Protein AF-0000000086530649 (afdb_homodimer)

InterPro domains:
  IPR000383 Xaa-Pro dipeptidyl-peptidase-like domain [PF02129] (13-132)
  IPR029058 Alpha/Beta hydrolase fold [G3DSA:3.40.50.1820] (4-301)
  IPR029058 Alpha/Beta hydrolase fold [SSF53474] (12-303)
  IPR051411 Polyketide transferase af380-like [PTHR47751] (3-306)

Structure (mmCIF, N/CA/C/O backbone):
data_AF-0000000086530649-model_v1
#
loop_
_entity.id
_entity.type
_entity.pdbx_description
1 polymer 'Alpha/beta hydrolase'
#
loop_
_atom_site.group_PDB
_atom_site.id
_atom_site.type_symbol
_atom_site.label_atom_id
_atom_site.label_alt_id
_atom_site.label_comp_id
_atom_site.label_asym_id
_atom_site.label_entity_id
_atom_site.label_seq_id
_atom_site.pdbx_PDB_ins_code
_atom_site.Cartn_x
_atom_site.Cartn_y
_atom_site.Cartn_z
_atom_site.occupancy
_atom_site.B_iso_or_equiv
_atom_site.auth_seq_id
_atom_site.auth_comp_id
_atom_site.auth_asym_id
_atom_site.auth_atom_id
_atom_site.pdbx_PDB_model_num
ATOM 1 N N . MET A 1 1 ? 8.719 -31.969 -0.093 1 93.5 1 MET A N 1
ATOM 2 C CA . MET A 1 1 ? 8.164 -30.688 0.312 1 93.5 1 MET A CA 1
ATOM 3 C C . MET A 1 1 ? 8.406 -30.422 1.794 1 93.5 1 MET A C 1
ATOM 5 O O . MET A 1 1 ? 8.383 -31.359 2.604 1 93.5 1 MET A O 1
ATOM 9 N N . LYS A 1 2 ? 8.695 -29.188 2.146 1 97.12 2 LYS A N 1
ATOM 10 C CA . LYS A 1 2 ? 8.922 -28.75 3.523 1 97.12 2 LYS A CA 1
ATOM 11 C C . LYS A 1 2 ? 8.07 -27.531 3.865 1 97.12 2 LYS A C 1
ATOM 13 O O . LYS A 1 2 ? 7.996 -26.578 3.084 1 97.12 2 LYS A O 1
ATOM 18 N N . SER A 1 3 ? 7.375 -27.625 5.012 1 98.25 3 SER A N 1
ATOM 19 C CA . SER A 1 3 ? 6.637 -26.469 5.504 1 98.25 3 SER A CA 1
ATOM 20 C C . SER A 1 3 ? 7.504 -25.609 6.414 1 98.25 3 SER A C 1
ATOM 22 O O . SER A 1 3 ? 8.258 -26.125 7.234 1 98.25 3 SER A O 1
ATOM 24 N N . VAL A 1 4 ? 7.422 -24.297 6.238 1 98.5 4 VAL A N 1
ATOM 25 C CA . VAL A 1 4 ? 8.219 -23.391 7.055 1 98.5 4 VAL A CA 1
ATOM 26 C C . VAL A 1 4 ? 7.348 -22.219 7.531 1 98.5 4 VAL A C 1
ATOM 28 O O . VAL A 1 4 ? 6.258 -22 7 1 98.5 4 VAL A O 1
ATOM 31 N N . LYS A 1 5 ? 7.727 -21.547 8.555 1 98.38 5 LYS A N 1
ATOM 32 C CA . LYS A 1 5 ? 7.211 -20.266 9.023 1 98.38 5 LYS A CA 1
ATOM 33 C C . LYS A 1 5 ? 8.258 -19.156 8.875 1 98.38 5 LYS A C 1
ATOM 35 O O . LYS A 1 5 ? 9.273 -19.156 9.562 1 98.38 5 LYS A O 1
ATOM 40 N N . ILE A 1 6 ? 7.973 -18.297 7.988 1 98.44 6 ILE A N 1
ATOM 41 C CA . ILE A 1 6 ? 8.898 -17.203 7.711 1 98.44 6 ILE A CA 1
ATOM 42 C C . ILE A 1 6 ? 8.672 -16.078 8.711 1 98.44 6 ILE A C 1
ATOM 44 O O . ILE A 1 6 ? 7.598 -15.469 8.734 1 98.44 6 ILE A O 1
ATOM 48 N N . LYS A 1 7 ? 9.672 -15.828 9.5 1 93.62 7 LYS A N 1
ATOM 49 C CA . LYS A 1 7 ? 9.57 -14.75 10.484 1 93.62 7 LYS A CA 1
ATOM 50 C C . LYS A 1 7 ? 9.438 -13.391 9.797 1 93.62 7 LYS A C 1
ATOM 52 O O . LYS A 1 7 ? 10.086 -13.133 8.781 1 93.62 7 LYS A O 1
ATOM 57 N N . ASN A 1 8 ? 8.57 -12.578 10.258 1 87.75 8 ASN A N 1
ATOM 58 C CA . ASN A 1 8 ? 8.328 -11.227 9.766 1 87.75 8 ASN A CA 1
ATOM 59 C C . ASN A 1 8 ? 8.047 -10.258 10.914 1 87.75 8 ASN A C 1
ATOM 61 O O . ASN A 1 8 ? 7.855 -10.68 12.055 1 87.75 8 ASN A O 1
ATOM 65 N N . VAL A 1 9 ? 8.109 -8.93 10.656 1 81.62 9 VAL A N 1
ATOM 66 C CA . VAL A 1 9 ? 7.992 -7.871 11.656 1 81.62 9 VAL A CA 1
ATOM 67 C C . VAL A 1 9 ? 6.629 -7.953 12.336 1 81.62 9 VAL A C 1
ATOM 69 O O . VAL A 1 9 ? 6.516 -7.73 13.547 1 81.62 9 VAL A O 1
ATOM 72 N N . TYR A 1 10 ? 5.625 -8.391 11.656 1 86.25 10 TYR A N 1
ATOM 73 C CA . TYR A 1 10 ? 4.273 -8.336 12.195 1 86.25 10 TYR A CA 1
ATOM 74 C C . TYR A 1 10 ? 3.824 -9.711 12.68 1 86.25 10 TYR A C 1
ATOM 76 O O . TYR A 1 10 ? 3.33 -9.852 13.805 1 86.25 10 TYR A O 1
ATOM 84 N N . TRP A 1 11 ? 3.916 -10.625 11.883 1 93.88 11 TRP A N 1
ATOM 85 C CA . TRP A 1 11 ? 3.564 -12.016 12.133 1 93.88 11 TRP A CA 1
ATOM 86 C C . TRP A 1 11 ? 4.301 -12.945 11.172 1 93.88 11 TRP A C 1
ATOM 88 O O . TRP A 1 11 ? 4.957 -12.484 10.234 1 93.88 11 TRP A O 1
ATOM 98 N N . ASP A 1 12 ? 4.172 -14.195 11.43 1 97.56 12 ASP A N 1
ATOM 99 C CA . ASP A 1 12 ? 4.844 -15.18 10.586 1 97.56 12 ASP A CA 1
ATOM 100 C C . ASP A 1 12 ? 4.055 -15.445 9.305 1 97.56 12 ASP A C 1
ATOM 102 O O . ASP A 1 12 ? 2.822 -15.469 9.328 1 97.56 12 ASP A O 1
ATOM 106 N N . ILE A 1 13 ? 4.805 -15.648 8.266 1 98.56 13 ILE A N 1
ATOM 107 C CA . ILE A 1 13 ? 4.234 -16.078 6.988 1 98.56 13 ILE A CA 1
ATOM 108 C C . ILE A 1 13 ? 4.445 -17.578 6.801 1 98.56 13 ILE A C 1
ATOM 110 O O . ILE A 1 13 ? 5.582 -18.047 6.809 1 98.56 13 ILE A O 1
ATOM 114 N N . ALA A 1 14 ? 3.342 -18.297 6.656 1 98.81 14 ALA A N 1
ATOM 115 C CA . ALA A 1 14 ? 3.41 -19.734 6.43 1 98.81 14 ALA A CA 1
ATOM 116 C C . ALA A 1 14 ? 3.689 -20.047 4.965 1 98.81 14 ALA A C 1
ATOM 118 O O . ALA A 1 14 ? 3.098 -19.438 4.066 1 98.81 14 ALA A O 1
ATOM 119 N N . ALA A 1 15 ? 4.594 -21.031 4.723 1 98.88 15 ALA A N 1
ATOM 120 C CA . ALA A 1 15 ? 4.945 -21.359 3.344 1 98.88 15 ALA A CA 1
ATOM 121 C C . ALA A 1 15 ? 5.328 -22.844 3.217 1 98.88 15 ALA A C 1
ATOM 123 O O . ALA A 1 15 ? 5.68 -23.484 4.211 1 98.88 15 ALA A O 1
ATOM 124 N N . ASP A 1 16 ? 5.172 -23.375 2.072 1 98.81 16 ASP A N 1
ATOM 125 C CA . ASP A 1 16 ? 5.664 -24.688 1.68 1 98.81 16 ASP A CA 1
ATOM 126 C C . ASP A 1 16 ? 6.742 -24.578 0.604 1 98.81 16 ASP A C 1
ATOM 128 O O . ASP A 1 16 ? 6.566 -23.859 -0.385 1 98.81 16 ASP A O 1
ATOM 132 N N . ILE A 1 17 ? 7.809 -25.266 0.806 1 98.88 17 ILE A N 1
ATOM 133 C CA . ILE A 1 17 ? 8.875 -25.312 -0.192 1 98.88 17 ILE A CA 1
ATOM 134 C C . ILE A 1 17 ? 8.836 -26.656 -0.922 1 98.88 17 ILE A C 1
ATOM 136 O O . ILE A 1 17 ? 8.875 -27.703 -0.291 1 98.88 17 ILE A O 1
ATOM 140 N N . HIS A 1 18 ? 8.68 -26.562 -2.213 1 98.81 18 HIS A N 1
ATOM 141 C CA . HIS A 1 18 ? 8.812 -27.703 -3.094 1 98.81 18 HIS A CA 1
ATOM 142 C C . HIS A 1 18 ? 10.211 -27.781 -3.703 1 98.81 18 HIS A C 1
ATOM 144 O O . HIS A 1 18 ? 10.711 -26.797 -4.23 1 98.81 18 HIS A O 1
ATOM 150 N N . PHE A 1 19 ? 10.812 -29 -3.643 1 98.69 19 PHE A N 1
ATOM 151 C CA . PHE A 1 19 ? 12.188 -29.172 -4.098 1 98.69 19 PHE A CA 1
ATOM 152 C C . PHE A 1 19 ? 12.234 -29.922 -5.418 1 98.69 19 PHE A C 1
ATOM 154 O O . PHE A 1 19 ? 11.352 -30.734 -5.707 1 98.69 19 PHE A O 1
ATOM 161 N N . PRO A 1 20 ? 13.25 -29.594 -6.246 1 98.5 20 PRO A N 1
ATOM 162 C CA . PRO A 1 20 ? 13.422 -30.375 -7.48 1 98.5 20 PRO A CA 1
ATOM 163 C C . PRO A 1 20 ? 13.844 -31.812 -7.223 1 98.5 20 PRO A C 1
ATOM 165 O O . PRO A 1 20 ? 14.258 -32.156 -6.109 1 98.5 20 PRO A O 1
ATOM 168 N N . PRO A 1 21 ? 13.594 -32.656 -8.297 1 98 21 PRO A N 1
ATOM 169 C CA . PRO A 1 21 ? 14.078 -34.031 -8.164 1 98 21 PRO A CA 1
ATOM 170 C C . PRO A 1 21 ? 15.586 -34.094 -7.898 1 98 21 PRO A C 1
ATOM 172 O O . PRO A 1 21 ? 16.344 -33.281 -8.453 1 98 21 PRO A O 1
ATOM 175 N N . ASN A 1 22 ? 16.031 -34.969 -7.066 1 97.44 22 ASN A N 1
ATOM 176 C CA . ASN A 1 22 ? 17.438 -35.156 -6.719 1 97.44 22 ASN A CA 1
ATOM 177 C C . ASN A 1 22 ? 18.031 -33.906 -6.082 1 97.44 22 ASN A C 1
ATOM 179 O O . ASN A 1 22 ? 19.172 -33.531 -6.367 1 97.44 22 ASN A O 1
ATOM 183 N N . PHE A 1 23 ? 17.203 -33.219 -5.395 1 98.06 23 PHE A N 1
ATOM 184 C CA . PHE A 1 23 ? 17.594 -32.031 -4.684 1 98.06 23 PHE A CA 1
ATOM 185 C C . PHE A 1 23 ? 18.859 -32.281 -3.857 1 98.06 23 PHE A C 1
ATOM 187 O O . PHE A 1 23 ? 18.969 -33.281 -3.176 1 98.06 23 PHE A O 1
ATOM 194 N N . ASP A 1 24 ? 19.781 -31.391 -3.965 1 97.94 24 ASP A N 1
ATOM 195 C CA . ASP A 1 24 ? 21.031 -31.359 -3.227 1 97.94 24 ASP A CA 1
ATOM 196 C C . ASP A 1 24 ? 21.234 -30 -2.559 1 97.94 24 ASP A C 1
ATOM 198 O O . ASP A 1 24 ? 21.406 -28.984 -3.24 1 97.94 24 ASP A O 1
ATOM 202 N N . GLU A 1 25 ? 21.266 -29.984 -1.255 1 96.56 25 GLU A N 1
ATOM 203 C CA . GLU A 1 25 ? 21.391 -28.734 -0.497 1 96.56 25 GLU A CA 1
ATOM 204 C C . GLU A 1 25 ? 22.703 -28.031 -0.784 1 96.56 25 GLU A C 1
ATOM 206 O O . GLU A 1 25 ? 22.859 -26.844 -0.492 1 96.56 25 GLU A O 1
ATOM 211 N N . GLY A 1 26 ? 23.641 -28.75 -1.264 1 97.56 26 GLY A N 1
ATOM 212 C CA . GLY A 1 26 ? 24.953 -28.188 -1.575 1 97.56 26 GLY A CA 1
ATOM 213 C C . GLY A 1 26 ? 24.984 -27.484 -2.92 1 97.56 26 GLY A C 1
ATOM 214 O O . GLY A 1 26 ? 26 -26.859 -3.266 1 97.56 26 GLY A O 1
ATOM 215 N N . LYS A 1 27 ? 23.906 -27.547 -3.662 1 98.12 27 LYS A N 1
ATOM 216 C CA . LYS A 1 27 ? 23.797 -26.891 -4.957 1 98.12 27 LYS A CA 1
ATOM 217 C C . LYS A 1 27 ? 22.875 -25.672 -4.871 1 98.12 27 LYS A C 1
ATOM 219 O O . LYS A 1 27 ? 22.172 -25.484 -3.879 1 98.12 27 LYS A O 1
ATOM 224 N N . LYS A 1 28 ? 23.016 -24.859 -5.906 1 98.31 28 LYS A N 1
ATOM 225 C CA . LYS A 1 28 ? 22.125 -23.703 -5.996 1 98.31 28 LYS A CA 1
ATOM 226 C C . LYS A 1 28 ? 21.094 -23.891 -7.105 1 98.31 28 LYS A C 1
ATOM 228 O O . LYS A 1 28 ? 21.406 -24.406 -8.172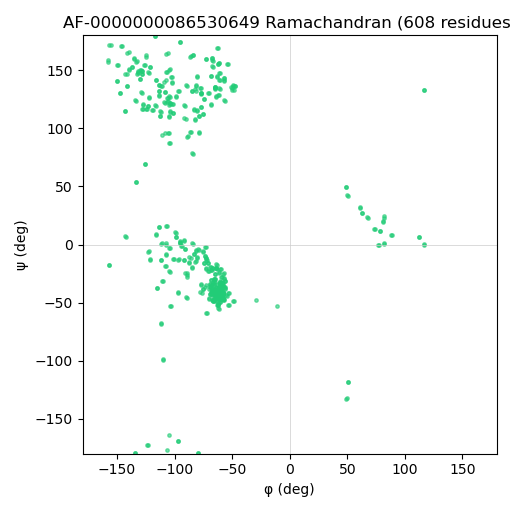 1 98.31 28 LYS A O 1
ATOM 233 N N . TYR A 1 29 ? 19.938 -23.469 -6.844 1 98.88 29 TYR A N 1
ATOM 234 C CA . TYR A 1 29 ? 18.812 -23.625 -7.762 1 98.88 29 TYR A CA 1
ATOM 235 C C . TYR A 1 29 ? 18.125 -22.281 -8 1 98.88 29 TYR A C 1
ATOM 237 O O . TYR A 1 29 ? 18.125 -21.406 -7.121 1 98.88 29 TYR A O 1
ATOM 245 N N . PRO A 1 30 ? 17.578 -22.078 -9.266 1 98.88 30 PRO A N 1
ATOM 246 C CA . PRO A 1 30 ? 16.578 -21.016 -9.383 1 98.88 30 PRO A CA 1
ATOM 247 C C . PRO A 1 30 ? 15.344 -21.25 -8.516 1 98.88 30 PRO A C 1
ATOM 249 O O . PRO A 1 30 ? 14.992 -22.391 -8.25 1 98.88 30 PRO A O 1
ATOM 252 N N . ALA A 1 31 ? 14.766 -20.172 -8.039 1 98.94 31 ALA A N 1
ATOM 253 C CA . ALA A 1 31 ? 13.609 -20.266 -7.156 1 98.94 31 ALA A CA 1
ATOM 254 C C . ALA A 1 31 ? 12.414 -19.516 -7.727 1 98.94 31 ALA A C 1
ATOM 256 O O . ALA A 1 31 ? 12.586 -18.531 -8.453 1 98.94 31 ALA A O 1
ATOM 257 N N . ILE A 1 32 ? 11.242 -19.969 -7.48 1 98.94 32 ILE A N 1
ATOM 258 C CA . ILE A 1 32 ? 10.008 -19.312 -7.902 1 98.94 32 ILE A CA 1
ATOM 259 C C . ILE A 1 32 ? 9.086 -19.125 -6.703 1 98.94 32 ILE A C 1
ATOM 261 O O . ILE A 1 32 ? 8.797 -20.078 -5.973 1 98.94 32 ILE A O 1
ATOM 265 N N . ILE A 1 33 ? 8.719 -17.906 -6.398 1 99 33 ILE A N 1
ATOM 266 C CA . ILE A 1 33 ? 7.688 -17.594 -5.418 1 99 33 ILE A CA 1
ATOM 267 C C . ILE A 1 33 ? 6.309 -17.75 -6.055 1 99 33 ILE A C 1
ATOM 269 O O . ILE A 1 33 ? 5.977 -17.031 -7.008 1 99 33 ILE A O 1
ATOM 273 N N . SER A 1 34 ? 5.543 -18.672 -5.578 1 98.94 34 SER A N 1
ATOM 274 C CA . SER A 1 34 ? 4.227 -18.984 -6.125 1 98.94 34 SER A CA 1
ATOM 275 C C . SER A 1 34 ? 3.117 -18.453 -5.227 1 98.94 34 SER A C 1
ATOM 277 O O . SER A 1 34 ? 3.021 -18.812 -4.055 1 98.94 34 SER A O 1
ATOM 279 N N . ALA A 1 35 ? 2.275 -17.578 -5.762 1 98.88 35 ALA A N 1
ATOM 280 C CA . ALA A 1 35 ? 1.296 -16.859 -4.949 1 98.88 35 ALA A CA 1
ATOM 281 C C . ALA A 1 35 ? -0.127 -17.281 -5.305 1 98.88 35 ALA A C 1
ATOM 283 O O . ALA A 1 35 ? -0.475 -17.375 -6.484 1 98.88 35 ALA A O 1
ATOM 284 N N . HIS A 1 36 ? -0.924 -17.469 -4.309 1 98.81 36 HIS A N 1
ATOM 285 C CA . HIS A 1 36 ? -2.268 -18 -4.473 1 98.81 36 HIS A CA 1
ATOM 286 C C . HIS A 1 36 ? -3.262 -16.906 -4.84 1 98.81 36 HIS A C 1
ATOM 288 O O . HIS A 1 36 ? -2.969 -15.727 -4.688 1 98.81 36 HIS A O 1
ATOM 294 N N . PRO A 1 37 ? -4.457 -17.297 -5.363 1 98.5 37 PRO A N 1
ATOM 295 C CA . PRO A 1 37 ? -5.57 -16.391 -5.656 1 98.5 37 PRO A CA 1
ATOM 296 C C . PRO A 1 37 ? -6.121 -15.711 -4.406 1 98.5 37 PRO A C 1
ATOM 298 O O . PRO A 1 37 ? -5.75 -16.078 -3.287 1 98.5 37 PRO A O 1
ATOM 301 N N . ILE A 1 38 ? -6.984 -14.695 -4.629 1 97.69 38 ILE A N 1
ATOM 302 C CA . ILE A 1 38 ? -7.734 -14.086 -3.539 1 97.69 38 ILE A CA 1
ATOM 303 C C . ILE A 1 38 ? -8.633 -15.125 -2.883 1 97.69 38 ILE A C 1
ATOM 305 O O . ILE A 1 38 ? -9.344 -15.867 -3.57 1 97.69 38 ILE A O 1
ATOM 309 N N . GLY A 1 39 ? -8.555 -15.234 -1.602 1 96.25 39 GLY A N 1
ATOM 310 C CA . GLY A 1 39 ? -9.43 -16.125 -0.85 1 96.25 39 GLY A CA 1
ATOM 311 C C . GLY A 1 39 ? -8.953 -17.562 -0.851 1 96.25 39 GLY A C 1
ATOM 312 O O . GLY A 1 39 ? -9.602 -18.438 -0.264 1 96.25 39 GLY A O 1
ATOM 313 N N . SER A 1 40 ? -7.828 -17.844 -1.499 1 98 40 SER A N 1
ATOM 314 C CA . SER A 1 40 ? -7.266 -19.188 -1.58 1 98 40 SER A CA 1
ATOM 315 C C . SER A 1 40 ? -6.176 -19.391 -0.532 1 98 40 SER A C 1
ATOM 317 O O . SER A 1 40 ? -6.133 -18.672 0.472 1 98 40 SER A O 1
ATOM 319 N N . CYS A 1 41 ? -5.41 -20.484 -0.622 1 98.38 41 CYS A N 1
ATOM 320 C CA . CYS A 1 41 ? -4.305 -20.812 0.27 1 98.38 41 CYS A CA 1
ATOM 321 C C . CYS A 1 41 ? -3.197 -21.547 -0.483 1 98.38 41 CYS A C 1
ATOM 323 O O . CYS A 1 41 ? -3.369 -21.906 -1.646 1 98.38 41 CYS A O 1
ATOM 325 N N . LYS A 1 42 ? -2.068 -21.734 0.185 1 98.31 42 LYS A N 1
ATOM 326 C CA . LYS A 1 42 ? -0.864 -22.266 -0.447 1 98.31 42 LYS A CA 1
ATOM 327 C C . LYS A 1 42 ? -1.062 -23.719 -0.87 1 98.31 42 LYS A C 1
ATOM 329 O O . LYS A 1 42 ? -0.38 -24.219 -1.773 1 98.31 42 LYS A O 1
ATOM 334 N N . GLU A 1 43 ? -2.043 -24.469 -0.304 1 97.38 43 GLU A N 1
ATOM 335 C CA . GLU A 1 43 ? -2.273 -25.875 -0.606 1 97.38 43 GLU A CA 1
ATOM 336 C C . GLU A 1 43 ? -3.145 -26.047 -1.849 1 97.38 43 GLU A C 1
ATOM 338 O O . GLU A 1 43 ? -3.441 -27.156 -2.262 1 97.38 43 GLU A O 1
ATOM 343 N N . GLN A 1 44 ? -3.496 -24.969 -2.402 1 97.69 44 GLN A N 1
ATOM 344 C CA . GLN A 1 44 ? -4.297 -25 -3.621 1 97.69 44 GLN A CA 1
ATOM 345 C C . GLN A 1 44 ? -3.467 -24.609 -4.84 1 97.69 44 GLN A C 1
ATOM 347 O O . GLN A 1 44 ? -2.244 -24.766 -4.836 1 97.69 44 GLN A O 1
ATOM 352 N N . THR A 1 45 ? -3.963 -24.5 -6.016 1 97.31 45 THR A N 1
ATOM 353 C CA . THR A 1 45 ? -3.467 -24.25 -7.363 1 97.31 45 THR A CA 1
ATOM 354 C C . THR A 1 45 ? -2.008 -23.812 -7.332 1 97.31 45 THR A C 1
ATOM 356 O O . THR A 1 45 ? -1.146 -24.453 -7.941 1 97.31 45 THR A O 1
ATOM 359 N N . SER A 1 46 ? -1.637 -22.766 -6.535 1 98.06 46 SER A N 1
ATOM 360 C CA . SER A 1 46 ? -0.297 -22.203 -6.527 1 98.06 46 SER A CA 1
ATOM 361 C C . SER A 1 46 ? 0.733 -23.203 -6.016 1 98.06 46 SER A C 1
ATOM 363 O O . SER A 1 46 ? 1.837 -23.297 -6.559 1 98.06 46 SER A O 1
ATOM 365 N N . GLY A 1 47 ? 0.383 -23.938 -4.945 1 97.44 47 GLY A N 1
ATOM 366 C CA . GLY A 1 47 ? 1.305 -24.891 -4.344 1 97.44 47 GLY A CA 1
ATOM 367 C C . GLY A 1 47 ? 1.197 -26.281 -4.938 1 97.44 47 GLY A C 1
ATOM 368 O O . GLY A 1 47 ? 2.195 -26.844 -5.379 1 97.44 47 GLY A O 1
ATOM 369 N N . ASN A 1 48 ? 0.002 -26.734 -5.109 1 96.38 48 ASN A N 1
ATOM 370 C CA . ASN A 1 48 ? -0.176 -28.172 -5.328 1 96.38 48 ASN A CA 1
ATOM 371 C C . ASN A 1 48 ? -0.289 -28.5 -6.812 1 96.38 48 ASN A C 1
ATOM 373 O O . ASN A 1 48 ? -0.266 -29.672 -7.191 1 96.38 48 ASN A O 1
ATOM 377 N N . VAL A 1 49 ? -0.483 -27.484 -7.68 1 98.5 49 VAL A N 1
ATOM 378 C CA . VAL A 1 49 ? -0.556 -27.734 -9.117 1 98.5 49 VAL A CA 1
ATOM 379 C C . VAL A 1 49 ? 0.667 -27.141 -9.805 1 98.5 49 VAL A C 1
ATOM 381 O O . VAL A 1 49 ? 1.594 -27.859 -10.18 1 98.5 49 VAL A O 1
ATOM 384 N N . TYR A 1 50 ? 0.704 -25.859 -9.805 1 98.88 50 TYR A N 1
ATOM 385 C CA . TYR A 1 50 ? 1.781 -25.203 -10.531 1 98.88 50 TYR A CA 1
ATOM 386 C C . TYR A 1 50 ? 3.094 -25.281 -9.758 1 98.88 50 TYR A C 1
ATOM 388 O O . TYR A 1 50 ? 4.16 -25.469 -10.352 1 98.88 50 TYR A O 1
ATOM 396 N N . GLY A 1 51 ? 3.051 -25.078 -8.406 1 98.56 51 GLY A N 1
ATOM 397 C CA . GLY A 1 51 ? 4.258 -25.172 -7.602 1 98.56 51 GLY A CA 1
ATOM 398 C C . GLY A 1 51 ? 4.941 -26.516 -7.711 1 98.56 51 GLY A C 1
ATOM 399 O O . GLY A 1 51 ? 6.152 -26.594 -7.922 1 98.56 51 GLY A O 1
ATOM 400 N N . GLU A 1 52 ? 4.148 -27.562 -7.609 1 98.38 52 GLU A N 1
ATOM 401 C CA . GLU A 1 52 ? 4.68 -28.922 -7.727 1 98.38 52 GLU A CA 1
ATOM 402 C C . GLU A 1 52 ? 5.25 -29.172 -9.117 1 98.38 52 GLU A C 1
ATOM 404 O O . GLU A 1 52 ? 6.328 -29.75 -9.258 1 98.38 52 GLU A O 1
ATOM 409 N N . ALA A 1 53 ? 4.512 -28.75 -10.141 1 98.81 53 ALA A N 1
ATOM 410 C CA . ALA A 1 53 ? 4.934 -28.969 -11.516 1 98.81 53 ALA A CA 1
ATOM 411 C C . ALA A 1 53 ? 6.258 -28.266 -11.805 1 98.81 53 ALA A C 1
ATOM 413 O O . ALA A 1 53 ? 7.148 -28.844 -12.438 1 98.81 53 ALA A O 1
ATOM 414 N N . LEU A 1 54 ? 6.402 -27.016 -11.383 1 98.94 54 LEU A N 1
ATOM 415 C CA . LEU A 1 54 ? 7.617 -26.25 -11.633 1 98.94 54 LEU A CA 1
ATOM 416 C C . LEU A 1 54 ? 8.797 -26.828 -10.852 1 98.94 54 LEU A C 1
ATOM 418 O O . LEU A 1 54 ? 9.922 -26.844 -11.344 1 98.94 54 LEU A O 1
ATOM 422 N N . ALA A 1 55 ? 8.539 -27.297 -9.625 1 98.88 55 ALA A N 1
ATOM 423 C CA . ALA A 1 55 ? 9.602 -27.938 -8.852 1 98.88 55 ALA A CA 1
ATOM 424 C C . ALA A 1 55 ? 10.141 -29.172 -9.57 1 98.88 55 ALA A C 1
ATOM 426 O O . ALA A 1 55 ? 11.352 -29.391 -9.602 1 98.88 55 ALA A O 1
ATOM 427 N N . LYS A 1 56 ? 9.25 -29.953 -10.156 1 98.69 56 LYS A N 1
ATOM 428 C CA . LYS A 1 56 ? 9.641 -31.156 -10.891 1 98.69 56 LYS A CA 1
ATOM 429 C C . LYS A 1 56 ? 10.57 -30.812 -12.047 1 98.69 56 LYS A C 1
ATOM 431 O O . LYS A 1 56 ? 11.32 -31.672 -12.516 1 98.69 56 LYS A O 1
ATOM 436 N N . GLU A 1 57 ? 10.508 -29.578 -12.445 1 98.75 57 GLU A N 1
ATOM 437 C CA . GLU A 1 57 ? 11.281 -29.156 -13.609 1 98.75 57 GLU A CA 1
ATOM 438 C C . GLU A 1 57 ? 12.57 -28.469 -13.195 1 98.75 57 GLU A C 1
ATOM 440 O O . GLU A 1 57 ? 13.219 -27.797 -14.008 1 98.75 57 GLU A O 1
ATOM 445 N N . GLY A 1 58 ? 12.953 -28.5 -11.93 1 98.62 58 GLY A N 1
ATOM 446 C CA . GLY A 1 58 ? 14.297 -28.078 -11.539 1 98.62 58 GLY A CA 1
ATOM 447 C C . GLY A 1 58 ? 14.312 -26.812 -10.711 1 98.62 58 GLY A C 1
ATOM 448 O O . GLY A 1 58 ? 15.375 -26.281 -10.398 1 98.62 58 GLY A O 1
ATOM 449 N N . PHE A 1 59 ? 13.195 -26.312 -10.328 1 98.88 59 PHE A N 1
ATOM 450 C CA . PHE A 1 59 ? 13.133 -25.094 -9.539 1 98.88 59 PHE A CA 1
ATOM 451 C C . PHE A 1 59 ? 12.867 -25.406 -8.07 1 98.88 59 PHE A C 1
ATOM 453 O O . PHE A 1 59 ? 12.195 -26.391 -7.754 1 98.88 59 PHE A O 1
ATOM 460 N N . VAL A 1 60 ? 13.438 -24.656 -7.141 1 98.88 60 VAL A N 1
ATOM 461 C CA . VAL A 1 60 ? 12.898 -24.562 -5.785 1 98.88 60 VAL A CA 1
ATOM 462 C C . VAL A 1 60 ? 11.68 -23.641 -5.777 1 98.88 60 VAL A C 1
ATOM 464 O O . VAL A 1 60 ? 11.766 -22.484 -6.18 1 98.88 60 VAL A O 1
ATOM 467 N N . VAL A 1 61 ? 10.539 -24.188 -5.418 1 98.94 61 VAL A N 1
ATOM 468 C CA . VAL A 1 61 ? 9.32 -23.375 -5.441 1 98.94 61 VAL A CA 1
ATOM 469 C C . VAL A 1 61 ? 8.812 -23.172 -4.016 1 98.94 61 VAL A C 1
ATOM 471 O O . VAL A 1 61 ? 8.703 -24.109 -3.24 1 98.94 61 VAL A O 1
ATOM 474 N N . ILE A 1 62 ? 8.57 -21.938 -3.648 1 98.94 62 ILE A N 1
ATOM 475 C CA . ILE A 1 62 ? 7.992 -21.641 -2.346 1 98.94 62 ILE A CA 1
ATOM 476 C C . ILE A 1 62 ? 6.582 -21.078 -2.529 1 98.94 62 ILE A C 1
ATOM 478 O O . ILE A 1 62 ? 6.395 -20.062 -3.199 1 98.94 62 ILE A O 1
ATOM 482 N N . ALA A 1 63 ? 5.574 -21.75 -2.086 1 98.88 63 ALA A N 1
ATOM 483 C CA . ALA A 1 63 ? 4.188 -21.312 -2.018 1 98.88 63 ALA A CA 1
ATOM 484 C C . ALA A 1 63 ? 3.832 -20.828 -0.613 1 98.88 63 ALA A C 1
ATOM 486 O O . ALA A 1 63 ? 4.012 -21.562 0.362 1 98.88 63 ALA A O 1
ATOM 487 N N . PHE A 1 64 ? 3.291 -19.609 -0.464 1 98.88 64 PHE A N 1
ATOM 488 C CA . PHE A 1 64 ? 3.045 -19.062 0.862 1 98.88 64 PHE A CA 1
ATOM 489 C C . PHE A 1 64 ? 1.59 -18.641 1.009 1 98.88 64 PHE A C 1
ATOM 491 O O . PHE A 1 64 ? 0.892 -18.438 0.012 1 98.88 64 PHE A O 1
ATOM 498 N N . ASP A 1 65 ? 1.107 -18.625 2.25 1 98.81 65 ASP A N 1
ATOM 499 C CA . ASP A 1 65 ? -0.17 -18 2.586 1 98.81 65 ASP A CA 1
ATOM 500 C C . ASP A 1 65 ? -0.005 -16.5 2.826 1 98.81 65 ASP A C 1
ATOM 502 O O . ASP A 1 65 ? 0.893 -16.078 3.559 1 98.81 65 ASP A O 1
ATOM 506 N N . ALA A 1 66 ? -0.875 -15.758 2.201 1 98.19 66 ALA A N 1
ATOM 507 C CA . ALA A 1 66 ? -0.852 -14.312 2.396 1 98.19 66 ALA A CA 1
ATOM 508 C C . ALA A 1 66 ? -1.1 -13.953 3.859 1 98.19 66 ALA A C 1
ATOM 510 O O . ALA A 1 66 ? -1.694 -14.734 4.605 1 98.19 66 ALA A O 1
ATOM 511 N N . SER A 1 67 ? -0.639 -12.781 4.258 1 97.06 67 SER A N 1
ATOM 512 C CA . SER A 1 67 ? -1.031 -12.203 5.539 1 97.06 67 SER A CA 1
ATOM 513 C C . SER A 1 67 ? -2.543 -12.266 5.734 1 97.06 67 SER A C 1
ATOM 515 O O . SER A 1 67 ? -3.305 -12.023 4.797 1 97.06 67 SER A O 1
ATOM 517 N N . PHE A 1 68 ? -2.994 -12.648 6.961 1 96.94 68 PHE A N 1
ATOM 518 C CA . PHE A 1 68 ? -4.383 -12.695 7.406 1 96.94 68 PHE A CA 1
ATOM 519 C C . PHE A 1 68 ? -5.09 -13.914 6.844 1 96.94 68 PHE A C 1
ATOM 521 O O . PHE A 1 68 ? -6.277 -14.125 7.098 1 96.94 68 PHE A O 1
ATOM 528 N N . GLN A 1 69 ? -4.355 -14.711 6.066 1 97 69 GLN A N 1
ATOM 529 C CA . GLN A 1 69 ? -4.984 -15.844 5.395 1 97 69 GLN A CA 1
ATOM 530 C C . GLN A 1 69 ? -4.262 -17.141 5.723 1 97 69 GLN A C 1
ATOM 532 O O . GLN A 1 69 ? -3.119 -17.125 6.184 1 97 69 GLN A O 1
ATOM 537 N N . GLY A 1 70 ? -5.016 -18.203 5.434 1 97.62 70 GLY A N 1
ATOM 538 C CA . GLY A 1 70 ? -4.434 -19.516 5.617 1 97.62 70 GLY A CA 1
ATOM 539 C C . GLY A 1 70 ? -3.768 -19.688 6.969 1 97.62 70 GLY A C 1
ATOM 540 O O . GLY A 1 70 ? -4.367 -19.406 8.008 1 97.62 70 GLY A O 1
ATOM 541 N N . ALA A 1 71 ? -2.539 -20.234 6.941 1 98.12 71 ALA A N 1
ATOM 542 C CA . ALA A 1 71 ? -1.813 -20.531 8.172 1 98.12 71 ALA A CA 1
ATOM 543 C C . ALA A 1 71 ? -0.893 -19.375 8.562 1 98.12 71 ALA A C 1
ATOM 545 O O . ALA A 1 71 ? -0.189 -19.453 9.57 1 98.12 71 ALA A O 1
ATOM 546 N N . SER A 1 72 ? -0.891 -18.312 7.719 1 98.19 72 SER A N 1
ATOM 547 C CA . SER A 1 72 ? -0.117 -17.125 8.07 1 98.19 72 SER A CA 1
ATOM 548 C C . SER A 1 72 ? -0.778 -16.344 9.203 1 98.19 72 SER A C 1
ATOM 550 O O . SER A 1 72 ? -1.957 -16.547 9.5 1 98.19 72 SER A O 1
ATOM 552 N N . GLY A 1 73 ? -0.015 -15.523 9.875 1 96.56 73 GLY A N 1
ATOM 553 C CA . GLY A 1 73 ? -0.557 -14.703 10.945 1 96.56 73 GLY A CA 1
ATOM 554 C C . GLY A 1 73 ? -1.283 -13.469 10.453 1 96.56 73 GLY A C 1
ATOM 555 O O . GLY A 1 73 ? -1.447 -13.281 9.25 1 96.56 73 GLY A O 1
ATOM 556 N N . GLY A 1 74 ? -1.761 -12.719 11.422 1 94.62 74 GLY A N 1
ATOM 557 C CA . GLY A 1 74 ? -2.438 -11.461 11.164 1 94.62 74 GLY A CA 1
ATOM 558 C C . GLY A 1 74 ? -3.893 -11.461 11.594 1 94.62 74 GLY A C 1
ATOM 559 O O . GLY A 1 74 ? -4.621 -12.422 11.336 1 94.62 74 GLY A O 1
ATOM 560 N N . GLU A 1 75 ? -4.285 -10.477 12.25 1 94 75 GLU A N 1
ATOM 561 C CA . GLU A 1 75 ? -5.66 -10.203 12.656 1 94 75 GLU A CA 1
ATOM 562 C C . GLU A 1 75 ? -6.074 -8.781 12.281 1 94 75 GLU A C 1
ATOM 564 O O . GLU A 1 75 ? -5.25 -7.863 12.312 1 94 75 GLU A O 1
ATOM 569 N N . PRO A 1 76 ? -7.336 -8.539 12.016 1 95.06 76 PRO A N 1
ATOM 570 C CA . PRO A 1 76 ? -8.438 -9.492 11.883 1 95.06 76 PRO A CA 1
ATOM 571 C C . PRO A 1 76 ? -8.305 -10.383 10.648 1 95.06 76 PRO A C 1
ATOM 573 O O . PRO A 1 76 ? -7.852 -9.922 9.594 1 95.06 76 PRO A O 1
ATOM 576 N N . ARG A 1 77 ? -8.695 -11.562 10.727 1 96.38 77 ARG A N 1
ATOM 577 C CA . ARG A 1 77 ? -8.609 -12.531 9.641 1 96.38 77 ARG A CA 1
ATOM 578 C C . ARG A 1 77 ? -9.438 -12.086 8.438 1 96.38 77 ARG A C 1
ATOM 580 O O . ARG A 1 77 ? -10.305 -11.219 8.562 1 96.38 77 ARG A O 1
ATOM 587 N N . PHE A 1 78 ? -9.062 -12.562 7.285 1 97.56 78 PHE A N 1
ATOM 588 C CA . PHE A 1 78 ? -9.781 -12.414 6.027 1 97.56 78 PHE A CA 1
ATOM 589 C C . PHE A 1 78 ? -9.641 -10.992 5.492 1 97.56 78 PHE A C 1
ATOM 591 O O . PHE A 1 78 ? -10.445 -10.547 4.672 1 97.56 78 PHE A O 1
ATOM 598 N N . THR A 1 79 ? -8.695 -10.25 6.074 1 97.19 79 THR A N 1
ATOM 599 C CA . THR A 1 79 ? -8.305 -8.984 5.465 1 97.19 79 THR A CA 1
ATOM 600 C C . THR A 1 79 ? -7.582 -9.227 4.145 1 97.19 79 THR A C 1
ATOM 602 O O . THR A 1 79 ? -6.625 -10 4.086 1 97.19 79 THR A O 1
ATOM 605 N N . GLU A 1 80 ? -8.117 -8.688 3.074 1 97.69 80 GLU A N 1
ATOM 606 C CA . GLU A 1 80 ? -7.441 -8.688 1.78 1 97.69 80 GLU A CA 1
ATOM 607 C C . GLU A 1 80 ? -6.871 -7.312 1.458 1 97.69 80 GLU A C 1
ATOM 609 O O . GLU A 1 80 ? -7.531 -6.492 0.818 1 97.69 80 GLU A O 1
ATOM 614 N N . ASP A 1 81 ? -5.688 -7.074 1.896 1 97.12 81 ASP A N 1
ATOM 615 C CA . ASP A 1 81 ? -4.98 -5.812 1.698 1 97.12 81 ASP A CA 1
ATOM 616 C C . ASP A 1 81 ? -3.896 -5.949 0.633 1 97.12 81 ASP A C 1
ATOM 618 O O . ASP A 1 81 ? -2.855 -6.566 0.875 1 97.12 81 ASP A O 1
ATOM 622 N N . PRO A 1 82 ? -4.102 -5.324 -0.53 1 98.31 82 PRO A N 1
ATOM 623 C CA . PRO A 1 82 ? -3.148 -5.496 -1.628 1 98.31 82 PRO A CA 1
ATOM 624 C C . PRO A 1 82 ? -1.732 -5.07 -1.251 1 98.31 82 PRO A C 1
ATOM 626 O O . PRO A 1 82 ? -0.759 -5.672 -1.716 1 98.31 82 PRO A O 1
ATOM 629 N N . THR A 1 83 ? -1.608 -4.078 -0.419 1 97.19 83 THR A N 1
ATOM 630 C CA . THR A 1 83 ? -0.277 -3.598 -0.066 1 97.19 83 THR A CA 1
ATOM 631 C C . THR A 1 83 ? 0.463 -4.629 0.78 1 97.19 83 THR A C 1
ATOM 633 O O . THR A 1 83 ? 1.678 -4.789 0.649 1 97.19 83 THR A O 1
ATOM 636 N N . LEU A 1 84 ? -0.234 -5.32 1.634 1 96.31 84 LEU A N 1
ATOM 637 C CA . LEU A 1 84 ? 0.392 -6.359 2.445 1 96.31 84 LEU A CA 1
ATOM 638 C C . LEU A 1 84 ? 0.634 -7.621 1.623 1 96.31 84 LEU A C 1
ATOM 640 O O . LEU A 1 84 ? 1.615 -8.336 1.845 1 96.31 84 LEU A O 1
ATOM 644 N N . ARG A 1 85 ? -0.313 -7.891 0.669 1 98.25 85 ARG A N 1
ATOM 645 C CA . ARG A 1 85 ? -0.068 -8.969 -0.281 1 98.25 85 ARG A CA 1
ATOM 646 C C . ARG A 1 85 ? 1.259 -8.773 -1.007 1 98.25 85 ARG A C 1
ATOM 648 O O . ARG A 1 85 ? 2.035 -9.711 -1.162 1 98.25 85 ARG A O 1
ATOM 655 N N . VAL A 1 86 ? 1.518 -7.551 -1.432 1 98.5 86 VAL A N 1
ATOM 656 C CA . VAL A 1 86 ? 2.746 -7.219 -2.145 1 98.5 86 VAL A CA 1
ATOM 657 C C . VAL A 1 86 ? 3.938 -7.316 -1.197 1 98.5 86 VAL A C 1
ATOM 659 O O . VAL A 1 86 ? 4.984 -7.859 -1.56 1 98.5 86 VAL A O 1
ATOM 662 N N . GLU A 1 87 ? 3.795 -6.816 0.024 1 97.25 87 GLU A N 1
ATOM 663 C CA . GLU A 1 87 ? 4.875 -6.887 1.005 1 97.25 87 GLU A CA 1
ATOM 664 C C . GLU A 1 87 ? 5.254 -8.336 1.305 1 97.25 87 GLU A C 1
ATOM 666 O O . GLU A 1 87 ? 6.422 -8.641 1.545 1 97.25 87 GLU A O 1
ATOM 671 N N . ASP A 1 88 ? 4.297 -9.242 1.288 1 98.31 88 ASP A N 1
ATOM 672 C CA . ASP A 1 88 ? 4.562 -10.656 1.553 1 98.31 88 ASP A CA 1
ATOM 673 C C . ASP A 1 88 ? 5.59 -11.211 0.569 1 98.31 88 ASP A C 1
ATOM 675 O O . ASP A 1 88 ? 6.402 -12.07 0.93 1 98.31 88 ASP A O 1
ATOM 679 N N . PHE A 1 89 ? 5.555 -10.742 -0.688 1 98.69 89 PHE A N 1
ATOM 680 C CA . PHE A 1 89 ? 6.559 -11.18 -1.653 1 98.69 89 PHE A CA 1
ATOM 681 C C . PHE A 1 89 ? 7.957 -10.766 -1.204 1 98.69 89 PHE A C 1
ATOM 683 O O . PHE A 1 89 ? 8.906 -11.547 -1.329 1 98.69 89 PHE A O 1
ATOM 690 N N . ARG A 1 90 ? 8.094 -9.562 -0.702 1 97.88 90 ARG A N 1
ATOM 691 C CA . ARG A 1 90 ? 9.391 -9.07 -0.24 1 97.88 90 ARG A CA 1
ATOM 692 C C . ARG A 1 90 ? 9.891 -9.875 0.956 1 97.88 90 ARG A C 1
ATOM 694 O O . ARG A 1 90 ? 11.07 -10.219 1.037 1 97.88 90 ARG A O 1
ATOM 701 N N . VAL A 1 91 ? 8.977 -10.188 1.868 1 97.88 91 VAL A N 1
ATOM 702 C CA . VAL A 1 91 ? 9.305 -10.969 3.057 1 97.88 91 VAL A CA 1
ATOM 703 C C . VAL A 1 91 ? 9.766 -12.367 2.646 1 97.88 91 VAL A C 1
ATOM 705 O O . VAL A 1 91 ? 10.75 -12.883 3.186 1 97.88 91 VAL A O 1
ATOM 708 N N . VAL A 1 92 ? 9.047 -12.945 1.715 1 98.81 92 VAL A N 1
ATOM 709 C CA . VAL A 1 92 ? 9.414 -14.281 1.237 1 98.81 92 VAL A CA 1
ATOM 710 C C . VAL A 1 92 ? 10.766 -14.219 0.53 1 98.81 92 VAL A C 1
ATOM 712 O O . VAL A 1 92 ? 11.586 -15.125 0.683 1 98.81 92 VAL A O 1
ATOM 715 N N . CYS A 1 93 ? 11.039 -13.18 -0.224 1 98.69 93 CYS A N 1
ATOM 716 C CA . CYS A 1 93 ? 12.336 -12.992 -0.858 1 98.69 93 CYS A CA 1
ATOM 717 C C . CYS A 1 93 ? 13.445 -12.891 0.186 1 98.69 93 CYS A C 1
ATOM 719 O O . CYS A 1 93 ? 14.516 -13.461 0.015 1 98.69 93 CYS A O 1
ATOM 721 N N . ASP A 1 94 ? 13.18 -12.109 1.257 1 98.56 94 ASP A N 1
ATOM 722 C CA . ASP A 1 94 ? 14.141 -12.008 2.352 1 98.56 94 ASP A CA 1
ATOM 723 C C . ASP A 1 94 ? 14.539 -13.391 2.863 1 98.56 94 ASP A C 1
ATOM 725 O O . ASP A 1 94 ? 15.711 -13.633 3.17 1 98.56 94 ASP A O 1
ATOM 729 N N . TYR A 1 95 ? 13.578 -14.234 2.971 1 98.81 95 TYR A N 1
ATOM 730 C CA . TYR A 1 95 ? 13.812 -15.586 3.461 1 98.81 95 TYR A CA 1
ATOM 731 C C . TYR A 1 95 ? 14.594 -16.406 2.439 1 98.81 95 TYR A C 1
ATOM 733 O O . TYR A 1 95 ? 15.578 -17.062 2.785 1 98.81 95 TYR A O 1
ATOM 741 N N . LEU A 1 96 ? 14.188 -16.344 1.186 1 98.81 96 LEU A N 1
ATOM 742 C CA . LEU A 1 96 ? 14.781 -17.156 0.127 1 98.81 96 LEU A CA 1
ATOM 743 C C . LEU A 1 96 ? 16.281 -16.875 0.005 1 98.81 96 LEU A C 1
ATOM 745 O O . LEU A 1 96 ? 17.078 -17.797 -0.152 1 98.81 96 LEU A O 1
ATOM 749 N N . VAL A 1 97 ? 16.672 -15.617 0.116 1 98.69 97 VAL A N 1
ATOM 750 C CA . VAL A 1 97 ? 18.047 -15.25 -0.153 1 98.69 97 VAL A CA 1
ATOM 751 C C . VAL A 1 97 ? 18.953 -15.734 0.988 1 98.69 97 VAL A C 1
ATOM 753 O O . VAL A 1 97 ? 20.172 -15.703 0.881 1 98.69 97 VAL A O 1
ATOM 756 N N . THR A 1 98 ? 18.375 -16.172 2.102 1 98.5 98 THR A N 1
ATOM 757 C CA . THR A 1 98 ? 19.172 -16.703 3.207 1 98.5 98 THR A CA 1
ATOM 758 C C . THR A 1 98 ? 19.422 -18.203 3.031 1 98.5 98 THR A C 1
ATOM 760 O O . THR A 1 98 ? 20.25 -18.781 3.73 1 98.5 98 THR A O 1
ATOM 763 N N . LEU A 1 99 ? 18.656 -18.875 2.139 1 98.5 99 LEU A N 1
ATOM 764 C CA . LEU A 1 99 ? 18.797 -20.312 1.922 1 98.5 99 LEU A CA 1
ATOM 765 C C . LEU A 1 99 ? 20.031 -20.594 1.065 1 98.5 99 LEU A C 1
ATOM 767 O O . LEU A 1 99 ? 20.172 -20.047 -0.031 1 98.5 99 LEU A O 1
ATOM 771 N N . PRO A 1 100 ? 20.828 -21.484 1.51 1 98 100 PRO A N 1
ATOM 772 C CA . PRO A 1 100 ? 22.078 -21.703 0.8 1 98 100 PRO A CA 1
ATOM 773 C C . PRO A 1 100 ? 21.891 -22.328 -0.575 1 98 100 PRO A C 1
ATOM 775 O O . PRO A 1 100 ? 22.766 -22.234 -1.434 1 98 100 PRO A O 1
ATOM 778 N N . TYR A 1 101 ? 20.766 -22.938 -0.815 1 98.62 101 TYR A N 1
ATOM 779 C CA . TYR A 1 101 ? 20.531 -23.656 -2.064 1 98.62 101 TYR A CA 1
ATOM 780 C C . TYR A 1 101 ? 19.734 -22.797 -3.041 1 98.62 101 TYR A C 1
ATOM 782 O O . TYR A 1 101 ? 19.281 -23.281 -4.082 1 98.62 101 TYR A O 1
ATOM 790 N N . VAL A 1 102 ? 19.469 -21.531 -2.738 1 98.81 102 VAL A N 1
ATOM 791 C CA . VAL A 1 102 ? 18.766 -20.625 -3.639 1 98.81 102 VAL A CA 1
ATOM 792 C C . VAL A 1 102 ? 19.75 -19.656 -4.273 1 98.81 102 VAL A C 1
ATOM 794 O O . VAL A 1 102 ? 20.578 -19.062 -3.576 1 98.81 102 VAL A O 1
ATOM 797 N N . ASP A 1 103 ? 19.734 -19.578 -5.586 1 98.75 103 ASP A N 1
ATOM 798 C CA . ASP A 1 103 ? 20.484 -18.547 -6.297 1 98.75 103 ASP A CA 1
ATOM 799 C C . ASP A 1 103 ? 19.75 -17.219 -6.254 1 98.75 103 ASP A C 1
ATOM 801 O O . ASP A 1 103 ? 18.734 -17.031 -6.914 1 98.75 103 ASP A O 1
ATOM 805 N N . GLU A 1 104 ? 20.297 -16.25 -5.508 1 98.06 104 GLU A N 1
ATOM 806 C CA . GLU A 1 104 ? 19.641 -14.977 -5.27 1 98.06 104 GLU A CA 1
ATOM 807 C C . GLU A 1 104 ? 19.453 -14.195 -6.57 1 98.06 104 GLU A C 1
ATOM 809 O O . GLU A 1 104 ? 18.625 -13.281 -6.641 1 98.06 104 GLU A O 1
ATOM 814 N N . GLU A 1 105 ? 20.172 -14.539 -7.609 1 98.38 105 GLU A N 1
ATOM 815 C CA . GLU A 1 105 ? 20.094 -13.82 -8.875 1 98.38 105 GLU A CA 1
ATOM 816 C C . GLU A 1 105 ? 19.125 -14.5 -9.844 1 98.38 105 GLU A C 1
ATOM 818 O O . GLU A 1 105 ? 18.969 -14.062 -10.984 1 98.38 105 GLU A O 1
ATOM 823 N N . ARG A 1 106 ? 18.484 -15.578 -9.391 1 98.88 106 ARG A N 1
ATOM 824 C CA . ARG A 1 106 ? 17.562 -16.344 -10.227 1 98.88 106 ARG A CA 1
ATOM 825 C C . ARG A 1 106 ? 16.266 -16.641 -9.484 1 98.88 106 ARG A C 1
ATOM 827 O O . ARG A 1 106 ? 15.82 -17.781 -9.422 1 98.88 106 ARG A O 1
ATOM 834 N N . ILE A 1 107 ? 15.625 -15.625 -8.969 1 98.94 107 ILE A N 1
ATOM 835 C CA . ILE A 1 107 ? 14.336 -15.719 -8.289 1 98.94 107 ILE A CA 1
ATOM 836 C C . ILE A 1 107 ? 13.234 -15.148 -9.188 1 98.94 107 ILE A C 1
ATOM 838 O O . ILE A 1 107 ? 13.375 -14.047 -9.719 1 98.94 107 ILE A O 1
ATOM 842 N N . GLY A 1 108 ? 12.227 -15.875 -9.508 1 98.94 108 GLY A N 1
ATOM 843 C CA . GLY A 1 108 ? 11.047 -15.422 -10.234 1 98.94 108 GLY A CA 1
ATOM 844 C C . GLY A 1 108 ? 9.773 -15.539 -9.422 1 98.94 108 GLY A C 1
ATOM 845 O O . GLY A 1 108 ? 9.812 -15.883 -8.234 1 98.94 108 GLY A O 1
ATOM 846 N N . VAL A 1 109 ? 8.664 -15.125 -10.023 1 98.94 109 VAL A N 1
ATOM 847 C CA . VAL A 1 109 ? 7.367 -15.258 -9.367 1 98.94 109 VAL A CA 1
ATOM 848 C C . VAL A 1 109 ? 6.355 -15.867 -10.336 1 98.94 109 VAL A C 1
ATOM 850 O O . VAL A 1 109 ? 6.48 -15.711 -11.555 1 98.94 109 VAL A O 1
ATOM 853 N N . LEU A 1 110 ? 5.461 -16.609 -9.812 1 98.94 110 LEU A N 1
ATOM 854 C CA . LEU A 1 110 ? 4.234 -17.062 -10.469 1 98.94 110 LEU A CA 1
ATOM 855 C C . LEU A 1 110 ? 3.012 -16.672 -9.641 1 98.94 110 LEU A C 1
ATOM 857 O O . LEU A 1 110 ? 2.889 -17.062 -8.484 1 98.94 110 LEU A O 1
ATOM 861 N N . GLY A 1 111 ? 2.191 -15.867 -10.156 1 98.94 111 GLY A N 1
ATOM 862 C CA . GLY A 1 111 ? 0.961 -15.492 -9.484 1 98.94 111 GLY A CA 1
ATOM 863 C C . GLY A 1 111 ? -0.284 -16.016 -10.172 1 98.94 111 GLY A C 1
ATOM 864 O O . GLY A 1 111 ? -0.386 -15.977 -11.398 1 98.94 111 GLY A O 1
ATOM 865 N N . ILE A 1 112 ? -1.226 -16.531 -9.406 1 98.88 112 ILE A N 1
ATOM 866 C CA . ILE A 1 112 ? -2.479 -17.062 -9.922 1 98.88 112 ILE A CA 1
ATOM 867 C C . ILE A 1 112 ? -3.629 -16.125 -9.57 1 98.88 112 ILE A C 1
ATOM 869 O O . ILE A 1 112 ? -3.795 -15.742 -8.414 1 98.88 112 ILE A O 1
ATOM 873 N N . CYS A 1 113 ? -4.516 -15.758 -10.602 1 98.69 113 CYS A N 1
ATOM 874 C CA . CYS A 1 113 ? -5.664 -14.883 -10.406 1 98.69 113 CYS A CA 1
ATOM 875 C C . CYS A 1 113 ? -5.258 -13.602 -9.68 1 98.69 113 CYS A C 1
ATOM 877 O O . CYS A 1 113 ? -4.395 -12.867 -10.156 1 98.69 113 CYS A O 1
ATOM 879 N N . GLY A 1 114 ? -5.805 -13.344 -8.484 1 98.56 114 GLY A N 1
ATOM 880 C CA . GLY A 1 114 ? -5.371 -12.195 -7.711 1 98.56 114 GLY A CA 1
ATOM 881 C C . GLY A 1 114 ? -3.881 -12.195 -7.426 1 98.56 114 GLY A C 1
ATOM 882 O O . GLY A 1 114 ? -3.248 -11.133 -7.422 1 98.56 114 GLY A O 1
ATOM 883 N N . GLY A 1 115 ? -3.307 -13.375 -7.195 1 98.75 115 GLY A N 1
ATOM 884 C CA . GLY A 1 115 ? -1.87 -13.508 -7.016 1 98.75 115 GLY A CA 1
ATOM 885 C C . GLY A 1 115 ? -1.07 -12.977 -8.188 1 98.75 115 GLY A C 1
ATOM 886 O O . GLY A 1 115 ? 0.061 -12.516 -8.023 1 98.75 115 GLY A O 1
ATOM 887 N N . GLY A 1 116 ? -1.688 -13.047 -9.383 1 98.88 116 GLY A N 1
ATOM 888 C CA . GLY A 1 116 ? -1.043 -12.508 -10.57 1 98.88 116 GLY A CA 1
ATOM 889 C C . GLY A 1 116 ? -0.89 -11 -10.531 1 98.88 116 GLY A C 1
ATOM 890 O O . GLY A 1 116 ? 0.184 -10.469 -10.828 1 98.88 116 GLY A O 1
ATOM 891 N N . GLY A 1 117 ? -1.984 -10.305 -10.195 1 98.88 117 GLY A N 1
ATOM 892 C CA . GLY A 1 117 ? -1.893 -8.867 -10.016 1 98.88 117 GLY A CA 1
ATOM 893 C C . GLY A 1 117 ? -0.88 -8.461 -8.961 1 98.88 117 GLY A C 1
ATOM 894 O O . GLY A 1 117 ? -0.091 -7.535 -9.172 1 98.88 117 GLY A O 1
ATOM 895 N N . TYR A 1 118 ? -0.845 -9.164 -7.832 1 98.88 118 TYR A N 1
ATOM 896 C CA . TYR A 1 118 ? 0.059 -8.852 -6.73 1 98.88 118 TYR A CA 1
ATOM 897 C C . TYR A 1 118 ? 1.51 -9.102 -7.129 1 98.88 118 TYR A C 1
ATOM 899 O O . TYR A 1 118 ? 2.4 -8.328 -6.773 1 98.88 118 TYR A O 1
ATOM 907 N N . SER A 1 119 ? 1.772 -10.211 -7.855 1 98.88 119 SER A N 1
ATOM 908 C CA . SER A 1 119 ? 3.133 -10.531 -8.273 1 98.88 119 SER A CA 1
ATOM 909 C C . SER A 1 119 ? 3.676 -9.5 -9.25 1 98.88 119 SER A C 1
ATOM 911 O O . SER A 1 119 ? 4.844 -9.117 -9.172 1 98.88 119 SER A O 1
ATOM 913 N N . ILE A 1 120 ? 2.814 -9.07 -10.172 1 98.94 120 ILE A N 1
ATOM 914 C CA . ILE A 1 120 ? 3.201 -8.023 -11.117 1 98.94 120 ILE A CA 1
ATOM 915 C C . ILE A 1 120 ? 3.555 -6.75 -10.359 1 98.94 120 ILE A C 1
ATOM 917 O O . ILE A 1 120 ? 4.605 -6.148 -10.602 1 98.94 120 ILE A O 1
ATOM 921 N N . ASN A 1 121 ? 2.707 -6.348 -9.477 1 98.94 121 ASN A N 1
ATOM 922 C CA . ASN A 1 121 ? 2.957 -5.141 -8.695 1 98.94 121 ASN A CA 1
ATOM 923 C C . ASN A 1 121 ? 4.234 -5.262 -7.867 1 98.94 121 ASN A C 1
ATOM 925 O O . ASN A 1 121 ? 5.039 -4.328 -7.82 1 98.94 121 ASN A O 1
ATOM 929 N N . ALA A 1 122 ? 4.41 -6.41 -7.215 1 98.88 122 ALA A N 1
ATOM 930 C CA . ALA A 1 122 ? 5.605 -6.641 -6.41 1 98.88 122 ALA A CA 1
ATOM 931 C C . ALA A 1 122 ? 6.871 -6.512 -7.254 1 98.88 122 ALA A C 1
ATOM 933 O O . ALA A 1 122 ? 7.848 -5.891 -6.828 1 98.88 122 ALA A O 1
ATOM 934 N N . ALA A 1 123 ? 6.832 -7.043 -8.445 1 98.88 123 ALA A N 1
ATOM 935 C CA . ALA A 1 123 ? 8.008 -7.078 -9.305 1 98.88 123 ALA A CA 1
ATOM 936 C C . ALA A 1 123 ? 8.438 -5.668 -9.703 1 98.88 123 ALA A C 1
ATOM 938 O O . ALA A 1 123 ? 9.617 -5.43 -9.992 1 98.88 123 ALA A O 1
ATOM 939 N N . MET A 1 124 ? 7.523 -4.734 -9.695 1 98.81 124 MET A N 1
ATOM 940 C CA . MET A 1 124 ? 7.836 -3.363 -10.094 1 98.81 124 MET A CA 1
ATOM 941 C C . MET A 1 124 ? 8.812 -2.725 -9.109 1 98.81 124 MET A C 1
ATOM 943 O O . MET A 1 124 ? 9.664 -1.925 -9.508 1 98.81 124 MET A O 1
ATOM 947 N N . THR A 1 125 ? 8.695 -3.146 -7.82 1 98.75 125 THR A N 1
ATOM 948 C CA . THR A 1 125 ? 9.523 -2.449 -6.844 1 98.75 125 THR A CA 1
ATOM 949 C C . THR A 1 125 ? 10.43 -3.432 -6.102 1 98.75 125 THR A C 1
ATOM 951 O O . THR A 1 125 ? 11.273 -3.023 -5.301 1 98.75 125 THR A O 1
ATOM 954 N N . GLU A 1 126 ? 10.312 -4.715 -6.301 1 98.69 126 GLU A N 1
ATOM 955 C CA . GLU A 1 126 ? 11.18 -5.75 -5.754 1 98.69 126 GLU A CA 1
ATOM 956 C C . GLU A 1 126 ? 12.102 -6.32 -6.824 1 98.69 126 GLU A C 1
ATOM 958 O O . GLU A 1 126 ? 11.75 -7.285 -7.508 1 98.69 126 GLU A O 1
ATOM 963 N N . ARG A 1 127 ? 13.305 -5.785 -6.867 1 98.62 127 ARG A N 1
ATOM 964 C CA . ARG A 1 127 ? 14.18 -6.02 -8.016 1 98.62 127 ARG A CA 1
ATOM 965 C C . ARG A 1 127 ? 14.914 -7.344 -7.879 1 98.62 127 ARG A C 1
ATOM 967 O O . ARG A 1 127 ? 15.578 -7.789 -8.82 1 98.62 127 ARG A O 1
ATOM 974 N N . ARG A 1 128 ? 14.828 -8.008 -6.746 1 98.88 128 ARG A N 1
ATOM 975 C CA . ARG A 1 128 ? 15.367 -9.359 -6.629 1 98.88 128 ARG A CA 1
ATOM 976 C C . ARG A 1 128 ? 14.562 -10.344 -7.469 1 98.88 128 ARG A C 1
ATOM 978 O O . ARG A 1 128 ? 15.047 -11.438 -7.781 1 98.88 128 ARG A O 1
ATOM 985 N N . ILE A 1 129 ? 13.266 -10.039 -7.832 1 98.94 129 ILE A N 1
ATOM 986 C CA . ILE A 1 129 ? 12.469 -10.82 -8.773 1 98.94 129 ILE A CA 1
ATOM 987 C C . ILE A 1 129 ? 12.961 -10.57 -10.195 1 98.94 129 ILE A C 1
ATOM 989 O O . ILE A 1 129 ? 12.953 -9.43 -10.672 1 98.94 129 ILE A O 1
ATOM 993 N N . LYS A 1 130 ? 13.297 -11.68 -10.875 1 98.88 130 LYS A N 1
ATOM 994 C CA . LYS A 1 130 ? 13.969 -11.523 -12.164 1 98.88 130 LYS A CA 1
ATOM 995 C C . LYS A 1 130 ? 13.031 -11.883 -13.32 1 98.88 130 LYS A C 1
ATOM 997 O O . LYS A 1 130 ? 13.281 -11.508 -14.461 1 98.88 130 LYS A O 1
ATOM 1002 N N . ALA A 1 131 ? 11.992 -12.57 -13.086 1 98.94 131 ALA A N 1
ATOM 1003 C CA . ALA A 1 131 ? 11.023 -13 -14.094 1 98.94 131 ALA A CA 1
ATOM 1004 C C . ALA A 1 131 ? 9.633 -13.133 -13.492 1 98.94 131 ALA A C 1
ATOM 1006 O O . ALA A 1 131 ? 9.477 -13.586 -12.352 1 98.94 131 ALA A O 1
ATOM 1007 N N . VAL A 1 132 ? 8.641 -12.711 -14.281 1 99 132 VAL A N 1
ATOM 1008 C CA . VAL A 1 132 ? 7.27 -12.68 -13.781 1 99 132 VAL A CA 1
ATOM 1009 C C . VAL A 1 132 ? 6.363 -13.516 -14.672 1 99 132 VAL A C 1
ATOM 1011 O O . VAL A 1 132 ? 6.254 -13.25 -15.875 1 99 132 VAL A O 1
ATOM 1014 N N . GLY A 1 133 ? 5.75 -14.523 -14.141 1 98.94 133 GLY A N 1
ATOM 1015 C CA . GLY A 1 133 ? 4.688 -15.289 -14.773 1 98.94 133 GLY A CA 1
ATOM 1016 C C . GLY A 1 133 ? 3.359 -15.188 -14.055 1 98.94 133 GLY A C 1
ATOM 1017 O O . GLY A 1 133 ? 3.32 -15.148 -12.82 1 98.94 133 GLY A O 1
ATOM 1018 N N . THR A 1 134 ? 2.297 -15.125 -14.758 1 98.94 134 THR A N 1
ATOM 1019 C CA . THR A 1 134 ? 0.967 -15.164 -14.156 1 98.94 134 THR A CA 1
ATOM 1020 C C . THR A 1 134 ? 0.076 -16.172 -14.883 1 98.94 134 THR A C 1
ATOM 1022 O O . THR A 1 134 ? 0.279 -16.453 -16.062 1 98.94 134 THR A O 1
ATOM 1025 N N . VAL A 1 135 ? -0.803 -16.75 -14.195 1 98.94 135 VAL A N 1
ATOM 1026 C CA . VAL A 1 135 ? -1.876 -17.578 -14.734 1 98.94 135 VAL A CA 1
ATOM 1027 C C . VAL A 1 135 ? -3.23 -16.984 -14.367 1 98.94 135 VAL A C 1
ATOM 1029 O O . VAL A 1 135 ? -3.564 -16.875 -13.18 1 98.94 135 VAL A O 1
ATOM 1032 N N . THR A 1 136 ? -3.969 -16.562 -15.375 1 98.88 136 THR A N 1
ATOM 1033 C CA . THR A 1 136 ? -5.262 -15.906 -15.242 1 98.88 136 THR A CA 1
ATOM 1034 C C . THR A 1 136 ? -5.18 -14.758 -14.234 1 98.88 136 THR A C 1
ATOM 1036 O O . THR A 1 136 ? -6.059 -14.609 -13.383 1 98.88 136 THR A O 1
ATOM 1039 N N . GLY A 1 137 ? -4.129 -13.992 -14.297 1 98.75 137 GLY A N 1
ATOM 1040 C CA . GLY A 1 137 ? -3.92 -12.883 -13.375 1 98.75 137 GLY A CA 1
ATO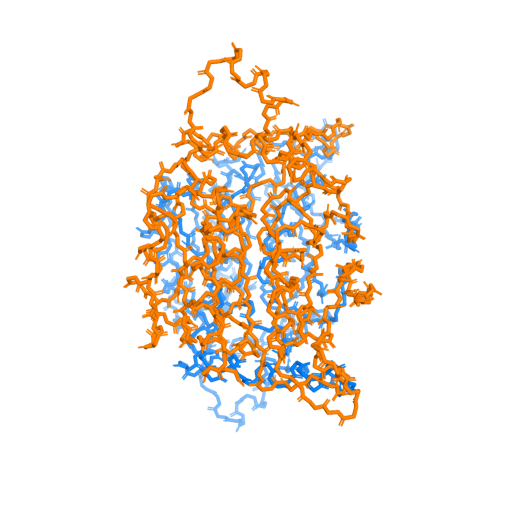M 1041 C C . GLY A 1 137 ? -5.004 -11.828 -13.453 1 98.75 137 GLY A C 1
ATOM 1042 O O . GLY A 1 137 ? -5.492 -11.508 -14.539 1 98.75 137 GLY A O 1
ATOM 1043 N N . ALA A 1 138 ? -5.363 -11.297 -12.297 1 98.56 138 ALA A N 1
ATOM 1044 C CA . ALA A 1 138 ? -6.418 -10.289 -12.227 1 98.56 138 ALA A CA 1
ATOM 1045 C C . ALA A 1 138 ? -5.969 -9.078 -11.414 1 98.56 138 ALA A C 1
ATOM 1047 O O . ALA A 1 138 ? -5.219 -9.219 -10.445 1 98.56 138 ALA A O 1
ATOM 1048 N N . ASN A 1 139 ? -6.379 -7.91 -11.859 1 98.81 139 ASN A N 1
ATOM 1049 C CA . ASN A 1 139 ? -6.16 -6.656 -11.141 1 98.81 139 ASN A CA 1
ATOM 1050 C C . ASN A 1 139 ? -7.262 -6.398 -10.117 1 98.81 139 ASN A C 1
ATOM 1052 O O . ASN A 1 139 ? -8.289 -5.801 -10.445 1 98.81 139 ASN A O 1
ATOM 1056 N N . TYR A 1 140 ? -6.957 -6.781 -8.844 1 98.62 140 TYR A N 1
ATOM 1057 C CA . TYR A 1 140 ? -7.957 -6.73 -7.777 1 98.62 140 TYR A CA 1
ATOM 1058 C C . TYR A 1 140 ? -8.477 -5.312 -7.586 1 98.62 140 TYR A C 1
ATOM 1060 O O . TYR A 1 140 ? -9.672 -5.109 -7.352 1 98.62 140 TYR A O 1
ATOM 1068 N N . GLY A 1 141 ? -7.598 -4.309 -7.68 1 98.62 141 GLY A N 1
ATOM 1069 C CA . GLY A 1 141 ? -8.039 -2.926 -7.559 1 98.62 141 GLY A CA 1
ATOM 1070 C C . GLY A 1 141 ? -9.055 -2.529 -8.617 1 98.62 141 GLY A C 1
ATOM 1071 O O . GLY A 1 141 ? -10.055 -1.875 -8.312 1 98.62 141 GLY A O 1
ATOM 1072 N N . ARG A 1 142 ? -8.789 -2.896 -9.859 1 98.31 142 ARG A N 1
ATOM 1073 C CA . ARG A 1 142 ? -9.75 -2.646 -10.93 1 98.31 142 ARG A CA 1
ATOM 1074 C C . ARG A 1 142 ? -11.094 -3.311 -10.617 1 98.31 142 ARG A C 1
ATOM 1076 O O . ARG A 1 142 ? -12.148 -2.689 -10.766 1 98.31 142 ARG A O 1
ATOM 1083 N N . LEU A 1 143 ? -11.055 -4.562 -10.195 1 98.31 143 LEU A N 1
ATOM 1084 C CA . LEU A 1 143 ? -12.273 -5.297 -9.875 1 98.31 143 LEU A CA 1
ATOM 1085 C C . LEU A 1 143 ? -13.07 -4.582 -8.789 1 98.31 143 LEU A C 1
ATOM 1087 O O . LEU A 1 143 ? -14.289 -4.473 -8.883 1 98.31 143 LEU A O 1
ATOM 1091 N N . MET A 1 144 ? -12.336 -4.074 -7.805 1 98.38 144 MET A N 1
ATOM 1092 C CA . MET A 1 144 ? -12.969 -3.418 -6.664 1 98.38 144 MET A CA 1
ATOM 1093 C C . MET A 1 144 ? -13.625 -2.107 -7.086 1 98.38 144 MET A C 1
ATOM 1095 O O . MET A 1 144 ? -14.641 -1.7 -6.508 1 98.38 144 MET A O 1
ATOM 1099 N N . ARG A 1 145 ? -13.094 -1.426 -8.086 1 98.38 145 ARG A N 1
ATOM 1100 C CA . ARG A 1 145 ? -13.656 -0.165 -8.555 1 98.38 145 ARG A CA 1
ATOM 1101 C C . ARG A 1 145 ? -14.773 -0.407 -9.562 1 98.38 145 ARG A C 1
ATOM 1103 O O . ARG A 1 145 ? -15.578 0.488 -9.836 1 98.38 145 ARG A O 1
ATOM 1110 N N . GLU A 1 146 ? -14.867 -1.59 -10.203 1 97.62 146 GLU A N 1
ATOM 1111 C CA . GLU A 1 146 ? -15.844 -1.906 -11.242 1 97.62 146 GLU A CA 1
ATOM 1112 C C . GLU A 1 146 ? -16.875 -2.908 -10.742 1 97.62 146 GLU A C 1
ATOM 1114 O O . GLU A 1 146 ? -17.688 -2.586 -9.867 1 97.62 146 GLU A O 1
ATOM 1119 N N . GLY A 1 147 ? -16.672 -4.145 -11.094 1 95.62 147 GLY A N 1
ATOM 1120 C CA . GLY A 1 147 ? -17.688 -5.148 -10.852 1 95.62 147 GLY A CA 1
ATOM 1121 C C . GLY A 1 147 ? -17.969 -5.375 -9.375 1 95.62 147 GLY A C 1
ATOM 1122 O O . GLY A 1 147 ? -19.109 -5.586 -8.977 1 95.62 147 GLY A O 1
ATOM 1123 N N . PHE A 1 148 ? -17.016 -5.328 -8.508 1 96.31 148 PHE A N 1
ATOM 1124 C CA . PHE A 1 148 ? -17.172 -5.719 -7.109 1 96.31 148 PHE A CA 1
ATOM 1125 C C . PHE A 1 148 ? -17.812 -4.602 -6.305 1 96.31 148 PHE A C 1
ATOM 1127 O O . PHE A 1 148 ? -18.266 -4.816 -5.176 1 96.31 148 PHE A O 1
ATOM 1134 N N . SER A 1 149 ? -17.938 -3.396 -6.871 1 97.25 149 SER A N 1
ATOM 1135 C CA . SER A 1 149 ? -18.641 -2.299 -6.223 1 97.25 149 SER A CA 1
ATOM 1136 C C . SER A 1 149 ? -19.875 -1.884 -7.023 1 97.25 149 SER A C 1
ATOM 1138 O O . SER A 1 149 ? -20.453 -0.828 -6.77 1 97.25 149 SER A O 1
ATOM 1140 N N . GLY A 1 150 ? -20.25 -2.66 -8.086 1 97.06 150 GLY A N 1
ATOM 1141 C CA . GLY A 1 150 ? -21.344 -2.262 -8.953 1 97.06 150 GLY A CA 1
ATOM 1142 C C . GLY A 1 150 ? -21.078 -0.96 -9.688 1 97.06 150 GLY A C 1
ATOM 1143 O O . GLY A 1 150 ? -22 -0.164 -9.906 1 97.06 150 GLY A O 1
ATOM 1144 N N . PHE A 1 151 ? -19.859 -0.697 -9.891 1 97.81 151 PHE A N 1
ATOM 1145 C CA . PHE A 1 151 ? -19.391 0.483 -10.602 1 97.81 151 PHE A CA 1
ATOM 1146 C C . PHE A 1 151 ? -19.688 1.751 -9.812 1 97.81 151 PHE A C 1
ATOM 1148 O O . PHE A 1 151 ? -19.859 2.826 -10.391 1 97.81 151 PHE A O 1
ATOM 1155 N N . ASP A 1 152 ? -19.844 1.627 -8.516 1 98.5 152 ASP A N 1
ATOM 1156 C CA . ASP A 1 152 ? -20 2.734 -7.578 1 98.5 152 ASP A CA 1
ATOM 1157 C C . ASP A 1 152 ? -18.969 2.643 -6.445 1 98.5 152 ASP A C 1
ATOM 1159 O O . ASP A 1 152 ? -19.344 2.424 -5.289 1 98.5 152 ASP A O 1
ATOM 1163 N N . PRO A 1 153 ? -17.688 2.865 -6.816 1 98.62 153 PRO A N 1
ATOM 1164 C CA . PRO A 1 153 ? -16.656 2.727 -5.793 1 98.62 153 PRO A CA 1
ATOM 1165 C C . PRO A 1 153 ? -16.844 3.682 -4.617 1 98.62 153 PRO A C 1
ATOM 1167 O O . PRO A 1 153 ? -16.547 3.332 -3.475 1 98.62 153 PRO A O 1
ATOM 1170 N N . ILE A 1 154 ? -17.391 4.914 -4.816 1 98.69 154 ILE A N 1
ATOM 1171 C CA . ILE A 1 154 ? -17.609 5.879 -3.74 1 98.69 154 ILE A CA 1
ATOM 1172 C C . ILE A 1 154 ? -18.672 5.34 -2.773 1 98.69 154 ILE A C 1
ATOM 1174 O O . ILE A 1 154 ? -18.469 5.355 -1.557 1 98.69 154 ILE A O 1
ATOM 1178 N N . GLY A 1 155 ? -19.781 4.871 -3.355 1 98.81 155 GLY A N 1
ATOM 1179 C CA . GLY A 1 155 ? -20.797 4.27 -2.5 1 98.81 155 GLY A CA 1
ATOM 1180 C C . GLY A 1 155 ? -20.266 3.105 -1.682 1 98.81 155 GLY A C 1
ATOM 1181 O O . GLY A 1 155 ? -20.609 2.969 -0.502 1 98.81 155 GLY A O 1
ATOM 1182 N N . ALA A 1 156 ? -19.484 2.258 -2.275 1 98.81 156 ALA A N 1
ATOM 1183 C CA . ALA A 1 156 ? -18.875 1.129 -1.573 1 98.81 156 ALA A CA 1
ATOM 1184 C C . ALA A 1 156 ? -17.984 1.607 -0.437 1 98.81 156 ALA A C 1
ATOM 1186 O O . ALA A 1 156 ? -18.031 1.068 0.671 1 98.81 156 ALA A O 1
ATOM 1187 N N . LEU A 1 157 ? -17.141 2.607 -0.727 1 98.88 157 LEU A N 1
ATOM 1188 C CA . LEU A 1 157 ? -16.25 3.158 0.279 1 98.88 157 LEU A CA 1
ATOM 1189 C C . LEU A 1 157 ? -17.031 3.721 1.461 1 98.88 157 LEU A C 1
ATOM 1191 O O . LEU A 1 157 ? -16.641 3.531 2.615 1 98.88 157 LEU A O 1
ATOM 1195 N N . GLU A 1 158 ? -18.094 4.426 1.204 1 98.81 158 GLU A N 1
ATOM 1196 C CA . GLU A 1 158 ? -18.922 4.988 2.266 1 98.81 158 GLU A CA 1
ATOM 1197 C C . GLU A 1 158 ? -19.516 3.887 3.133 1 98.81 158 GLU A C 1
ATOM 1199 O O . GLU A 1 158 ? -19.562 4.008 4.359 1 98.81 158 GLU A O 1
ATOM 1204 N N . ALA A 1 159 ? -19.953 2.836 2.496 1 98.81 159 ALA A N 1
ATOM 1205 C CA . ALA A 1 159 ? -20.516 1.707 3.24 1 98.81 159 ALA A CA 1
ATOM 1206 C C . ALA A 1 159 ? -19.438 1.05 4.109 1 98.81 159 ALA A C 1
ATOM 1208 O O . ALA A 1 159 ? -19.703 0.688 5.258 1 98.81 159 ALA A O 1
ATOM 1209 N N . MET A 1 160 ? -18.281 0.875 3.592 1 98.75 160 MET A N 1
ATOM 1210 C CA . MET A 1 160 ? -17.172 0.289 4.34 1 98.75 160 MET A CA 1
ATOM 1211 C C . MET A 1 160 ? -16.797 1.164 5.531 1 98.75 160 MET A C 1
ATOM 1213 O O . MET A 1 160 ? -16.531 0.654 6.621 1 98.75 160 MET A O 1
ATOM 1217 N N . ALA A 1 161 ? -16.781 2.48 5.309 1 98.69 161 ALA A N 1
ATOM 1218 C CA . ALA A 1 161 ? -16.469 3.422 6.379 1 98.69 161 ALA A CA 1
ATOM 1219 C C . ALA A 1 161 ? -17.484 3.324 7.516 1 98.69 161 ALA A C 1
ATOM 1221 O O . ALA A 1 161 ? -17.109 3.334 8.688 1 98.69 161 ALA A O 1
ATOM 1222 N N . LYS A 1 162 ? -18.734 3.258 7.105 1 98.69 162 LYS A N 1
ATOM 1223 C CA . LYS A 1 162 ? -19.797 3.117 8.102 1 98.69 162 LYS A CA 1
ATOM 1224 C C . LYS A 1 162 ? -19.625 1.838 8.914 1 98.69 162 LYS A C 1
ATOM 1226 O O . LYS A 1 162 ? -19.75 1.852 10.141 1 98.69 162 LYS A O 1
ATOM 1231 N N . GLN A 1 163 ? -19.344 0.729 8.219 1 98.75 163 GLN A N 1
ATOM 1232 C CA . GLN A 1 163 ? -19.109 -0.547 8.891 1 98.75 163 GLN A CA 1
ATOM 1233 C C . GLN A 1 163 ? -17.906 -0.477 9.805 1 98.75 163 GLN A C 1
ATOM 1235 O O . GLN A 1 163 ? -17.922 -1.022 10.914 1 98.75 163 GLN A O 1
ATOM 1240 N N . ARG A 1 164 ? -16.891 0.162 9.359 1 98.38 164 ARG A N 1
ATOM 1241 C CA . ARG A 1 164 ? -15.672 0.253 10.164 1 98.38 164 ARG A CA 1
ATOM 1242 C C . ARG A 1 164 ? -15.906 1.071 11.43 1 98.38 164 ARG A C 1
ATOM 1244 O O . ARG A 1 164 ? -15.375 0.747 12.492 1 98.38 164 ARG A O 1
ATOM 1251 N N . THR A 1 165 ? -16.656 2.168 11.367 1 98.62 165 THR A N 1
ATOM 1252 C CA . THR A 1 165 ? -17.031 2.945 12.539 1 98.62 165 THR A CA 1
ATOM 1253 C C . THR A 1 165 ? -17.797 2.084 13.531 1 98.62 165 THR A C 1
ATOM 1255 O O . THR A 1 165 ? -17.516 2.105 14.734 1 98.62 165 THR A O 1
ATOM 1258 N N . ALA A 1 166 ? -18.781 1.297 12.992 1 98.69 166 ALA A N 1
ATOM 1259 C CA . ALA A 1 166 ? -19.547 0.41 13.852 1 98.69 166 ALA A CA 1
ATOM 1260 C C . ALA A 1 166 ? -18.641 -0.594 14.562 1 98.69 166 ALA A C 1
ATOM 1262 O O . ALA A 1 166 ? -18.781 -0.821 15.766 1 98.69 166 ALA A O 1
ATOM 1263 N N . GLU A 1 167 ? -17.703 -1.152 13.812 1 98.06 167 GLU A N 1
ATOM 1264 C CA . GLU A 1 167 ? -16.781 -2.121 14.383 1 98.06 167 GLU A CA 1
ATOM 1265 C C . GLU A 1 167 ? -15.867 -1.47 15.43 1 98.06 167 GLU A C 1
ATOM 1267 O O . GLU A 1 167 ? -15.578 -2.072 16.469 1 98.06 167 GLU A O 1
ATOM 1272 N N . ALA A 1 168 ? -15.398 -0.225 15.188 1 97.31 168 ALA A N 1
ATOM 1273 C CA . ALA A 1 168 ? -14.562 0.512 16.125 1 97.31 168 ALA A CA 1
ATOM 1274 C C . ALA A 1 168 ? -15.289 0.718 17.453 1 97.31 168 ALA A C 1
ATOM 1276 O O . ALA A 1 168 ? -14.656 0.797 18.516 1 97.31 168 ALA A O 1
ATOM 1277 N N . ARG A 1 169 ? -16.547 0.756 17.406 1 98.06 169 ARG A N 1
ATOM 1278 C CA . ARG A 1 169 ? -17.359 0.986 18.609 1 98.06 169 ARG A CA 1
ATOM 1279 C C . ARG A 1 169 ? -17.828 -0.333 19.219 1 98.06 169 ARG A C 1
ATOM 1281 O O . ARG A 1 169 ? -18.672 -0.345 20.109 1 98.06 169 ARG A O 1
ATOM 1288 N N . GLY A 1 170 ? -17.438 -1.439 18.641 1 97.38 170 GLY A N 1
ATOM 1289 C CA . GLY A 1 170 ? -17.656 -2.711 19.312 1 97.38 170 GLY A CA 1
ATOM 1290 C C . GLY A 1 170 ? -18.594 -3.631 18.547 1 97.38 170 GLY A C 1
ATOM 1291 O O . GLY A 1 170 ? -18.828 -4.766 18.969 1 97.38 170 GLY A O 1
ATOM 1292 N N . ALA A 1 171 ? -1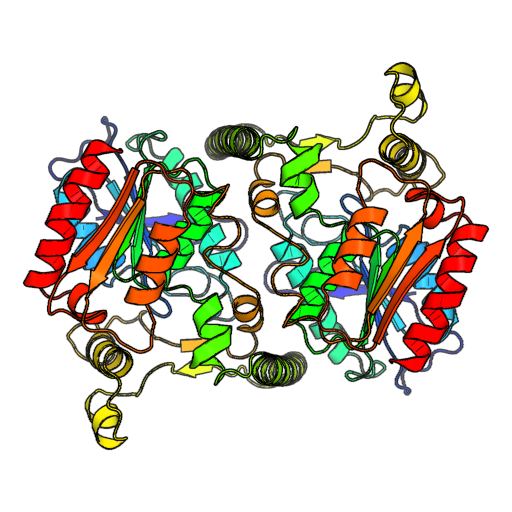9.109 -3.195 17.359 1 98.25 171 ALA A N 1
ATOM 1293 C CA . ALA A 1 171 ? -19.969 -4.078 16.562 1 98.25 171 ALA A CA 1
ATOM 1294 C C . ALA A 1 171 ? -19.156 -5.258 16.016 1 98.25 171 ALA A C 1
ATOM 1296 O O . ALA A 1 171 ? -17.938 -5.215 15.977 1 98.25 171 ALA A O 1
ATOM 1297 N N . ALA A 1 172 ? -19.859 -6.277 15.695 1 97.75 172 ALA A N 1
ATOM 1298 C CA . ALA A 1 172 ? -19.234 -7.465 15.117 1 97.75 172 ALA A CA 1
ATOM 1299 C C . ALA A 1 172 ? -18.594 -7.148 13.773 1 97.75 172 ALA A C 1
ATOM 1301 O O . ALA A 1 172 ? -19.125 -6.336 13.008 1 97.75 172 ALA A O 1
ATOM 1302 N N . LEU A 1 173 ? -17.484 -7.812 13.516 1 98 173 LEU A N 1
ATOM 1303 C CA . LEU A 1 173 ? -16.859 -7.711 12.195 1 98 173 LEU A CA 1
ATOM 1304 C C . LEU A 1 173 ? -17.766 -8.312 11.125 1 98 173 LEU A C 1
ATOM 1306 O O . LEU A 1 173 ? -18.375 -9.359 11.344 1 98 173 LEU A O 1
ATOM 1310 N N . ARG A 1 174 ? -17.891 -7.625 10.055 1 98.38 174 ARG A N 1
ATOM 1311 C CA . ARG A 1 174 ? -18.641 -8.18 8.922 1 98.38 174 ARG A CA 1
ATOM 1312 C C . ARG A 1 174 ? -17.703 -8.93 7.977 1 98.38 174 ARG A C 1
ATOM 1314 O O . ARG A 1 174 ? -16.906 -8.32 7.258 1 98.38 174 ARG A O 1
ATOM 1321 N N . VAL A 1 175 ? -17.797 -10.195 7.961 1 98 175 VAL A N 1
ATOM 1322 C CA . VAL A 1 175 ? -17.047 -11.062 7.051 1 98 175 VAL A CA 1
ATOM 1323 C C . VAL A 1 175 ? -18 -11.656 6.012 1 98 175 VAL A C 1
ATOM 1325 O O . VAL A 1 175 ? -18.969 -12.336 6.359 1 98 175 VAL A O 1
ATOM 1328 N N . ASP A 1 176 ? -17.688 -11.406 4.812 1 97.31 176 ASP A N 1
ATOM 1329 C CA . ASP A 1 176 ? -18.547 -11.852 3.725 1 97.31 176 ASP A CA 1
ATOM 1330 C C . ASP A 1 176 ? -17.984 -13.094 3.047 1 97.31 176 ASP A C 1
ATOM 1332 O O . ASP A 1 176 ? -16.766 -13.211 2.865 1 97.31 176 ASP A O 1
ATOM 1336 N N . ASP A 1 177 ? -18.859 -14.055 2.717 1 95.75 177 ASP A N 1
ATOM 1337 C CA . ASP A 1 177 ? -18.5 -15.117 1.781 1 95.75 177 ASP A CA 1
ATOM 1338 C C . ASP A 1 177 ? -18.531 -14.609 0.34 1 95.75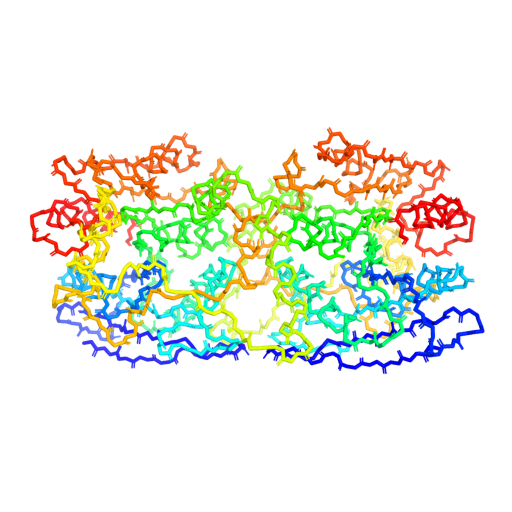 177 ASP A C 1
ATOM 1340 O O . ASP A 1 177 ? -19.531 -14.07 -0.114 1 95.75 177 ASP A O 1
ATOM 1344 N N . LEU A 1 178 ? -17.516 -14.836 -0.379 1 94.75 178 LEU A N 1
ATOM 1345 C CA . LEU A 1 178 ? -17.359 -14.25 -1.704 1 94.75 178 LEU A CA 1
ATOM 1346 C C . LEU A 1 178 ? -18.047 -15.109 -2.764 1 94.75 178 LEU A C 1
ATOM 1348 O O . LEU A 1 178 ? -18.219 -14.68 -3.906 1 94.75 178 LEU A O 1
ATOM 1352 N N . LEU A 1 179 ? -18.438 -16.312 -2.377 1 96.81 179 LEU A N 1
ATOM 1353 C CA . LEU A 1 179 ? -19.016 -17.25 -3.326 1 96.81 179 LEU A CA 1
ATOM 1354 C C . LEU A 1 179 ? -20.297 -17.875 -2.766 1 96.81 179 LEU A C 1
ATOM 1356 O O . LEU A 1 179 ? -20.5 -17.906 -1.548 1 96.81 179 LEU A O 1
ATOM 1360 N N . PRO A 1 180 ? -21.156 -18.375 -3.723 1 96.88 180 PRO A N 1
ATOM 1361 C CA . PRO A 1 180 ? -22.266 -19.219 -3.246 1 96.88 180 PRO A CA 1
ATOM 1362 C C . PRO A 1 180 ? -21.781 -20.391 -2.402 1 96.88 180 PRO A C 1
ATOM 1364 O O . PRO A 1 180 ? -20.641 -20.844 -2.555 1 96.88 180 PRO A O 1
ATOM 1367 N N 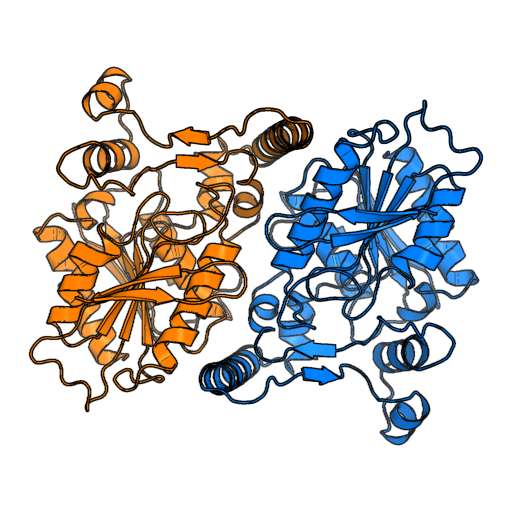. PRO A 1 181 ? -22.641 -20.859 -1.569 1 96.38 181 PRO A N 1
ATOM 1368 C CA . PRO A 1 181 ? -22.203 -21.891 -0.622 1 96.38 181 PRO A CA 1
ATOM 1369 C C . PRO A 1 181 ? -21.969 -23.25 -1.289 1 96.38 181 PRO A C 1
ATOM 1371 O O . PRO A 1 181 ? -21.328 -24.125 -0.702 1 96.38 181 PRO A O 1
ATOM 1374 N N . SER A 1 182 ? -22.531 -23.484 -2.457 1 97 182 SER A N 1
ATOM 1375 C CA . SER A 1 182 ? -22.344 -24.719 -3.217 1 97 182 SER A CA 1
ATOM 1376 C C . SER A 1 182 ? -22.641 -24.516 -4.695 1 97 182 SER A C 1
ATOM 1378 O O . SER A 1 182 ? -23.328 -23.547 -5.066 1 97 182 SER A O 1
ATOM 1380 N N . PRO A 1 183 ? -22.031 -25.453 -5.555 1 96.62 183 PRO A N 1
ATOM 1381 C CA . PRO A 1 183 ? -22.391 -25.375 -6.969 1 96.62 183 PRO A CA 1
ATOM 1382 C C . PRO A 1 183 ? -23.891 -25.484 -7.203 1 96.62 183 PRO A C 1
ATOM 1384 O O . PRO A 1 183 ? -24.438 -24.797 -8.07 1 96.62 183 PRO A O 1
ATOM 1387 N N . GLU A 1 184 ? -24.562 -26.297 -6.449 1 97.12 184 GLU A N 1
ATOM 1388 C CA . GLU A 1 184 ? -26 -26.453 -6.555 1 97.12 184 GLU A CA 1
ATOM 1389 C C . GLU A 1 184 ? -26.719 -25.156 -6.191 1 97.12 184 GLU A C 1
ATOM 1391 O O . GLU A 1 184 ? -27.656 -24.734 -6.883 1 97.12 184 GLU A O 1
ATOM 1396 N N . ALA A 1 185 ? -26.281 -24.562 -5.113 1 97.56 185 ALA A N 1
ATOM 1397 C CA . ALA A 1 185 ? -26.875 -23.281 -4.684 1 97.56 185 ALA A CA 1
ATOM 1398 C C . ALA A 1 185 ? -26.688 -22.203 -5.746 1 97.56 185 ALA A C 1
ATOM 1400 O O . ALA A 1 185 ? -27.562 -21.359 -5.941 1 97.56 185 ALA A O 1
ATOM 1401 N N . ALA A 1 186 ? -25.484 -22.234 -6.355 1 97.25 186 ALA A N 1
ATOM 1402 C CA . ALA A 1 186 ? -25.234 -21.281 -7.434 1 97.25 186 ALA A CA 1
ATOM 1403 C C . ALA A 1 186 ? -26.219 -21.469 -8.578 1 97.25 186 ALA A C 1
ATOM 1405 O O . ALA A 1 186 ? -26.797 -20.5 -9.086 1 97.25 186 ALA A O 1
ATOM 1406 N N . LYS A 1 187 ? -26.406 -22.672 -8.93 1 95.81 187 LYS A N 1
ATOM 1407 C CA . LYS A 1 187 ? -27.344 -23 -10 1 95.81 187 LYS A CA 1
ATOM 1408 C C . LYS A 1 187 ? -28.781 -22.609 -9.609 1 95.81 187 LYS A C 1
ATOM 1410 O O . LYS A 1 187 ? -29.516 -22.062 -10.43 1 95.81 187 LYS A O 1
ATOM 1415 N N . GLU A 1 188 ? -29.141 -22.938 -8.414 1 97.62 188 GLU A N 1
ATOM 1416 C CA . GLU A 1 188 ? -30.484 -22.625 -7.918 1 97.62 188 GLU A CA 1
ATOM 1417 C C . GLU A 1 188 ? -30.719 -21.109 -7.91 1 97.62 188 GLU A C 1
ATOM 1419 O O . GLU A 1 188 ? -31.844 -20.656 -8.141 1 97.62 188 GLU A O 1
ATOM 1424 N N . ALA A 1 189 ? -29.703 -20.422 -7.578 1 96.94 189 ALA A N 1
ATOM 1425 C CA . ALA A 1 189 ? -29.797 -18.953 -7.535 1 96.94 189 ALA A CA 1
ATOM 1426 C C . ALA A 1 189 ? -29.797 -18.375 -8.945 1 96.94 189 ALA A C 1
ATOM 1428 O O . ALA A 1 189 ? -29.953 -17.156 -9.117 1 96.94 189 ALA A O 1
ATOM 1429 N N . GLY A 1 190 ? -29.609 -19.188 -9.977 1 97.19 190 GLY A N 1
ATOM 1430 C CA . GLY A 1 190 ? -29.672 -18.75 -11.359 1 97.19 190 GLY A CA 1
ATOM 1431 C C . GLY A 1 190 ? -28.391 -18.078 -11.828 1 97.19 190 GLY A C 1
ATOM 1432 O O . GLY A 1 190 ? -28.406 -17.312 -12.805 1 97.19 190 GLY A O 1
ATOM 1433 N N . ILE A 1 191 ? -27.344 -18.297 -11.156 1 96.69 191 ILE A N 1
ATOM 1434 C CA . ILE A 1 191 ? -26.062 -17.719 -11.539 1 96.69 191 ILE A CA 1
ATOM 1435 C C . ILE A 1 191 ? -25.547 -18.375 -12.82 1 96.69 191 ILE A C 1
ATOM 1437 O O . ILE A 1 191 ? -25.547 -19.594 -12.938 1 96.69 191 ILE A O 1
ATOM 1441 N N . LYS A 1 192 ? -25.172 -17.484 -13.758 1 96.19 192 LYS A N 1
ATOM 1442 C CA . LYS A 1 192 ? -24.719 -17.984 -15.055 1 96.19 192 LYS A CA 1
ATOM 1443 C C . LYS A 1 192 ? -23.297 -17.531 -15.359 1 96.19 192 LYS A C 1
ATOM 1445 O O . LYS A 1 192 ? -22.672 -18.031 -16.281 1 96.19 192 LYS A O 1
ATOM 1450 N N . GLU A 1 193 ? -22.828 -16.594 -14.594 1 96.5 193 GLU A N 1
ATOM 1451 C CA . GLU A 1 193 ? -21.516 -16.016 -14.875 1 96.5 193 GLU A CA 1
ATOM 1452 C C . GLU A 1 193 ? -20.406 -17.047 -14.734 1 96.5 193 GLU A C 1
ATOM 1454 O O . GLU A 1 193 ? -20.266 -17.688 -13.68 1 96.5 193 GLU A O 1
ATOM 1459 N N . ILE A 1 194 ? -19.562 -17.219 -15.711 1 97.06 194 ILE A N 1
ATOM 1460 C CA . ILE A 1 194 ? -18.688 -18.359 -15.875 1 97.06 194 ILE A CA 1
ATOM 1461 C C . ILE A 1 194 ? -17.641 -18.375 -14.773 1 97.06 194 ILE A C 1
ATOM 1463 O O . ILE A 1 194 ? -17.281 -19.438 -14.258 1 97.06 194 ILE A O 1
ATOM 1467 N N . ASP A 1 195 ? -17.031 -17.25 -14.359 1 97.75 195 ASP A N 1
ATOM 1468 C CA . ASP A 1 195 ? -16 -17.219 -13.328 1 97.75 195 ASP A CA 1
ATOM 1469 C C . ASP A 1 195 ? -16.594 -17.531 -11.953 1 97.75 195 ASP A C 1
ATOM 1471 O O . ASP A 1 195 ? -15.969 -18.219 -11.148 1 97.75 195 ASP A O 1
ATOM 1475 N N . VAL A 1 196 ? -17.797 -17.031 -11.703 1 97.19 196 VAL A N 1
ATOM 1476 C CA . VAL A 1 196 ? -18.438 -17.312 -10.422 1 97.19 196 VAL A CA 1
ATOM 1477 C C . VAL A 1 196 ? -18.781 -18.797 -10.328 1 97.19 196 VAL A C 1
ATOM 1479 O O . VAL A 1 196 ? -18.547 -19.422 -9.297 1 97.19 196 VAL A O 1
ATOM 1482 N N . LEU A 1 197 ? -19.312 -19.312 -11.414 1 97.56 197 LEU A N 1
ATOM 1483 C CA . LEU A 1 197 ? -19.656 -20.734 -11.438 1 97.56 197 LEU A CA 1
ATOM 1484 C C . LEU A 1 197 ? -18.391 -21.594 -11.312 1 97.56 197 LEU A C 1
ATOM 1486 O O . LEU A 1 197 ? -18.375 -22.562 -10.539 1 97.56 197 LEU A O 1
ATOM 1490 N N . GLY A 1 198 ? -17.359 -21.234 -12.094 1 97.81 198 GLY A N 1
ATOM 1491 C CA . GLY A 1 198 ? -16.094 -21.969 -12.023 1 97.81 198 GLY A CA 1
ATOM 1492 C C . GLY A 1 198 ? -15.453 -21.906 -10.648 1 97.81 198 GLY A C 1
ATOM 1493 O O . GLY A 1 198 ? -14.969 -22.922 -10.148 1 97.81 198 GLY A O 1
ATOM 1494 N N . ALA A 1 199 ? -15.492 -20.75 -10.031 1 98.12 199 ALA A N 1
ATOM 1495 C CA . ALA A 1 199 ? -14.945 -20.578 -8.688 1 98.12 199 ALA A CA 1
ATOM 1496 C C . ALA A 1 199 ? -15.711 -21.422 -7.68 1 98.12 199 ALA A C 1
ATOM 1498 O O . ALA A 1 199 ? -15.102 -22.109 -6.848 1 98.12 199 ALA A O 1
ATOM 1499 N N . THR A 1 200 ? -17.047 -21.328 -7.742 1 98.19 200 THR A N 1
ATOM 1500 C CA . THR A 1 200 ? -17.875 -22.078 -6.805 1 98.19 200 THR A CA 1
ATOM 1501 C C . THR A 1 200 ? -17.641 -23.578 -6.945 1 98.19 200 THR A C 1
ATOM 1503 O O . THR A 1 200 ? -17.5 -24.281 -5.945 1 98.19 200 THR A O 1
ATOM 1506 N N . GLU A 1 201 ? -17.562 -24.031 -8.164 1 97.75 201 GLU A N 1
ATOM 1507 C CA . GLU A 1 201 ? -17.297 -25.438 -8.398 1 97.75 201 GLU A CA 1
ATOM 1508 C C . GLU A 1 201 ? -15.93 -25.844 -7.859 1 97.75 201 GLU A C 1
ATOM 1510 O O . GLU A 1 201 ? -15.789 -26.891 -7.23 1 97.75 201 GLU A O 1
ATOM 1515 N N . TYR A 1 202 ? -14.93 -25.047 -8.094 1 98 202 TYR A N 1
ATOM 1516 C CA . TYR A 1 202 ? -13.57 -25.375 -7.668 1 98 202 TYR A CA 1
ATOM 1517 C C . TYR A 1 202 ? -13.461 -25.359 -6.148 1 98 202 TYR A C 1
ATOM 1519 O O . TYR A 1 202 ? -12.961 -26.328 -5.547 1 98 202 TYR A O 1
ATOM 1527 N N . TYR A 1 203 ? -13.953 -24.328 -5.48 1 97.88 203 TYR A N 1
ATOM 1528 C CA . TYR A 1 203 ? -13.656 -24.094 -4.07 1 97.88 203 TYR A CA 1
ATOM 1529 C C . TYR A 1 203 ? -14.672 -24.812 -3.178 1 97.88 203 TYR A C 1
ATOM 1531 O O . TYR A 1 203 ? -14.398 -25.062 -2.002 1 97.88 203 TYR A O 1
ATOM 1539 N N . ARG A 1 204 ? -15.906 -25.031 -3.738 1 97.31 204 ARG A N 1
ATOM 1540 C CA . ARG A 1 204 ? -16.969 -25.562 -2.902 1 97.31 204 ARG A CA 1
ATOM 1541 C C . ARG A 1 204 ? -17.25 -27.031 -3.236 1 97.31 204 ARG A C 1
ATOM 1543 O O . ARG A 1 204 ? -18.312 -27.562 -2.895 1 97.31 204 ARG A O 1
ATOM 1550 N N . SER A 1 205 ? -16.375 -27.703 -3.922 1 96 205 SER A N 1
ATOM 1551 C CA . SER A 1 205 ? -16.453 -29.141 -4.18 1 96 205 SER A CA 1
ATOM 1552 C C . SER A 1 205 ? -15.102 -29.812 -3.934 1 96 205 SER A C 1
ATOM 1554 O O . SER A 1 205 ? -14.133 -29.141 -3.555 1 96 205 SER A O 1
ATOM 1556 N N . ASP A 1 206 ? -15.039 -31.125 -4.152 1 95 206 ASP A N 1
ATOM 1557 C CA . ASP A 1 206 ? -13.836 -31.906 -3.91 1 95 206 ASP A CA 1
ATOM 1558 C C . ASP A 1 206 ? -12.773 -31.641 -4.977 1 95 206 ASP A C 1
ATOM 1560 O O . ASP A 1 206 ? -11.641 -32.094 -4.875 1 95 206 ASP A O 1
ATOM 1564 N N . ARG A 1 207 ? -13.164 -30.797 -5.922 1 94.81 207 ARG A N 1
ATOM 1565 C CA . ARG A 1 207 ? -12.227 -30.438 -6.98 1 94.81 207 ARG A CA 1
ATOM 1566 C C . ARG A 1 207 ? -11.039 -29.672 -6.422 1 94.81 207 ARG A C 1
ATOM 1568 O O . ARG A 1 207 ? -9.883 -29.984 -6.723 1 94.81 207 ARG A O 1
ATOM 1575 N N . GLY A 1 208 ? -11.352 -28.672 -5.566 1 95.38 208 GLY A N 1
ATOM 1576 C CA . GLY A 1 208 ? -10.273 -27.812 -5.09 1 95.38 208 GLY A CA 1
ATOM 1577 C C . GLY A 1 208 ? -10.445 -27.406 -3.639 1 95.38 208 GLY A C 1
ATOM 1578 O O . GLY A 1 208 ? -9.633 -26.641 -3.109 1 95.38 208 GLY A O 1
ATOM 1579 N N . ARG A 1 209 ? -11.383 -27.938 -2.975 1 95.06 209 ARG A N 1
ATOM 1580 C CA . ARG A 1 209 ? -11.648 -27.531 -1.597 1 95.06 209 ARG A CA 1
ATOM 1581 C C . ARG A 1 209 ? -10.445 -27.812 -0.702 1 95.06 209 ARG A C 1
ATOM 1583 O O . ARG A 1 209 ? -9.805 -28.859 -0.834 1 95.06 209 ARG A O 1
ATOM 1590 N N . ALA A 1 210 ? -10.07 -26.906 0.12 1 95.81 210 ALA A N 1
ATOM 1591 C CA . ALA A 1 210 ? -9.031 -27.016 1.146 1 95.81 210 ALA A CA 1
ATOM 1592 C C . ALA A 1 210 ? -9.461 -26.312 2.434 1 95.81 210 ALA A C 1
ATOM 1594 O O . ALA A 1 210 ? -10.211 -25.328 2.396 1 95.81 210 ALA A O 1
ATOM 1595 N N . PRO A 1 211 ? -9 -26.766 3.58 1 95.5 211 PRO A N 1
ATOM 1596 C CA . PRO A 1 211 ? -9.438 -26.219 4.867 1 95.5 211 PRO A CA 1
ATOM 1597 C C . PRO A 1 211 ? -9.211 -24.703 4.973 1 95.5 211 PRO A C 1
ATOM 1599 O O . PRO A 1 211 ? -10 -24 5.609 1 95.5 211 PRO A O 1
ATOM 1602 N N . ASN A 1 212 ? -8.148 -24.156 4.316 1 95.75 212 ASN A N 1
ATOM 1603 C CA . ASN A 1 212 ? -7.801 -22.75 4.461 1 95.75 212 ASN A CA 1
ATOM 1604 C C . ASN A 1 212 ? -8.227 -21.938 3.24 1 95.75 212 ASN A C 1
ATOM 1606 O O . ASN A 1 212 ? -7.961 -20.734 3.17 1 95.75 212 ASN A O 1
ATOM 1610 N N . GLY A 1 213 ? -8.766 -22.594 2.227 1 95.19 213 GLY A N 1
ATOM 1611 C CA . GLY A 1 213 ? -9.312 -21.875 1.085 1 95.19 213 GLY A CA 1
ATOM 1612 C C . GLY A 1 213 ? -10.742 -21.422 1.303 1 95.19 213 GLY A C 1
ATOM 1613 O O . GLY A 1 213 ? -11.672 -21.953 0.697 1 95.19 213 GLY A O 1
ATOM 1614 N N . LEU A 1 214 ? -10.93 -20.344 2.047 1 95.06 214 LEU A N 1
ATOM 1615 C CA . LEU A 1 214 ? -12.227 -20.047 2.654 1 95.06 214 LEU A CA 1
ATOM 1616 C C . LEU A 1 214 ? -12.977 -19 1.848 1 95.06 214 LEU A C 1
ATOM 1618 O O . LEU A 1 214 ? -14.18 -18.797 2.041 1 95.06 214 LEU A O 1
ATOM 1622 N N . ASN A 1 215 ? -12.359 -18.312 0.911 1 96.69 215 ASN A N 1
ATOM 1623 C CA . ASN A 1 215 ? -13 -17.328 0.029 1 96.69 215 ASN A CA 1
ATOM 1624 C C . ASN A 1 215 ? -13.859 -16.344 0.812 1 96.69 215 ASN A C 1
ATOM 1626 O O . ASN A 1 215 ? -15.031 -16.156 0.497 1 96.69 215 ASN A O 1
ATOM 1630 N N . ARG A 1 216 ? -13.336 -15.773 1.842 1 97.38 216 ARG A N 1
ATOM 1631 C CA . ARG A 1 216 ? -14 -14.781 2.693 1 97.38 216 ARG A CA 1
ATOM 1632 C C . ARG A 1 216 ? -13.219 -13.469 2.713 1 97.38 216 ARG A C 1
ATOM 1634 O O . ARG A 1 216 ? -12.016 -13.453 2.443 1 97.38 216 ARG A O 1
ATOM 1641 N N . ALA A 1 217 ? -13.922 -12.422 2.943 1 97.62 217 ALA A N 1
ATOM 1642 C CA . ALA A 1 217 ? -13.273 -11.117 3.008 1 97.62 217 ALA A CA 1
ATOM 1643 C C . ALA A 1 217 ? -13.883 -10.25 4.109 1 97.62 217 ALA A C 1
ATOM 1645 O O . ALA A 1 217 ? -15.102 -10.227 4.281 1 97.62 217 ALA A O 1
ATOM 1646 N N . LEU A 1 218 ? -13.062 -9.609 4.844 1 98.25 218 LEU A N 1
ATOM 1647 C CA . LEU A 1 218 ? -13.484 -8.617 5.824 1 98.25 218 LEU A CA 1
ATOM 1648 C C . LEU A 1 218 ? -13.906 -7.32 5.137 1 98.25 218 LEU A C 1
ATOM 1650 O O . LEU A 1 218 ? -13.055 -6.582 4.629 1 98.25 218 LEU A O 1
ATOM 1654 N N . PHE A 1 219 ? -15.203 -6.984 5.199 1 98.44 219 PHE A N 1
ATOM 1655 C CA . PHE A 1 219 ? -15.836 -5.941 4.395 1 98.44 219 PHE A CA 1
ATOM 1656 C C . PHE A 1 219 ? -15.242 -4.578 4.727 1 98.44 219 PHE A C 1
ATOM 1658 O O . PHE A 1 219 ? -14.844 -3.834 3.826 1 98.44 219 PHE A O 1
ATOM 1665 N N . SER A 1 220 ? -15.016 -4.254 5.961 1 98.06 220 SER A N 1
ATOM 1666 C CA . SER A 1 220 ? -14.672 -2.92 6.441 1 98.06 220 SER A CA 1
ATOM 1667 C C . SER A 1 220 ? -13.234 -2.561 6.086 1 98.06 220 SER A C 1
ATOM 1669 O O . SER A 1 220 ? -12.828 -1.402 6.199 1 98.06 220 SER A O 1
ATOM 1671 N N . HIS A 1 221 ? -12.445 -3.586 5.574 1 97.12 221 HIS A N 1
ATOM 1672 C CA . HIS A 1 221 ? -11.031 -3.352 5.328 1 97.12 221 HIS A CA 1
ATOM 1673 C C . HIS A 1 221 ? -10.711 -3.404 3.836 1 97.12 221 HIS A C 1
ATOM 1675 O O . HIS A 1 221 ? -9.547 -3.428 3.445 1 97.12 221 HIS A O 1
ATOM 1681 N N . GLN A 1 222 ? -11.727 -3.336 3.023 1 97.94 222 GLN A N 1
ATOM 1682 C CA . GLN A 1 222 ? -11.523 -3.506 1.589 1 97.94 222 GLN A CA 1
ATOM 1683 C C . GLN A 1 222 ? -11.258 -2.166 0.907 1 97.94 222 GLN A C 1
ATOM 1685 O O . GLN A 1 222 ? -10.945 -2.121 -0.285 1 97.94 222 GLN A O 1
ATOM 1690 N N . ALA A 1 223 ? -11.32 -1.062 1.661 1 98.5 223 ALA A N 1
ATOM 1691 C CA . ALA A 1 223 ? -11.188 0.27 1.077 1 98.5 223 ALA A CA 1
ATOM 1692 C C . ALA A 1 223 ? -9.836 0.431 0.385 1 98.5 223 ALA A C 1
ATOM 1694 O O . ALA A 1 223 ? -9.742 1.064 -0.669 1 98.5 223 ALA A O 1
ATOM 1695 N N . VAL A 1 224 ? -8.812 -0.151 0.961 1 98 224 VAL A N 1
ATOM 1696 C CA . VAL A 1 224 ? -7.461 -0.031 0.429 1 98 224 VAL A CA 1
ATOM 1697 C C . VAL A 1 224 ? -7.406 -0.617 -0.98 1 98 224 VAL A C 1
ATOM 1699 O O . VAL A 1 224 ? -6.688 -0.108 -1.842 1 98 224 VAL A O 1
ATOM 1702 N N . ALA A 1 225 ? -8.164 -1.609 -1.241 1 98.56 225 ALA A N 1
ATOM 1703 C CA . ALA A 1 225 ? -8.156 -2.268 -2.545 1 98.56 225 ALA A CA 1
ATOM 1704 C C . ALA A 1 225 ? -8.75 -1.362 -3.621 1 98.56 225 ALA A C 1
ATOM 1706 O O . ALA A 1 225 ? -8.312 -1.387 -4.773 1 98.56 225 ALA A O 1
ATOM 1707 N N . ILE A 1 226 ? -9.727 -0.562 -3.258 1 98.69 226 ILE A N 1
ATOM 1708 C CA . ILE A 1 226 ? -10.375 0.333 -4.207 1 98.69 226 ILE A CA 1
ATOM 1709 C C . ILE A 1 226 ? -9.383 1.391 -4.684 1 98.69 226 ILE A C 1
ATOM 1711 O O . ILE A 1 226 ? -9.43 1.82 -5.84 1 98.69 226 ILE A O 1
ATOM 1715 N N . GLY A 1 227 ? -8.445 1.728 -3.828 1 98.44 227 GLY A N 1
ATOM 1716 C CA . GLY A 1 227 ? -7.461 2.734 -4.188 1 98.44 227 GLY A CA 1
ATOM 1717 C C . GLY A 1 227 ? -6.203 2.148 -4.805 1 98.44 227 GLY A C 1
ATOM 1718 O O . GLY A 1 227 ? -5.254 2.877 -5.102 1 98.44 227 GLY A O 1
ATOM 1719 N N . TRP A 1 228 ? -6.188 0.896 -5 1 98.56 228 TRP A N 1
ATOM 1720 C CA . TRP A 1 228 ? -4.996 0.193 -5.461 1 98.56 228 TRP A CA 1
ATOM 1721 C C . TRP A 1 228 ? -5.125 -0.183 -6.934 1 98.56 228 TRP A C 1
ATOM 1723 O O . TRP A 1 228 ? -6.23 -0.381 -7.438 1 98.56 228 TRP A O 1
ATOM 1733 N N . ASP A 1 229 ? -3.992 -0.257 -7.641 1 98.69 229 ASP A N 1
ATOM 1734 C CA . ASP A 1 229 ? -3.918 -0.663 -9.039 1 98.69 229 ASP A CA 1
ATOM 1735 C C . ASP A 1 229 ? -2.66 -1.485 -9.312 1 98.69 229 ASP A C 1
ATOM 1737 O O . ASP A 1 229 ? -1.544 -0.968 -9.227 1 98.69 229 ASP A O 1
ATOM 1741 N N . ALA A 1 230 ? -2.865 -2.723 -9.648 1 98.81 230 ALA A N 1
ATOM 1742 C CA . ALA A 1 230 ? -1.755 -3.652 -9.844 1 98.81 230 ALA A CA 1
ATOM 1743 C C . ALA A 1 230 ? -0.79 -3.137 -10.906 1 98.81 230 ALA A C 1
ATOM 1745 O O . ALA A 1 230 ? 0.396 -3.477 -10.891 1 98.81 230 ALA A O 1
ATOM 1746 N N . PHE A 1 231 ? -1.29 -2.277 -11.828 1 98.88 231 PHE A N 1
ATOM 1747 C CA . PHE A 1 231 ? -0.521 -1.982 -13.031 1 98.88 231 PHE A CA 1
ATOM 1748 C C . PHE A 1 231 ? -0.029 -0.54 -13.016 1 98.88 231 PHE A C 1
ATOM 1750 O O . PHE A 1 231 ? 0.611 -0.089 -13.969 1 98.88 231 PH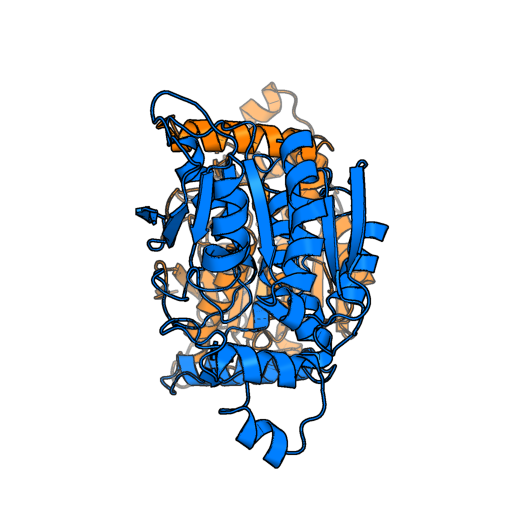E A O 1
ATOM 1757 N N . HIS A 1 232 ? -0.355 0.189 -11.945 1 98.38 232 HIS A N 1
ATOM 1758 C CA . HIS A 1 232 ? 0.071 1.582 -11.883 1 98.38 232 HIS A CA 1
ATOM 1759 C C . HIS A 1 232 ? 1.585 1.702 -12.023 1 98.38 232 HIS A C 1
ATOM 1761 O O . HIS A 1 232 ? 2.334 1.019 -11.328 1 98.38 232 HIS A O 1
ATOM 1767 N N . LEU A 1 233 ? 2.078 2.521 -13.039 1 98.69 233 LEU A N 1
ATOM 1768 C CA . LEU A 1 233 ? 3.477 2.865 -13.273 1 98.69 233 LEU A CA 1
ATOM 1769 C C . LEU A 1 233 ? 4.207 1.721 -13.969 1 98.69 233 LEU A C 1
ATOM 1771 O O . LEU A 1 233 ? 5.438 1.731 -14.062 1 98.69 233 LEU A O 1
ATOM 1775 N N . CYS A 1 234 ? 3.494 0.675 -14.5 1 98.88 234 CYS A N 1
ATOM 1776 C CA . CYS A 1 234 ? 4.125 -0.491 -15.109 1 98.88 234 CYS A CA 1
ATOM 1777 C C . CYS A 1 234 ? 4.902 -0.099 -16.359 1 98.88 234 CYS A C 1
ATOM 1779 O O . CYS A 1 234 ? 5.836 -0.796 -16.75 1 98.88 234 CYS A O 1
ATOM 1781 N N . GLU A 1 235 ? 4.621 1.053 -16.984 1 98.69 235 GLU A N 1
ATOM 1782 C CA . GLU A 1 235 ? 5.289 1.517 -18.188 1 98.69 235 GLU A CA 1
ATOM 1783 C C . GLU A 1 235 ? 6.723 1.948 -17.906 1 98.69 235 GLU A C 1
ATOM 1785 O O . GLU A 1 235 ? 7.531 2.098 -18.812 1 98.69 235 GLU A O 1
ATOM 1790 N N . THR A 1 236 ? 6.965 2.137 -16.609 1 98.25 236 THR A N 1
ATOM 1791 C CA . THR A 1 236 ? 8.297 2.578 -16.219 1 98.25 236 THR A CA 1
ATOM 1792 C C . THR A 1 236 ? 8.984 1.512 -15.375 1 98.25 236 THR A C 1
ATOM 1794 O O . THR A 1 236 ? 10.18 1.257 -15.539 1 98.25 236 THR A O 1
ATOM 1797 N N . LEU A 1 237 ? 8.211 0.854 -14.523 1 98.81 237 LEU A N 1
ATOM 1798 C CA . LEU A 1 237 ? 8.852 0.128 -13.43 1 98.81 237 LEU A CA 1
ATOM 1799 C C . LEU A 1 237 ? 8.852 -1.372 -13.703 1 98.81 237 LEU A C 1
ATOM 1801 O O . LEU A 1 237 ? 9.617 -2.119 -13.086 1 98.81 237 LEU A O 1
ATOM 1805 N N . LEU A 1 238 ? 7.934 -1.862 -14.523 1 98.94 238 LEU A N 1
ATOM 1806 C CA . LEU A 1 238 ? 7.906 -3.293 -14.812 1 98.94 238 LEU A CA 1
ATOM 1807 C C . LEU A 1 238 ? 8.797 -3.623 -16 1 98.94 238 LEU A C 1
ATOM 1809 O O . LEU A 1 238 ? 8.328 -3.656 -17.141 1 98.94 238 LEU A O 1
ATOM 1813 N N . THR A 1 239 ? 10.031 -3.973 -15.734 1 98.88 239 THR A N 1
ATOM 1814 C CA . THR A 1 239 ? 11.016 -4.137 -16.797 1 98.88 239 THR A CA 1
ATOM 1815 C C . THR A 1 239 ? 11.414 -5.605 -16.938 1 98.88 239 THR A C 1
ATOM 1817 O O . THR A 1 239 ? 12.023 -5.992 -17.938 1 98.88 239 THR A O 1
ATOM 1820 N N . GLN A 1 240 ? 11.086 -6.465 -15.992 1 98.88 240 GLN A N 1
ATOM 1821 C CA . GLN A 1 240 ? 11.461 -7.875 -16.016 1 98.88 240 GLN A CA 1
ATOM 1822 C C . GLN A 1 240 ? 10.758 -8.617 -17.141 1 98.88 240 GLN A C 1
ATOM 1824 O O . GLN A 1 240 ? 9.664 -8.234 -17.547 1 98.88 240 GLN A O 1
ATOM 1829 N N . PRO A 1 241 ? 11.406 -9.711 -17.609 1 98.94 241 PRO A N 1
ATOM 1830 C CA . PRO A 1 241 ? 10.633 -10.602 -18.484 1 98.94 241 PRO A CA 1
ATOM 1831 C C . PRO A 1 241 ? 9.273 -10.969 -17.906 1 98.94 241 PRO A C 1
ATOM 1833 O O . PRO A 1 241 ? 9.156 -11.188 -16.703 1 98.94 241 PRO A O 1
ATOM 1836 N N . LEU A 1 242 ? 8.25 -10.938 -18.781 1 98.94 242 LEU A N 1
ATOM 1837 C CA . LEU A 1 242 ? 6.871 -11.086 -18.328 1 98.94 242 LEU A CA 1
ATOM 1838 C C . LEU A 1 242 ? 6.117 -12.07 -19.234 1 98.94 242 LEU A C 1
ATOM 1840 O O . LEU A 1 242 ? 6.121 -11.93 -20.453 1 98.94 242 LEU A O 1
ATOM 1844 N N . MET A 1 243 ? 5.547 -13.109 -18.641 1 99 243 MET A N 1
ATOM 1845 C CA . MET A 1 243 ? 4.633 -13.992 -19.359 1 99 243 MET A CA 1
ATOM 1846 C C . MET A 1 243 ? 3.273 -14.039 -18.672 1 99 243 MET A C 1
ATOM 1848 O O . MET A 1 243 ? 3.188 -14.312 -17.484 1 99 243 MET A O 1
ATOM 1852 N N . VAL A 1 244 ? 2.27 -13.781 -19.406 1 98.94 244 VAL A N 1
ATOM 1853 C CA . VAL A 1 244 ? 0.896 -13.781 -18.922 1 98.94 244 VAL A CA 1
ATOM 1854 C C . VAL A 1 244 ? 0.089 -14.867 -19.625 1 98.94 244 VAL A C 1
ATOM 1856 O O . VAL A 1 244 ? -0.039 -14.852 -20.859 1 98.94 244 VAL A O 1
ATOM 1859 N N . VAL A 1 245 ? -0.428 -15.797 -18.859 1 99 245 VAL A N 1
ATOM 1860 C CA . VAL A 1 245 ? -1.247 -16.875 -19.391 1 99 245 VAL A CA 1
ATOM 1861 C C . VAL A 1 245 ? -2.715 -16.641 -19.047 1 99 245 VAL A C 1
ATOM 1863 O O . VAL A 1 245 ? -3.053 -16.422 -17.875 1 99 245 VAL A O 1
ATOM 1866 N N . VAL A 1 246 ? -3.576 -16.641 -20.047 1 98.94 246 VAL A N 1
ATOM 1867 C CA . VAL A 1 246 ? -5.004 -16.469 -19.812 1 98.94 246 VAL A CA 1
ATOM 1868 C C . VAL A 1 246 ? -5.797 -17.453 -20.672 1 98.94 246 VAL A C 1
ATOM 1870 O O . VAL A 1 246 ? -5.289 -17.953 -21.672 1 98.94 246 VAL A O 1
ATOM 1873 N N . GLY A 1 247 ? -6.938 -17.781 -20.188 1 98.69 247 GLY A N 1
ATOM 1874 C CA . GLY A 1 247 ? -7.906 -18.453 -21.047 1 98.69 247 GLY A CA 1
ATOM 1875 C C . GLY A 1 247 ? -8.758 -17.484 -21.859 1 98.69 247 GLY A C 1
ATOM 1876 O O . GLY A 1 247 ? -8.875 -16.312 -21.5 1 98.69 247 GLY A O 1
ATOM 1877 N N . ASP A 1 248 ? -9.383 -17.984 -22.906 1 98.06 248 ASP A N 1
ATOM 1878 C CA . ASP A 1 248 ? -10.133 -17.062 -23.75 1 98.06 248 ASP A CA 1
ATOM 1879 C C . ASP A 1 248 ? -11.633 -17.25 -23.562 1 98.06 248 ASP A C 1
ATOM 1881 O O . ASP A 1 248 ? -12.438 -16.656 -24.281 1 98.06 248 ASP A O 1
ATOM 1885 N N . GLN A 1 249 ? -12.055 -18.172 -22.719 1 98.19 249 GLN A N 1
ATOM 1886 C CA . GLN A 1 249 ? -13.422 -18.109 -22.203 1 98.19 249 GLN A CA 1
ATOM 1887 C C . GLN A 1 249 ? -13.547 -17.078 -21.094 1 98.19 249 GLN A C 1
ATOM 1889 O O . GLN A 1 249 ? -13.32 -17.375 -19.922 1 98.19 249 GLN A O 1
ATOM 1894 N N . VAL A 1 250 ? -13.977 -15.953 -21.547 1 97.56 250 VAL A N 1
ATOM 1895 C CA . VAL A 1 250 ? -13.844 -14.734 -20.75 1 97.56 250 VAL A CA 1
ATOM 1896 C C . VAL A 1 250 ? -14.969 -14.672 -19.719 1 97.56 250 VAL A C 1
ATOM 1898 O O . VAL A 1 250 ? -16.125 -14.938 -20.047 1 97.56 250 VAL A O 1
ATOM 1901 N N . GLY A 1 251 ? -14.625 -14.383 -18.484 1 96.94 251 GLY A N 1
ATOM 1902 C CA . GLY A 1 251 ? -15.578 -14.18 -17.422 1 96.94 251 GLY A CA 1
ATOM 1903 C C . GLY A 1 251 ? -15.453 -12.828 -16.75 1 96.94 251 GLY A C 1
ATOM 1904 O O . GLY A 1 251 ? -14.75 -11.945 -17.25 1 96.94 251 GLY A O 1
ATOM 1905 N N . ALA A 1 252 ? -16.188 -12.609 -15.664 1 96.06 252 ALA A N 1
ATOM 1906 C CA . ALA A 1 252 ? -16.391 -11.312 -15.016 1 96.06 252 ALA A CA 1
ATOM 1907 C C . ALA A 1 252 ? -15.133 -10.891 -14.25 1 96.06 252 ALA A C 1
ATOM 1909 O O . ALA A 1 252 ? -14.984 -9.711 -13.906 1 96.06 252 ALA A O 1
ATOM 1910 N N . PHE A 1 253 ? -14.156 -11.805 -13.953 1 96.94 253 PHE A N 1
ATOM 1911 C CA . PHE A 1 253 ? -13 -11.445 -13.141 1 96.94 253 PHE A CA 1
ATOM 1912 C C . PHE A 1 253 ? -11.938 -10.75 -13.984 1 96.94 253 PHE A C 1
ATOM 1914 O O . PHE A 1 253 ? -11.016 -10.125 -13.445 1 96.94 253 PHE A O 1
ATOM 1921 N N . GLY A 1 254 ? -12.062 -10.836 -15.266 1 97.44 254 GLY A N 1
ATOM 1922 C CA . GLY A 1 254 ? -11.375 -9.922 -16.156 1 97.44 254 GLY A CA 1
ATOM 1923 C C . GLY A 1 254 ? -9.93 -10.305 -16.422 1 97.44 254 GLY A C 1
ATOM 1924 O O . GLY A 1 254 ? -9.117 -9.461 -16.797 1 97.44 254 GLY A O 1
ATOM 1925 N N . ALA A 1 255 ? -9.594 -11.578 -16.25 1 98.44 255 ALA A N 1
ATOM 1926 C CA . ALA A 1 255 ? -8.203 -12.008 -16.422 1 98.44 255 ALA A CA 1
ATOM 1927 C C . ALA A 1 255 ? -7.73 -11.766 -17.859 1 98.44 255 ALA A C 1
ATOM 1929 O O . ALA A 1 255 ? -6.602 -11.32 -18.078 1 98.44 255 ALA A O 1
ATOM 1930 N N . TYR A 1 256 ? -8.594 -12.039 -18.828 1 98.5 256 TYR A N 1
ATOM 1931 C CA . TYR A 1 256 ? -8.227 -11.844 -20.234 1 98.5 256 TYR A CA 1
ATOM 1932 C C . TYR A 1 256 ? -7.938 -10.375 -20.516 1 98.5 256 TYR A C 1
ATOM 1934 O O . TYR A 1 256 ? -6.891 -10.039 -21.078 1 98.5 256 TYR A O 1
ATOM 1942 N N . ARG A 1 257 ? -8.844 -9.523 -20.156 1 98.38 257 ARG A N 1
ATOM 1943 C CA . ARG A 1 257 ? -8.664 -8.094 -20.344 1 98.38 257 ARG A CA 1
ATOM 1944 C C . ARG A 1 257 ? -7.41 -7.59 -19.641 1 98.38 257 ARG A C 1
ATOM 1946 O O . ARG A 1 257 ? -6.633 -6.82 -20.203 1 98.38 257 ARG A O 1
ATOM 1953 N N . ASP A 1 258 ? -7.223 -7.984 -18.391 1 98.81 258 ASP A N 1
ATOM 1954 C CA . ASP A 1 258 ? -6.062 -7.555 -17.625 1 98.81 258 ASP A CA 1
ATOM 1955 C C . ASP A 1 258 ? -4.762 -8.047 -18.266 1 98.81 258 ASP A C 1
ATOM 1957 O O . ASP A 1 258 ? -3.764 -7.324 -18.281 1 98.81 258 ASP A O 1
ATOM 1961 N N . GLY A 1 259 ? -4.812 -9.297 -18.703 1 98.88 259 GLY A N 1
ATOM 1962 C CA . GLY A 1 259 ? -3.65 -9.812 -19.406 1 98.88 259 GLY A CA 1
ATOM 1963 C C . GLY A 1 259 ? -3.277 -8.992 -20.625 1 98.88 259 GLY A C 1
ATOM 1964 O O . GLY A 1 259 ? -2.111 -8.641 -20.812 1 98.88 259 GLY A O 1
ATOM 1965 N N . CYS A 1 260 ? -4.262 -8.656 -21.484 1 98.88 260 CYS A N 1
ATOM 1966 C CA . CYS A 1 260 ? -4.023 -7.82 -22.656 1 98.88 260 CYS A CA 1
ATOM 1967 C C . CYS A 1 260 ? -3.467 -6.461 -22.25 1 98.88 260 CYS A C 1
ATOM 1969 O O . CYS A 1 260 ? -2.514 -5.969 -22.859 1 98.88 260 CYS A O 1
ATOM 1971 N N . GLU A 1 261 ? -4.047 -5.934 -21.234 1 98.81 261 GLU A N 1
ATOM 1972 C CA . GLU A 1 261 ? -3.652 -4.598 -20.797 1 98.81 261 GLU A CA 1
ATOM 1973 C C . GLU A 1 261 ? -2.191 -4.574 -20.359 1 98.81 261 GLU A C 1
ATOM 1975 O O . GLU A 1 261 ? -1.417 -3.725 -20.797 1 98.81 261 GLU A O 1
ATOM 1980 N N . ILE A 1 262 ? -1.825 -5.477 -19.484 1 98.94 262 ILE A N 1
ATOM 1981 C CA . ILE A 1 262 ? -0.496 -5.406 -18.891 1 98.94 262 ILE A CA 1
ATOM 1982 C C . ILE A 1 262 ? 0.563 -5.688 -19.953 1 98.94 262 ILE A C 1
ATOM 1984 O O . ILE A 1 262 ? 1.644 -5.094 -19.922 1 98.94 262 ILE A O 1
ATOM 1988 N N . ILE A 1 263 ? 0.24 -6.57 -20.875 1 98.88 263 ILE A N 1
ATOM 1989 C CA . ILE A 1 263 ? 1.174 -6.844 -21.953 1 98.88 263 ILE A CA 1
ATOM 1990 C C . ILE A 1 263 ? 1.348 -5.598 -22.812 1 98.88 263 ILE A C 1
ATOM 1992 O O . ILE A 1 263 ? 2.457 -5.285 -23.266 1 98.88 263 ILE A O 1
ATOM 1996 N N . GLY A 1 264 ? 0.284 -4.918 -23.031 1 98.75 264 GLY A N 1
ATOM 1997 C CA . GLY A 1 264 ? 0.327 -3.715 -23.844 1 98.75 264 GLY A CA 1
ATOM 1998 C C . GLY A 1 264 ? 1.048 -2.562 -23.172 1 98.75 264 GLY A C 1
ATOM 1999 O O . GLY A 1 264 ? 1.566 -1.669 -23.844 1 98.75 264 GLY A O 1
ATOM 2000 N N . A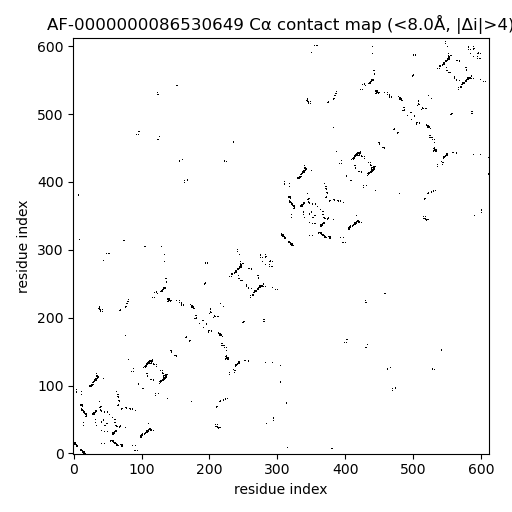RG A 1 265 ? 1.137 -2.576 -21.859 1 98.81 265 ARG A N 1
ATOM 2001 C CA . ARG A 1 265 ? 1.596 -1.393 -21.141 1 98.81 265 ARG A CA 1
ATOM 2002 C C . ARG A 1 265 ? 2.971 -1.627 -20.531 1 98.81 265 ARG A C 1
ATOM 2004 O O . ARG A 1 265 ? 3.777 -0.7 -20.422 1 98.81 265 ARG A O 1
ATOM 2011 N N . ALA A 1 266 ? 3.326 -2.822 -20.125 1 98.88 266 ALA A N 1
ATOM 2012 C CA . ALA A 1 266 ? 4.535 -3.102 -19.359 1 98.88 266 ALA A CA 1
ATOM 2013 C C . ALA A 1 266 ? 5.781 -2.619 -20.094 1 98.88 266 ALA A C 1
ATOM 2015 O O . ALA A 1 266 ? 5.879 -2.764 -21.312 1 98.88 266 ALA A O 1
ATOM 2016 N N . ALA A 1 267 ? 6.762 -2.105 -19.328 1 98.81 267 ALA A N 1
ATOM 2017 C CA . ALA A 1 267 ? 8.039 -1.656 -19.875 1 98.81 267 ALA A CA 1
ATOM 2018 C C . ALA A 1 267 ? 8.891 -2.842 -20.312 1 98.81 267 ALA A C 1
ATOM 2020 O O . ALA A 1 267 ? 9.891 -2.668 -21.016 1 98.81 267 ALA A O 1
ATOM 2021 N N . SER A 1 268 ? 8.5 -4.016 -19.891 1 98.75 268 SER A N 1
ATOM 2022 C CA . SER A 1 268 ? 9.234 -5.23 -20.219 1 98.75 268 SER A CA 1
ATOM 2023 C C . SER A 1 268 ? 9.516 -5.316 -21.719 1 98.75 268 SER A C 1
ATOM 2025 O O . SER A 1 268 ? 8.625 -5.082 -22.531 1 98.75 268 SER A O 1
ATOM 2027 N N . LYS A 1 269 ? 10.727 -5.664 -22.062 1 98.38 269 LYS A N 1
ATOM 2028 C CA . LYS A 1 269 ? 11.102 -5.84 -23.469 1 98.38 269 LYS A CA 1
ATOM 2029 C C . LYS A 1 269 ? 10.859 -7.273 -23.922 1 98.38 269 LYS A C 1
ATOM 2031 O O . LYS A 1 269 ? 10.688 -7.527 -25.125 1 98.38 269 LYS A O 1
ATOM 2036 N N . LYS A 1 270 ? 10.93 -8.148 -23.031 1 98.62 270 LYS A N 1
ATOM 2037 C CA . LYS A 1 270 ? 10.586 -9.555 -23.266 1 98.62 270 LYS A CA 1
ATOM 2038 C C . LYS A 1 270 ? 9.273 -9.922 -22.578 1 98.62 270 LYS A C 1
ATOM 2040 O O . LYS A 1 270 ? 9.266 -10.273 -21.391 1 98.62 270 LYS A O 1
ATOM 2045 N N . LYS A 1 271 ? 8.211 -9.875 -23.297 1 98.75 271 LYS A N 1
ATOM 2046 C CA . LYS A 1 271 ? 6.891 -10.156 -22.75 1 98.75 271 LYS A CA 1
ATOM 2047 C C . LYS A 1 271 ? 6.02 -10.906 -23.75 1 98.75 271 LYS A C 1
ATOM 2049 O O . LYS A 1 271 ? 6.148 -10.719 -24.953 1 98.75 271 LYS A O 1
ATOM 2054 N N . GLU A 1 272 ? 5.164 -11.766 -23.234 1 98.81 272 GLU A N 1
ATOM 2055 C CA . GLU A 1 272 ? 4.312 -12.594 -24.078 1 98.81 272 GLU A CA 1
ATOM 2056 C C . GLU A 1 272 ? 2.969 -12.867 -23.406 1 98.81 272 GLU A C 1
ATOM 2058 O O . GLU A 1 272 ? 2.912 -13.18 -22.219 1 98.81 272 GLU A O 1
ATOM 2063 N N . LEU A 1 273 ? 1.951 -12.633 -24.172 1 98.88 273 LEU A N 1
ATOM 2064 C CA . LEU A 1 273 ? 0.62 -13.094 -23.781 1 98.88 273 LEU A CA 1
ATOM 2065 C C . LEU A 1 273 ? 0.341 -14.477 -24.359 1 98.88 273 LEU A C 1
ATOM 2067 O O . LEU A 1 273 ? 0.374 -14.672 -25.578 1 98.88 273 LEU A O 1
ATOM 2071 N N . VAL A 1 274 ? 0.104 -15.414 -23.5 1 98.94 274 VAL A N 1
ATOM 2072 C CA . VAL A 1 274 ? -0.269 -16.766 -23.906 1 98.94 274 VAL A CA 1
ATOM 2073 C C . VAL A 1 274 ? -1.767 -16.969 -23.688 1 98.94 274 VAL A C 1
ATOM 2075 O O . VAL A 1 274 ? -2.242 -16.969 -22.547 1 98.94 274 VAL A O 1
ATOM 2078 N N . VAL A 1 275 ? -2.473 -17.156 -24.719 1 98.88 275 VAL A N 1
ATOM 2079 C CA . VAL A 1 275 ? -3.902 -17.438 -24.625 1 98.88 275 VAL A CA 1
ATOM 2080 C C . VAL A 1 275 ? -4.164 -18.922 -24.812 1 98.88 275 VAL A C 1
ATOM 2082 O O . VAL A 1 275 ? -3.859 -19.484 -25.859 1 98.88 275 VAL A O 1
ATOM 2085 N N . VAL A 1 276 ? -4.609 -19.562 -23.781 1 98.81 276 VAL A N 1
ATOM 2086 C CA . VAL A 1 276 ? -5.047 -20.953 -23.875 1 98.81 276 VAL A CA 1
ATOM 2087 C C . VAL A 1 276 ? -6.477 -21.016 -24.391 1 98.81 276 VAL A C 1
ATOM 2089 O O . VAL A 1 276 ? -7.434 -20.797 -23.641 1 98.81 276 VAL A O 1
ATOM 2092 N N . GLU A 1 277 ? -6.645 -21.438 -25.609 1 98.5 277 GLU A N 1
ATOM 2093 C CA . GLU A 1 277 ? -7.906 -21.328 -26.328 1 98.5 277 GLU A CA 1
ATOM 2094 C C . GLU A 1 277 ? -8.898 -22.391 -25.859 1 98.5 277 GLU A C 1
ATOM 2096 O O . GLU A 1 277 ? -8.539 -23.562 -25.688 1 98.5 277 GLU A O 1
ATOM 2101 N N . GLY A 1 278 ? -10.07 -21.938 -25.656 1 98.25 278 GLY A N 1
ATOM 2102 C CA . GLY A 1 278 ? -11.164 -22.828 -25.344 1 98.25 278 GLY A CA 1
ATOM 2103 C C . GLY A 1 278 ? -11.305 -23.109 -23.859 1 98.25 278 GLY A C 1
ATOM 2104 O O . GLY A 1 278 ? -12.102 -23.953 -23.453 1 98.25 278 GLY A O 1
ATOM 2105 N N . TRP A 1 279 ? -10.531 -22.391 -23.062 1 98.5 279 TRP A N 1
ATOM 2106 C CA . TRP A 1 279 ? -10.516 -22.703 -21.641 1 98.5 279 TRP A CA 1
ATOM 2107 C C . TRP A 1 279 ? -10.773 -21.469 -20.797 1 98.5 279 TRP A C 1
ATOM 2109 O O . TRP A 1 279 ? -10.469 -20.344 -21.219 1 98.5 279 TRP A O 1
ATOM 2119 N N . SER A 1 280 ? -11.375 -21.688 -19.672 1 98.31 280 SER A N 1
ATOM 2120 C CA . SER A 1 280 ? -11.758 -20.594 -18.781 1 98.31 280 SER A CA 1
ATOM 2121 C C . SER A 1 280 ? -10.703 -20.359 -17.703 1 98.31 280 SER A C 1
ATOM 2123 O O . SER A 1 280 ? -9.734 -21.109 -17.609 1 98.31 280 SER A O 1
ATOM 2125 N N . HIS A 1 281 ? -10.961 -19.25 -16.922 1 98.69 281 HIS A N 1
ATOM 2126 C CA . HIS A 1 281 ? -10.156 -18.859 -15.766 1 98.69 281 HIS A CA 1
ATOM 2127 C C . HIS A 1 281 ? -9.914 -20.047 -14.836 1 98.69 281 HIS A C 1
ATOM 2129 O O . HIS A 1 281 ? -8.773 -20.359 -14.508 1 98.69 281 HIS A O 1
ATOM 2135 N N . TYR A 1 282 ? -10.922 -20.797 -14.484 1 98.5 282 TYR A N 1
ATOM 2136 C CA . TYR A 1 282 ? -10.805 -21.812 -13.438 1 98.5 282 TYR A CA 1
ATOM 2137 C C . TYR A 1 282 ? -10.438 -23.156 -14.031 1 98.5 282 TYR A C 1
ATOM 2139 O O . TYR A 1 282 ? -10.062 -24.078 -13.305 1 98.5 282 TYR A O 1
ATOM 2147 N N . ASP A 1 283 ? -10.555 -23.281 -15.375 1 98.56 283 ASP A N 1
ATOM 2148 C CA . ASP A 1 283 ? -9.977 -24.469 -16.016 1 98.56 283 ASP A CA 1
ATOM 2149 C C . ASP A 1 283 ? -8.453 -24.484 -15.867 1 98.56 283 ASP A C 1
ATOM 2151 O O . ASP A 1 283 ? -7.844 -25.547 -15.789 1 98.56 283 ASP A O 1
ATOM 2155 N N . LEU A 1 284 ? -7.895 -23.359 -15.797 1 98.81 284 LEU A N 1
ATOM 2156 C CA . LEU A 1 284 ? -6.449 -23.203 -15.695 1 98.81 284 LEU A CA 1
ATOM 2157 C C . LEU A 1 284 ? -5.98 -23.453 -14.258 1 98.81 284 LEU A C 1
ATOM 2159 O O . LEU A 1 284 ? -4.777 -23.453 -13.984 1 98.81 284 LEU A O 1
ATOM 2163 N N . TYR A 1 285 ? -6.898 -23.656 -13.352 1 98.69 285 TYR A N 1
ATOM 2164 C CA . TYR A 1 285 ? -6.535 -23.875 -11.961 1 98.69 285 TYR A CA 1
ATOM 2165 C C . TYR A 1 285 ? -5.969 -25.281 -11.758 1 98.69 285 TYR A C 1
ATOM 2167 O O . TYR A 1 285 ? -5.012 -25.469 -11 1 98.69 285 TYR A O 1
ATOM 2175 N N . ASP A 1 286 ? -6.594 -26.25 -12.5 1 98.19 286 ASP A N 1
ATOM 2176 C CA . ASP A 1 286 ? -6.195 -27.594 -12.086 1 98.19 286 ASP A CA 1
ATOM 2177 C C . ASP A 1 286 ? -6.41 -28.609 -13.211 1 98.19 286 ASP A C 1
ATOM 2179 O O . ASP A 1 286 ? -5.918 -29.734 -13.141 1 98.19 286 ASP A O 1
ATOM 2183 N N . LYS A 1 287 ? -7.215 -28.266 -14.211 1 98.12 287 LYS A N 1
ATOM 2184 C CA . LYS A 1 287 ? -7.508 -29.25 -15.242 1 98.12 287 LYS A CA 1
ATOM 2185 C C . LYS A 1 287 ? -6.254 -29.609 -16.031 1 98.12 287 LYS A C 1
ATOM 2187 O O . LYS A 1 287 ? -5.527 -28.734 -16.484 1 98.12 287 LYS A O 1
ATOM 2192 N N . PRO A 1 288 ? -6.039 -30.859 -16.266 1 98.12 288 PRO A N 1
ATOM 2193 C CA . PRO A 1 288 ? -4.758 -31.328 -16.812 1 98.12 288 PRO A CA 1
ATOM 2194 C C . PRO A 1 288 ? -4.43 -30.703 -18.172 1 98.12 288 PRO A C 1
ATOM 2196 O O . PRO A 1 288 ? -3.303 -30.25 -18.391 1 98.12 288 PRO A O 1
ATOM 2199 N N . GLU A 1 289 ? -5.352 -30.562 -19.016 1 98.56 289 GLU A N 1
ATOM 2200 C CA . GLU A 1 289 ? -5.047 -30.125 -20.375 1 98.56 289 GLU A CA 1
ATOM 2201 C C . GLU A 1 289 ? -4.672 -28.641 -20.406 1 98.56 289 GLU A C 1
ATOM 2203 O O . GLU A 1 289 ? -3.59 -28.281 -20.875 1 98.56 289 GLU A O 1
ATOM 2208 N N . PRO A 1 290 ? -5.566 -27.75 -19.953 1 98.69 290 PRO A N 1
ATOM 2209 C CA . PRO A 1 290 ? -5.164 -26.344 -19.969 1 98.69 290 PRO A CA 1
ATOM 2210 C C . PRO A 1 290 ? -3.955 -26.062 -19.094 1 98.69 290 PRO A C 1
ATOM 2212 O O . PRO A 1 290 ? -3.119 -25.219 -19.438 1 98.69 290 PRO A O 1
ATOM 2215 N N . VAL A 1 291 ? -3.811 -26.703 -17.969 1 98.88 291 VAL A N 1
ATOM 2216 C CA . VAL A 1 291 ? -2.641 -26.531 -17.109 1 98.88 291 VAL A CA 1
ATOM 2217 C C . VAL A 1 291 ? -1.387 -26.984 -17.859 1 98.88 291 VAL A C 1
ATOM 2219 O O . VAL A 1 291 ? -0.346 -26.328 -17.797 1 98.88 291 VAL A O 1
ATOM 2222 N N . GLY A 1 292 ? -1.524 -28.109 -18.531 1 98.81 292 GLY A N 1
ATOM 2223 C CA . GLY A 1 292 ? -0.413 -28.578 -19.344 1 98.81 292 GLY A CA 1
ATOM 2224 C C . GLY A 1 292 ? 0.021 -27.578 -20.406 1 98.81 292 GLY A C 1
ATOM 2225 O O . GLY A 1 292 ? 1.218 -27.391 -20.625 1 98.81 292 GLY A O 1
ATOM 2226 N N . GLN A 1 293 ? -0.913 -26.953 -21.062 1 98.88 293 GLN A N 1
ATOM 2227 C CA . GLN A 1 293 ? -0.614 -25.938 -22.078 1 98.88 293 GLN A CA 1
ATOM 2228 C C . GLN A 1 293 ? 0.079 -24.734 -21.453 1 98.88 293 GLN A C 1
ATOM 2230 O O . GLN A 1 293 ? 1.032 -24.203 -22.016 1 98.88 293 GLN A O 1
ATOM 2235 N N . ALA A 1 294 ? -0.417 -24.328 -20.344 1 98.94 294 ALA A N 1
ATOM 2236 C CA . ALA A 1 294 ? 0.202 -23.203 -19.641 1 98.94 294 ALA A CA 1
ATOM 2237 C C . ALA A 1 294 ? 1.64 -23.531 -19.25 1 98.94 294 ALA A C 1
ATOM 2239 O O . ALA A 1 294 ? 2.553 -22.75 -19.484 1 98.94 294 ALA A O 1
ATOM 2240 N N . LEU A 1 295 ? 1.854 -24.719 -18.672 1 98.94 295 LEU A N 1
ATOM 2241 C CA . LEU A 1 295 ? 3.168 -25.141 -18.188 1 98.94 295 LEU A CA 1
ATOM 2242 C C . LEU A 1 295 ? 4.145 -25.297 -19.344 1 98.94 295 LEU A C 1
ATOM 2244 O O . LEU A 1 295 ? 5.34 -25.031 -19.203 1 98.94 295 LEU A O 1
ATOM 2248 N N . ALA A 1 296 ? 3.637 -25.719 -20.453 1 98.88 296 ALA A N 1
ATOM 2249 C CA . ALA A 1 296 ? 4.477 -25.906 -21.625 1 98.88 296 ALA A CA 1
ATOM 2250 C C . ALA A 1 296 ? 5.105 -24.578 -22.062 1 98.88 296 ALA A C 1
ATOM 2252 O O . ALA A 1 296 ? 6.137 -24.562 -22.734 1 98.88 296 ALA A O 1
ATOM 2253 N N . LYS A 1 297 ? 4.516 -23.453 -21.719 1 98.94 297 LYS A N 1
ATOM 2254 C CA . LYS A 1 297 ? 5.055 -22.141 -22.016 1 98.94 297 LYS A CA 1
ATOM 2255 C C . LYS A 1 297 ? 5.828 -21.578 -20.828 1 98.94 297 LYS A C 1
ATOM 2257 O O . LYS A 1 297 ? 6.914 -21.016 -20.984 1 98.94 297 LYS A O 1
ATOM 2262 N N . LEU A 1 298 ? 5.352 -21.719 -19.641 1 98.94 298 LEU A N 1
ATOM 2263 C CA . LEU A 1 298 ? 5.922 -21.141 -18.422 1 98.94 298 LEU A CA 1
ATOM 2264 C C . LEU A 1 298 ? 7.277 -21.766 -18.109 1 98.94 298 LEU A C 1
ATOM 2266 O O . LEU A 1 298 ? 8.203 -21.062 -17.688 1 98.94 298 LEU A O 1
ATOM 2270 N N . ILE A 1 299 ? 7.391 -23.094 -18.266 1 98.94 299 ILE A N 1
ATOM 2271 C CA . ILE A 1 299 ? 8.609 -23.812 -17.891 1 98.94 299 ILE A CA 1
ATOM 2272 C C . ILE A 1 299 ? 9.781 -23.297 -18.719 1 98.94 299 ILE A C 1
ATOM 2274 O O . ILE A 1 299 ? 10.789 -22.844 -18.172 1 98.94 299 ILE A O 1
ATOM 2278 N N . PRO A 1 300 ? 9.711 -23.312 -20.047 1 98.88 300 PRO A N 1
ATOM 2279 C CA . PRO A 1 300 ? 10.836 -22.766 -20.812 1 98.88 300 PRO A CA 1
ATOM 2280 C C . PRO A 1 300 ? 11.07 -21.281 -20.531 1 98.88 300 PRO A C 1
ATOM 2282 O O . PRO A 1 300 ? 12.219 -20.812 -20.562 1 98.88 300 PRO A O 1
ATOM 2285 N N . PHE A 1 301 ? 10.023 -20.484 -20.344 1 98.94 301 PHE A N 1
ATOM 2286 C CA . PHE A 1 301 ? 10.141 -19.078 -20 1 98.94 301 PHE A CA 1
ATOM 2287 C C . PHE A 1 301 ? 11.031 -18.875 -18.781 1 98.94 301 PHE A C 1
ATOM 2289 O O . PHE A 1 301 ? 11.961 -18.078 -18.812 1 98.94 301 PHE A O 1
ATOM 2296 N N . TYR A 1 302 ? 10.734 -19.609 -17.672 1 98.94 302 TYR A N 1
ATOM 2297 C CA . TYR A 1 302 ? 11.523 -19.469 -16.453 1 98.94 302 TYR A CA 1
ATOM 2298 C C . TYR A 1 302 ? 12.938 -20.016 -16.656 1 98.94 302 TYR A C 1
ATOM 2300 O O . TYR A 1 302 ? 13.906 -19.438 -16.156 1 98.94 302 TYR A O 1
ATOM 2308 N N . LYS A 1 303 ? 13.102 -21.156 -17.359 1 98.88 303 LYS A N 1
ATOM 2309 C CA . LYS A 1 303 ? 14.43 -21.703 -17.609 1 98.88 303 LYS A CA 1
ATOM 2310 C C . LYS A 1 303 ? 15.297 -20.703 -18.391 1 98.88 303 LYS A C 1
ATOM 2312 O O . LYS A 1 303 ? 16.5 -20.609 -18.141 1 98.88 303 LYS A O 1
ATOM 2317 N N . GLU A 1 304 ? 14.672 -20.016 -19.297 1 98.75 304 GLU A N 1
ATOM 2318 C CA . GLU A 1 304 ? 15.391 -19.047 -20.109 1 98.75 304 GLU A CA 1
ATOM 2319 C C . GLU A 1 304 ? 15.766 -17.797 -19.312 1 98.75 304 GLU A C 1
ATOM 2321 O O . GLU A 1 304 ? 16.828 -17.219 -19.516 1 98.75 304 GLU A O 1
ATOM 2326 N N . ASN A 1 305 ? 14.938 -17.391 -18.406 1 98.81 305 ASN A N 1
ATOM 2327 C CA . ASN A 1 305 ? 15.094 -16.062 -17.812 1 98.81 305 ASN A CA 1
ATOM 2328 C C . ASN A 1 305 ? 15.602 -16.141 -16.375 1 98.81 305 ASN A C 1
ATOM 2330 O O . ASN A 1 305 ? 15.906 -15.117 -15.758 1 98.81 305 ASN A O 1
ATOM 2334 N N . LEU A 1 306 ? 15.633 -17.438 -15.828 1 98.5 306 LEU A N 1
ATOM 2335 C CA . LEU A 1 306 ? 16.172 -17.641 -14.492 1 98.5 306 LEU A CA 1
ATOM 2336 C C . LEU A 1 306 ? 17.406 -18.547 -14.547 1 98.5 306 LEU A C 1
ATOM 2338 O O . LEU A 1 306 ? 18.359 -18.359 -13.789 1 98.5 306 LEU A O 1
ATOM 2342 N N . MET B 1 1 ? -3.979 19.828 26.359 1 93.44 1 MET B N 1
ATOM 2343 C CA . MET B 1 1 ? -3.498 18.766 25.469 1 93.44 1 MET B CA 1
ATOM 2344 C C . MET B 1 1 ? -3.357 17.453 26.234 1 93.44 1 MET B C 1
ATOM 2346 O O . MET B 1 1 ? -2.979 17.438 27.406 1 93.44 1 MET B O 1
ATOM 2350 N N . LYS B 1 2 ? -3.688 16.344 25.609 1 97.12 2 LYS B N 1
ATOM 2351 C CA . LYS B 1 2 ? -3.578 15.008 26.172 1 97.12 2 LYS B CA 1
ATOM 2352 C C . LYS B 1 2 ? -2.83 14.07 25.219 1 97.12 2 LYS B C 1
ATOM 2354 O O . LYS B 1 2 ? -3.104 14.047 24.016 1 97.12 2 LYS B O 1
ATOM 2359 N N . SER B 1 3 ? -1.841 13.352 25.781 1 98.25 3 SER B N 1
ATOM 2360 C CA . SER B 1 3 ? -1.151 12.328 25.016 1 98.25 3 SER B CA 1
ATOM 2361 C C . SER B 1 3 ? -1.839 10.977 25.141 1 98.25 3 SER B C 1
ATOM 2363 O O . SER B 1 3 ? -2.27 10.602 26.234 1 98.25 3 SER B O 1
ATOM 2365 N N . VAL B 1 4 ? -1.971 10.273 24.031 1 98.5 4 VAL B N 1
ATOM 2366 C CA . VAL B 1 4 ? -2.621 8.969 24.062 1 98.5 4 VAL B CA 1
ATOM 2367 C C . VAL B 1 4 ? -1.812 7.973 23.234 1 98.5 4 VAL B C 1
ATOM 2369 O O . VAL B 1 4 ? -0.954 8.367 22.438 1 98.5 4 VAL B O 1
ATOM 2372 N N . LYS B 1 5 ? -1.985 6.719 23.438 1 98.38 5 LYS B N 1
ATOM 2373 C CA . LYS B 1 5 ? -1.53 5.602 22.625 1 98.38 5 LYS B CA 1
ATOM 2374 C C . LYS B 1 5 ? -2.709 4.867 21.984 1 98.38 5 LYS B C 1
ATOM 2376 O O . LYS B 1 5 ? -3.492 4.219 22.688 1 98.38 5 LYS B O 1
ATOM 2381 N N . ILE B 1 6 ? -2.789 5.016 20.734 1 98.44 6 ILE B N 1
ATOM 2382 C CA . ILE B 1 6 ? -3.889 4.398 20 1 98.44 6 ILE B CA 1
ATOM 2383 C C . ILE B 1 6 ? -3.547 2.941 19.703 1 98.44 6 ILE B C 1
ATOM 2385 O O . ILE B 1 6 ? -2.598 2.662 18.969 1 98.44 6 ILE B O 1
ATOM 2389 N N . LYS B 1 7 ? -4.328 2.059 20.266 1 93.62 7 LYS B N 1
ATOM 2390 C CA . LYS B 1 7 ? -4.102 0.638 20.016 1 93.62 7 LYS B CA 1
ATOM 2391 C C . LYS B 1 7 ? -4.336 0.292 18.547 1 93.62 7 LYS B C 1
ATOM 2393 O O . LYS B 1 7 ? -5.27 0.803 17.922 1 93.62 7 LYS B O 1
ATOM 2398 N N . ASN B 1 8 ? -3.49 -0.448 17.969 1 87.88 8 ASN B N 1
ATOM 2399 C CA . ASN B 1 8 ? -3.566 -0.924 16.578 1 87.88 8 ASN B CA 1
ATOM 2400 C C . ASN B 1 8 ? -3.121 -2.379 16.469 1 87.88 8 ASN B C 1
ATOM 2402 O O . ASN B 1 8 ? -2.598 -2.951 17.422 1 87.88 8 ASN B O 1
ATOM 2406 N N . VAL B 1 9 ? -3.404 -3.057 15.336 1 81.69 9 VAL B N 1
ATOM 2407 C CA . VAL B 1 9 ? -3.168 -4.477 15.094 1 81.69 9 VAL B CA 1
ATOM 2408 C C . VAL B 1 9 ? -1.677 -4.781 15.219 1 81.69 9 VAL B C 1
ATOM 2410 O O . VAL B 1 9 ? -1.292 -5.816 15.773 1 81.69 9 VAL B O 1
ATOM 2413 N N . TYR B 1 10 ? -0.838 -3.867 14.867 1 86.12 10 TYR B N 1
ATOM 2414 C CA . TYR B 1 10 ? 0.589 -4.16 14.797 1 86.12 10 TYR B CA 1
ATOM 2415 C C . TYR B 1 10 ? 1.327 -3.562 15.992 1 86.12 10 TYR B C 1
ATOM 2417 O O . TYR B 1 10 ? 2.129 -4.242 16.641 1 86.12 10 TYR B O 1
ATOM 2425 N N . TRP B 1 11 ? 1.156 -2.379 16.203 1 93.81 11 TRP B N 1
ATOM 2426 C CA . TRP B 1 11 ? 1.742 -1.613 17.297 1 93.81 11 TRP B CA 1
ATOM 2427 C C . TRP B 1 11 ? 0.896 -0.385 17.625 1 93.81 11 TRP B C 1
ATOM 2429 O O . TRP B 1 11 ? -0.043 -0.063 16.891 1 93.81 11 TRP B O 1
ATOM 2439 N N . ASP B 1 12 ? 1.236 0.254 18.672 1 97.56 12 ASP B N 1
ATOM 2440 C CA . ASP B 1 12 ? 0.49 1.437 19.094 1 97.56 12 ASP B CA 1
ATOM 2441 C C . ASP B 1 12 ? 0.926 2.668 18.297 1 97.56 12 ASP B C 1
ATOM 2443 O O . ASP B 1 12 ? 2.107 2.822 17.984 1 97.56 12 ASP B O 1
ATOM 2447 N N . ILE B 1 13 ? -0.044 3.492 18.047 1 98.62 13 ILE B N 1
ATOM 2448 C CA . ILE B 1 13 ? 0.206 4.797 17.438 1 98.62 13 ILE B CA 1
ATOM 2449 C C . ILE B 1 13 ? 0.147 5.883 18.516 1 98.62 13 ILE B C 1
ATOM 2451 O O . ILE B 1 13 ? -0.874 6.047 19.188 1 98.62 13 ILE B O 1
ATOM 2455 N N . ALA B 1 14 ? 1.253 6.602 18.656 1 98.81 14 ALA B N 1
ATOM 2456 C CA . ALA B 1 14 ? 1.312 7.695 19.625 1 98.81 14 ALA B CA 1
ATOM 2457 C C . ALA B 1 14 ? 0.684 8.961 19.062 1 98.81 14 ALA B C 1
ATOM 2459 O O . ALA B 1 14 ? 0.923 9.32 17.906 1 98.81 14 ALA B O 1
ATOM 2460 N N . ALA B 1 15 ? -0.119 9.656 19.891 1 98.81 15 ALA B N 1
ATOM 2461 C CA . ALA B 1 15 ? -0.788 10.867 19.422 1 98.81 15 ALA B CA 1
ATOM 2462 C C . ALA B 1 15 ? -1 11.867 20.547 1 98.81 15 ALA B C 1
ATOM 2464 O O . ALA B 1 15 ? -0.977 11.492 21.719 1 98.81 15 ALA B O 1
ATOM 2465 N N . ASP B 1 16 ? -1.089 13.094 20.219 1 98.81 16 ASP B N 1
ATOM 2466 C CA . ASP B 1 16 ? -1.5 14.18 21.109 1 98.81 16 ASP B CA 1
ATOM 2467 C C . ASP B 1 16 ? -2.836 14.773 20.672 1 98.81 16 ASP B C 1
ATOM 2469 O O . ASP B 1 16 ? -3.029 15.078 19.484 1 98.81 16 ASP B O 1
ATOM 2473 N N . ILE B 1 17 ? -3.711 14.922 21.609 1 98.88 17 ILE B N 1
ATOM 2474 C CA . ILE B 1 17 ? -4.992 15.57 21.328 1 98.88 17 ILE B CA 1
ATOM 2475 C C . ILE B 1 17 ? -4.98 16.984 21.891 1 98.88 17 ILE B C 1
ATOM 2477 O O . ILE B 1 17 ? -4.715 17.203 23.078 1 98.88 17 ILE B O 1
ATOM 2481 N N . HIS B 1 18 ? -5.195 17.922 21 1 98.75 18 HIS B N 1
ATOM 2482 C CA . HIS B 1 18 ? -5.41 19.312 21.375 1 98.75 18 HIS B CA 1
ATOM 2483 C C . HIS B 1 18 ? -6.898 19.641 21.438 1 98.75 18 HIS B C 1
ATOM 2485 O O . HIS B 1 18 ? -7.652 19.344 20.516 1 98.75 18 HIS B O 1
ATOM 2491 N N . PHE B 1 19 ? -7.301 20.312 22.562 1 98.69 19 PHE B N 1
ATOM 2492 C CA . PHE B 1 19 ? -8.711 20.578 22.797 1 98.69 19 PHE B CA 1
ATOM 2493 C C . PHE B 1 19 ? -9.023 22.062 22.578 1 98.69 19 PHE B C 1
ATOM 2495 O O . PHE B 1 19 ? -8.156 22.906 22.781 1 98.69 19 PHE B O 1
ATOM 2502 N N . PRO B 1 20 ? -10.258 22.344 22.109 1 98.5 20 PRO B N 1
ATOM 2503 C CA . PRO B 1 20 ? -10.656 23.75 21.984 1 98.5 20 PRO B CA 1
ATOM 2504 C C . PRO B 1 20 ? -10.797 24.422 23.344 1 98.5 20 PRO B C 1
ATOM 2506 O O . PRO B 1 20 ? -10.852 23.766 24.375 1 98.5 20 PRO B O 1
ATOM 2509 N N . PRO B 1 21 ? -10.75 25.812 23.266 1 98.06 21 PRO B N 1
ATOM 2510 C CA . PRO B 1 21 ? -11 26.531 24.516 1 98.06 21 PRO B CA 1
ATOM 2511 C C . PRO B 1 21 ? -12.352 26.188 25.141 1 98.06 21 PRO B C 1
ATOM 2513 O O . PRO B 1 21 ? -13.336 26 24.422 1 98.06 21 PRO B O 1
ATOM 2516 N N . ASN B 1 22 ? -12.422 26.078 26.422 1 97.5 22 ASN B N 1
ATOM 2517 C CA . ASN B 1 22 ? -13.641 25.75 27.156 1 97.5 22 ASN B CA 1
ATOM 2518 C C . ASN B 1 22 ? -14.195 24.391 26.766 1 97.5 22 ASN B C 1
ATOM 2520 O O . ASN B 1 22 ? -15.414 24.219 26.625 1 97.5 22 ASN B O 1
ATOM 2524 N N . PHE B 1 23 ? -13.305 23.547 26.453 1 98.06 23 PHE B N 1
ATOM 2525 C CA . PHE B 1 23 ? -13.648 22.188 26.078 1 98.06 23 PHE B CA 1
ATOM 2526 C C . PHE B 1 23 ? -14.586 21.562 27.109 1 98.06 23 PHE B C 1
ATOM 2528 O O . PHE B 1 23 ? -14.375 21.703 28.312 1 98.06 23 PHE B O 1
ATOM 2535 N N . ASP B 1 24 ? -15.609 20.953 26.625 1 97.94 24 ASP B N 1
ATOM 2536 C CA . ASP B 1 24 ? -16.609 20.203 27.391 1 97.94 24 ASP B CA 1
ATOM 2537 C C . ASP B 1 24 ? -16.797 18.797 26.828 1 97.94 24 ASP B C 1
ATOM 2539 O O . ASP B 1 24 ? -17.281 18.625 25.703 1 97.94 24 ASP B O 1
ATOM 2543 N N . GLU B 1 25 ? -16.484 17.812 27.609 1 96.62 25 GLU B N 1
ATOM 2544 C CA . GLU B 1 25 ? -16.531 16.422 27.156 1 96.62 25 GLU B CA 1
ATOM 2545 C C . GLU B 1 25 ? -17.969 16 26.812 1 96.62 25 GLU B C 1
ATOM 2547 O O . GLU B 1 25 ? -18.188 15 26.141 1 96.62 25 GLU B O 1
ATOM 2552 N N . GLY B 1 26 ? -18.906 16.703 27.312 1 97.56 26 GLY B N 1
ATOM 2553 C CA . GLY B 1 26 ? -20.312 16.406 27.062 1 97.56 26 GLY B CA 1
ATOM 2554 C C . GLY B 1 26 ? -20.812 16.953 25.734 1 97.56 26 GLY B C 1
ATOM 2555 O O . GLY B 1 26 ? -21.938 16.688 25.328 1 97.56 26 GLY B O 1
ATOM 2556 N N . LYS B 1 27 ? -19.969 17.703 25.047 1 98.12 27 LYS B N 1
ATOM 2557 C CA . LYS B 1 27 ? -20.297 18.25 23.75 1 98.12 27 LYS B CA 1
ATOM 2558 C C . LYS B 1 27 ? -19.562 17.516 22.625 1 98.12 27 LYS B C 1
ATOM 2560 O O . LYS B 1 27 ? -18.641 16.75 22.891 1 98.12 27 LYS B O 1
ATOM 2565 N N . LYS B 1 28 ? -20.078 17.766 21.438 1 98.31 28 LYS B N 1
ATOM 2566 C CA . LYS B 1 28 ? -19.422 17.188 20.266 1 98.31 28 LYS B CA 1
ATOM 2567 C C . LYS B 1 28 ? -18.719 18.266 19.453 1 98.31 28 LYS B C 1
ATOM 2569 O O . LYS B 1 28 ? -19.234 19.375 19.297 1 98.31 28 LYS B O 1
ATOM 2574 N N . TYR B 1 29 ? -17.594 17.953 18.984 1 98.88 29 TYR B N 1
ATOM 2575 C CA . TYR B 1 29 ? -16.75 18.891 18.234 1 98.88 29 TYR B CA 1
ATOM 2576 C C . TYR B 1 29 ? -16.328 18.281 16.906 1 98.88 29 TYR B C 1
ATOM 2578 O O . TYR B 1 29 ? -16.203 17.062 16.781 1 98.88 29 TYR B O 1
ATOM 2586 N N . PRO B 1 30 ? -16.188 19.172 15.844 1 98.88 30 PRO B N 1
ATOM 2587 C CA . PRO B 1 30 ? -15.406 18.703 14.695 1 98.88 30 PRO B CA 1
ATOM 2588 C C . PRO B 1 30 ? -13.969 18.359 15.055 1 98.88 30 PRO B C 1
ATOM 2590 O O . PRO B 1 30 ? -13.398 18.953 15.984 1 98.88 30 PRO B O 1
ATOM 2593 N N . ALA B 1 31 ? -13.414 17.391 14.367 1 98.94 31 ALA B N 1
ATOM 2594 C CA . ALA B 1 31 ? -12.055 16.938 14.656 1 98.94 31 ALA B CA 1
ATOM 2595 C C . ALA B 1 31 ? -11.172 17.031 13.414 1 98.94 31 ALA B C 1
ATOM 2597 O O . ALA B 1 31 ? -11.664 16.906 12.289 1 98.94 31 ALA B O 1
ATOM 2598 N N . ILE B 1 32 ? -9.922 17.281 13.586 1 98.94 32 ILE B N 1
ATOM 2599 C CA . ILE B 1 32 ? -8.945 17.344 12.508 1 98.94 32 ILE B CA 1
ATOM 2600 C C . ILE B 1 32 ? -7.766 16.422 12.828 1 98.94 32 ILE B C 1
ATOM 2602 O O . ILE B 1 32 ? -7.172 16.531 13.906 1 98.94 32 ILE B O 1
ATOM 2606 N N . ILE B 1 33 ? -7.5 15.461 12 1 99 33 ILE B N 1
ATOM 2607 C CA . ILE B 1 33 ? -6.285 14.648 12.07 1 99 33 ILE B CA 1
ATOM 2608 C C . ILE B 1 33 ? -5.125 15.406 11.43 1 99 33 ILE B C 1
ATOM 2610 O O . ILE B 1 33 ? -5.156 15.703 10.234 1 99 33 ILE B O 1
ATOM 2614 N N . SER B 1 34 ? -4.145 15.75 12.203 1 98.94 34 SER B N 1
ATOM 2615 C CA . SER B 1 34 ? -2.998 16.531 11.75 1 98.94 34 SER B CA 1
ATOM 2616 C C . SER B 1 34 ? -1.766 15.648 11.578 1 98.94 34 SER B C 1
ATOM 2618 O O . SER B 1 34 ? -1.312 15.016 12.531 1 98.94 34 SER B O 1
ATOM 2620 N N . ALA B 1 35 ? -1.215 15.594 10.383 1 98.88 35 ALA B N 1
ATOM 2621 C CA . ALA B 1 35 ? -0.153 14.648 10.062 1 98.88 35 ALA B CA 1
ATOM 2622 C C . ALA B 1 35 ? 1.161 15.367 9.773 1 98.88 35 ALA B C 1
ATOM 2624 O O . ALA B 1 35 ? 1.184 16.359 9.047 1 98.88 35 ALA B O 1
ATOM 2625 N N . HIS B 1 36 ? 2.215 14.836 10.297 1 98.81 36 HIS B N 1
ATOM 2626 C CA . HIS B 1 36 ? 3.521 15.484 10.234 1 98.81 36 HIS B CA 1
ATOM 2627 C C . HIS B 1 36 ? 4.227 15.18 8.914 1 98.81 36 HIS B C 1
ATOM 2629 O O . HIS B 1 36 ? 3.832 14.266 8.195 1 98.81 36 HIS B O 1
ATOM 2635 N N . PRO B 1 37 ? 5.27 15.977 8.562 1 98.44 37 PRO B N 1
ATOM 2636 C CA . PRO B 1 37 ? 6.137 15.75 7.402 1 98.44 37 PRO B CA 1
ATOM 2637 C C . PRO B 1 37 ? 6.914 14.445 7.488 1 98.44 37 PRO B C 1
ATOM 2639 O O . PRO B 1 37 ? 6.91 13.789 8.531 1 98.44 37 PRO B O 1
ATOM 2642 N N . ILE B 1 38 ? 7.555 14.062 6.363 1 97.56 38 ILE B N 1
ATOM 2643 C CA . ILE B 1 38 ? 8.484 12.938 6.355 1 97.56 38 ILE B CA 1
ATOM 2644 C C . ILE B 1 38 ? 9.656 13.234 7.289 1 97.56 38 ILE B C 1
ATOM 2646 O O . ILE B 1 38 ? 10.242 14.32 7.23 1 97.56 38 ILE B O 1
ATOM 2650 N N . GLY B 1 39 ? 9.945 12.336 8.156 1 96.19 39 GLY B N 1
ATOM 2651 C CA . GLY B 1 39 ? 11.102 12.461 9.039 1 96.19 39 GLY B CA 1
ATOM 2652 C C . GLY B 1 39 ? 10.828 13.344 10.25 1 96.19 39 GLY B C 1
ATOM 2653 O O . GLY B 1 39 ? 11.719 13.555 11.078 1 96.19 39 GLY B O 1
ATOM 2654 N N . SER B 1 40 ? 9.609 13.859 10.375 1 97.94 40 SER B N 1
ATOM 2655 C CA . SER B 1 40 ? 9.219 14.719 11.484 1 97.94 40 SER B CA 1
ATOM 2656 C C . SER B 1 40 ? 8.5 13.93 12.57 1 97.94 40 SER B C 1
ATOM 2658 O O . SER B 1 40 ? 8.625 12.703 12.641 1 97.94 40 SER B O 1
ATOM 2660 N N . CYS B 1 41 ? 7.887 14.602 13.555 1 98.38 41 CYS B N 1
ATOM 2661 C CA . CYS B 1 41 ? 7.121 14.008 14.641 1 98.38 41 CYS B CA 1
ATOM 2662 C C . CYS B 1 41 ? 5.949 14.906 15.039 1 98.38 41 CYS B C 1
ATOM 2664 O O . CYS B 1 41 ? 5.848 16.047 14.57 1 98.38 41 CYS B O 1
ATOM 2666 N N . LYS B 1 42 ? 5.082 14.383 15.891 1 98.31 42 LYS B N 1
ATOM 2667 C CA . LYS B 1 42 ? 3.826 15.039 16.234 1 98.31 42 LYS B CA 1
ATOM 2668 C C . LYS B 1 42 ? 4.078 16.328 17.016 1 98.31 42 LYS B C 1
ATOM 2670 O O . LYS B 1 42 ? 3.238 17.234 17.031 1 98.31 42 LYS B O 1
ATOM 2675 N N . GLU B 1 43 ? 5.262 16.516 17.656 1 97.38 43 GLU B N 1
ATOM 2676 C CA . GLU B 1 43 ? 5.57 17.688 18.469 1 97.38 43 GLU B CA 1
ATOM 2677 C C . GLU B 1 43 ? 6.078 18.844 17.594 1 97.38 43 GLU B C 1
ATOM 2679 O O . GLU B 1 43 ? 6.379 19.922 18.109 1 97.38 43 GLU B O 1
ATOM 2684 N N . GLN B 1 44 ? 6.141 18.625 16.375 1 97.69 44 GLN B N 1
ATOM 2685 C CA . GLN B 1 44 ? 6.594 19.656 15.461 1 97.69 44 GLN B CA 1
ATOM 2686 C C . GLN B 1 44 ? 5.426 20.266 14.68 1 97.69 44 GLN B C 1
ATOM 2688 O O . GLN B 1 44 ? 4.305 20.328 15.195 1 97.69 44 GLN B O 1
ATOM 2693 N N . THR B 1 45 ? 5.566 20.969 13.609 1 97.31 45 THR B N 1
ATOM 2694 C CA . THR B 1 45 ? 4.684 21.812 12.805 1 97.31 45 THR B CA 1
ATOM 2695 C C . THR B 1 45 ? 3.244 21.312 12.898 1 97.31 45 THR B C 1
ATOM 2697 O O . THR B 1 45 ? 2.344 22.078 13.258 1 97.31 45 THR B O 1
ATOM 2700 N N . SER B 1 46 ? 2.992 20.016 12.734 1 98 46 SER B N 1
ATOM 2701 C CA . SER B 1 46 ? 1.642 19.469 12.664 1 98 46 SER B CA 1
ATOM 2702 C C . SER B 1 46 ? 0.922 19.609 14.008 1 98 46 SER B C 1
ATOM 2704 O O . SER B 1 46 ? -0.263 19.953 14.047 1 98 46 SER B O 1
ATOM 2706 N N . GLY B 1 47 ? 1.636 19.328 15.117 1 97.44 47 GLY B N 1
ATOM 2707 C CA . GLY B 1 47 ? 1.033 19.391 16.438 1 97.44 47 GLY B CA 1
ATOM 2708 C C . GLY B 1 47 ? 1.149 20.766 17.078 1 97.44 47 GLY B C 1
ATOM 2709 O O . GLY B 1 47 ? 0.144 21.359 17.484 1 97.44 47 GLY B O 1
ATOM 2710 N N . ASN B 1 48 ? 2.295 21.328 17.016 1 96.31 48 ASN B N 1
ATOM 2711 C CA . ASN B 1 48 ? 2.592 22.438 17.906 1 96.31 48 ASN B CA 1
ATOM 2712 C C . ASN B 1 48 ? 2.354 23.781 17.234 1 96.31 48 ASN B C 1
ATOM 2714 O O . ASN B 1 48 ? 2.383 24.828 17.891 1 96.31 48 ASN B O 1
ATOM 2718 N N . VAL B 1 49 ? 2.168 23.797 15.906 1 98.44 49 VAL B N 1
ATOM 2719 C CA . VAL B 1 49 ? 1.879 25.047 15.211 1 98.44 49 VAL B CA 1
ATOM 2720 C C . VAL B 1 49 ? 0.448 25.031 14.68 1 98.44 49 VAL B C 1
ATOM 2722 O O . VAL B 1 49 ? -0.444 25.656 15.25 1 98.44 49 VAL B O 1
ATOM 2725 N N . TYR B 1 50 ? 0.246 24.172 13.742 1 98.88 50 TYR B N 1
ATOM 2726 C CA . TYR B 1 50 ? -1.065 24.172 13.102 1 98.88 50 TYR B CA 1
ATOM 2727 C C . TYR B 1 50 ? -2.096 23.469 13.984 1 98.88 50 TYR B C 1
ATOM 2729 O O . TYR B 1 50 ? -3.25 23.906 14.055 1 98.88 50 TYR B O 1
ATOM 2737 N N . GLY B 1 51 ? -1.717 22.328 14.625 1 98.56 51 GLY B N 1
ATOM 2738 C CA . GLY B 1 51 ? -2.637 21.641 15.516 1 98.56 51 GLY B CA 1
ATOM 2739 C C . GLY B 1 51 ? -3.145 22.5 16.641 1 98.56 51 GLY B C 1
ATOM 2740 O O . GLY B 1 51 ? -4.352 22.562 16.906 1 98.56 51 GLY B O 1
ATOM 2741 N N . GLU B 1 52 ? -2.229 23.203 17.281 1 98.38 52 GLU B N 1
ATOM 2742 C CA . GLU B 1 52 ? -2.594 24.094 18.375 1 98.38 52 GLU B CA 1
ATOM 2743 C C . GLU B 1 52 ? -3.484 25.234 17.875 1 98.38 52 GLU B C 1
ATOM 2745 O O . GLU B 1 52 ? -4.473 25.578 18.531 1 98.38 52 GLU B O 1
ATOM 2750 N N . ALA B 1 53 ? -3.111 25.828 16.75 1 98.81 53 ALA B N 1
ATOM 2751 C CA . ALA B 1 53 ? -3.859 26.953 16.203 1 98.81 53 ALA B CA 1
ATOM 2752 C C . ALA B 1 53 ? -5.293 26.547 15.859 1 98.81 53 ALA B C 1
ATOM 2754 O O . ALA B 1 53 ? -6.238 27.281 16.156 1 98.81 53 ALA B O 1
ATOM 2755 N N . LEU B 1 54 ? -5.473 25.406 15.211 1 98.94 54 LEU B N 1
ATOM 2756 C CA . LEU B 1 54 ? -6.797 24.938 14.82 1 98.94 54 LEU B CA 1
ATOM 2757 C C . LEU B 1 54 ? -7.633 24.578 16.047 1 98.94 54 LEU B C 1
ATOM 2759 O O . LEU B 1 54 ? -8.844 24.812 16.062 1 98.94 54 LEU B O 1
ATOM 2763 N N . ALA B 1 55 ? -6.996 23.984 17.062 1 98.88 55 ALA B N 1
ATOM 2764 C CA . ALA B 1 55 ? -7.711 23.672 18.281 1 98.88 55 ALA B CA 1
ATOM 2765 C C . ALA B 1 55 ? -8.266 24.938 18.938 1 98.88 55 ALA B C 1
ATOM 2767 O O . ALA B 1 55 ? -9.398 24.953 19.422 1 98.88 55 ALA B O 1
ATOM 2768 N N . LYS B 1 56 ? -7.48 26.016 18.922 1 98.69 56 LYS B N 1
ATOM 2769 C CA . LYS B 1 56 ? -7.895 27.297 19.5 1 98.69 56 LYS B CA 1
ATOM 2770 C C . LYS B 1 56 ? -9.141 27.828 18.812 1 98.69 56 LYS B C 1
ATOM 2772 O O . LYS B 1 56 ? -9.875 28.641 19.375 1 98.69 56 LYS B O 1
ATOM 2777 N N . GLU B 1 57 ? -9.352 27.328 17.625 1 98.75 57 GLU B N 1
ATOM 2778 C CA . GLU B 1 57 ? -10.461 27.828 16.828 1 98.75 57 GLU B CA 1
ATOM 2779 C C . GLU B 1 57 ? -11.672 26.906 16.906 1 98.75 57 GLU B C 1
ATOM 2781 O O . GLU B 1 57 ? -12.594 27 16.094 1 98.75 57 GLU B O 1
ATOM 2786 N N . GLY B 1 58 ? -11.688 25.938 17.797 1 98.62 58 GLY B N 1
ATOM 2787 C CA . GLY B 1 58 ? -12.914 25.203 18.078 1 98.62 58 GLY B CA 1
ATOM 2788 C C . GLY B 1 58 ? -12.859 23.75 17.625 1 98.62 58 GLY B C 1
ATOM 2789 O O . GLY B 1 58 ? -13.859 23.031 17.719 1 98.62 58 GLY B O 1
ATOM 2790 N N . PHE B 1 59 ? -11.758 23.281 17.188 1 98.88 59 PHE B N 1
ATOM 2791 C CA . PHE B 1 59 ? -11.633 21.906 16.719 1 98.88 59 PHE B CA 1
ATOM 2792 C C . PHE B 1 59 ? -10.938 21.031 17.766 1 98.88 59 PHE B C 1
ATOM 2794 O O . PHE B 1 59 ? -10.086 21.516 18.516 1 98.88 59 PHE B O 1
ATOM 2801 N N . VAL B 1 60 ? -11.32 19.781 17.922 1 98.88 60 VAL B N 1
ATOM 2802 C CA . VAL B 1 60 ? -10.453 18.766 18.516 1 98.88 60 VAL B CA 1
ATOM 2803 C C . VAL B 1 60 ? -9.406 18.328 17.484 1 98.88 60 VAL B C 1
ATOM 2805 O O . VAL B 1 60 ? -9.75 17.875 16.391 1 98.88 60 VAL B O 1
ATOM 2808 N N . VAL B 1 61 ? -8.148 18.547 17.797 1 98.94 61 VAL B N 1
ATOM 2809 C CA . VAL B 1 61 ? -7.102 18.203 16.844 1 98.94 61 VAL B CA 1
ATOM 2810 C C . VAL B 1 61 ? -6.258 17.062 17.406 1 98.94 61 VAL B C 1
ATOM 2812 O O . VAL B 1 61 ? -5.816 17.109 18.547 1 98.94 61 VAL B O 1
ATOM 2815 N N . ILE B 1 62 ? -6.086 16.031 16.641 1 98.94 62 ILE B N 1
ATOM 2816 C CA . ILE B 1 62 ? -5.215 14.922 17.031 1 98.94 62 ILE B CA 1
ATOM 2817 C C . ILE B 1 62 ? -3.992 14.875 16.125 1 98.94 62 ILE B C 1
ATOM 2819 O O . ILE B 1 62 ? -4.125 14.75 14.898 1 98.94 62 ILE B O 1
ATOM 2823 N N . ALA B 1 63 ? -2.826 15.109 16.625 1 98.88 63 ALA B N 1
ATOM 2824 C CA . ALA B 1 63 ? -1.542 14.945 15.945 1 98.88 63 ALA B CA 1
ATOM 2825 C C . ALA B 1 63 ? -0.878 13.625 16.328 1 98.88 63 ALA B C 1
ATOM 2827 O O . ALA B 1 63 ? -0.697 13.344 17.516 1 98.88 63 ALA B O 1
ATOM 2828 N N . PHE B 1 64 ? -0.471 12.805 15.367 1 98.88 64 PHE B N 1
ATOM 2829 C CA . PHE B 1 64 ? 0.056 11.484 15.68 1 98.88 64 PHE B CA 1
ATOM 2830 C C . PHE B 1 64 ? 1.427 11.281 15.039 1 98.88 64 PHE B C 1
ATOM 2832 O O . PHE B 1 64 ? 1.793 11.992 14.102 1 98.88 64 PHE B O 1
ATOM 2839 N N . ASP B 1 65 ? 2.227 10.398 15.648 1 98.81 65 ASP B N 1
ATOM 2840 C CA . ASP B 1 65 ? 3.457 9.906 15.031 1 98.81 65 ASP B CA 1
ATOM 2841 C C . ASP B 1 65 ? 3.172 8.727 14.102 1 98.81 65 ASP B C 1
ATOM 2843 O O . ASP B 1 65 ? 2.465 7.789 14.469 1 98.81 65 ASP B O 1
ATOM 2847 N N . ALA B 1 66 ? 3.74 8.82 12.922 1 98.19 66 ALA B N 1
ATOM 2848 C CA . ALA B 1 66 ? 3.58 7.734 11.961 1 98.19 66 ALA B CA 1
ATOM 2849 C C . ALA B 1 66 ? 4.168 6.434 12.5 1 98.19 66 ALA B C 1
ATOM 2851 O O . ALA B 1 66 ? 5.039 6.457 13.375 1 98.19 66 ALA B O 1
ATOM 2852 N N . SER B 1 67 ? 3.686 5.316 11.992 1 97.06 67 SER B N 1
ATOM 2853 C CA . SER B 1 67 ? 4.332 4.027 12.219 1 97.06 67 SER B CA 1
ATOM 2854 C C . SER B 1 67 ? 5.836 4.113 11.977 1 97.06 67 SER B C 1
ATOM 2856 O O . SER B 1 67 ? 6.277 4.762 11.023 1 97.06 67 SER B O 1
ATOM 2858 N N . PHE B 1 68 ? 6.648 3.502 12.875 1 96.94 68 PHE B N 1
ATOM 2859 C CA . PHE B 1 68 ? 8.102 3.373 12.797 1 96.94 68 PHE B CA 1
ATOM 2860 C C . PHE B 1 68 ? 8.781 4.68 13.18 1 96.94 68 PHE B C 1
ATOM 2862 O O . PHE B 1 68 ? 10.008 4.773 13.172 1 96.94 68 PHE B O 1
ATOM 2869 N N . GLN B 1 69 ? 7.977 5.684 13.508 1 97 69 GLN B N 1
ATOM 2870 C CA . GLN B 1 69 ? 8.531 7.004 13.781 1 97 69 GLN B CA 1
ATOM 2871 C C . GLN B 1 69 ? 8.102 7.516 15.148 1 97 69 GLN B C 1
ATOM 2873 O O . GLN B 1 69 ? 7.137 7.016 15.734 1 97 69 GLN B O 1
ATOM 2878 N N . GLY B 1 70 ? 8.883 8.5 15.57 1 97.56 70 GLY B N 1
ATOM 2879 C CA . GLY B 1 70 ? 8.547 9.148 16.828 1 97.56 70 GLY B CA 1
ATOM 2880 C C . GLY B 1 70 ? 8.297 8.164 17.953 1 97.56 70 GLY B C 1
ATOM 2881 O O . GLY B 1 70 ? 9.109 7.27 18.188 1 97.56 70 GLY B O 1
ATOM 2882 N N . ALA B 1 71 ? 7.191 8.375 18.672 1 98.06 71 ALA B N 1
ATOM 2883 C CA . ALA B 1 71 ? 6.871 7.555 19.844 1 98.06 71 ALA B CA 1
ATOM 2884 C C . ALA B 1 71 ? 5.953 6.395 19.469 1 98.06 71 ALA B C 1
ATOM 2886 O O . ALA B 1 71 ? 5.57 5.594 20.312 1 98.06 71 ALA B O 1
ATOM 2887 N N . SER B 1 72 ? 5.582 6.348 18.156 1 98.19 72 SER B N 1
ATOM 2888 C CA . SER B 1 72 ? 4.785 5.219 17.688 1 98.19 72 SER B CA 1
ATOM 2889 C C . SER B 1 72 ? 5.621 3.945 17.609 1 98.19 72 SER B C 1
ATOM 2891 O O . SER B 1 72 ? 6.852 4.004 17.609 1 98.19 72 SER B O 1
ATOM 2893 N N . GLY B 1 73 ? 4.969 2.803 17.609 1 96.56 73 GLY B N 1
ATOM 2894 C CA . GLY B 1 73 ? 5.672 1.535 17.484 1 96.56 73 GLY B CA 1
ATOM 2895 C C . GLY B 1 73 ? 6.07 1.195 16.062 1 96.56 73 GLY B C 1
ATOM 2896 O O . GLY B 1 73 ? 5.871 1.999 15.156 1 96.56 73 GLY B O 1
ATOM 2897 N N . GLY B 1 74 ? 6.699 0.038 15.945 1 94.62 74 GLY B N 1
ATOM 2898 C CA . GLY B 1 74 ? 7.113 -0.494 14.664 1 94.62 74 GLY B CA 1
ATOM 2899 C C . GLY B 1 74 ? 8.617 -0.628 14.531 1 94.62 74 GLY B C 1
ATOM 2900 O O . GLY B 1 74 ? 9.367 0.285 14.891 1 94.62 74 GLY B O 1
ATOM 2901 N N . GLU B 1 75 ? 9.055 -1.705 14.078 1 94.06 75 GLU B N 1
ATOM 2902 C CA . GLU B 1 75 ? 10.445 -2.008 13.75 1 94.06 75 GLU B CA 1
ATOM 2903 C C . GLU B 1 75 ? 10.562 -2.609 12.352 1 94.06 75 GLU B C 1
ATOM 2905 O O . GLU B 1 75 ? 9.672 -3.338 11.906 1 94.06 75 GLU B O 1
ATOM 2910 N N . PRO B 1 76 ? 11.656 -2.4 11.672 1 95.19 76 PRO B N 1
ATOM 2911 C CA . PRO B 1 76 ? 12.789 -1.538 12 1 95.19 76 PRO B CA 1
ATOM 2912 C C . PRO B 1 76 ? 12.438 -0.053 11.961 1 95.19 76 PRO B C 1
ATOM 2914 O O . PRO B 1 76 ? 11.656 0.375 11.102 1 95.19 76 PRO B O 1
ATOM 2917 N N . ARG B 1 77 ? 12.984 0.708 12.781 1 96.44 77 ARG B N 1
ATOM 2918 C CA . ARG B 1 77 ? 12.727 2.143 12.875 1 96.44 77 ARG B CA 1
ATOM 2919 C C . ARG B 1 77 ? 13.133 2.857 11.586 1 96.44 77 ARG B C 1
ATOM 2921 O O . ARG B 1 77 ? 13.883 2.311 10.773 1 96.44 77 ARG B O 1
ATOM 2928 N N . PHE B 1 78 ? 12.516 3.99 11.359 1 97.56 78 PHE B N 1
ATOM 2929 C CA . PHE B 1 78 ? 12.836 4.926 10.289 1 97.56 78 PHE B CA 1
ATOM 2930 C C . PHE B 1 78 ? 12.375 4.383 8.938 1 97.56 78 PHE B C 1
ATOM 2932 O O . PHE B 1 78 ? 12.875 4.801 7.891 1 97.56 78 PHE B O 1
ATOM 2939 N N . THR B 1 79 ? 11.539 3.344 9 1 97.25 79 THR B N 1
ATOM 2940 C CA . THR B 1 79 ? 10.836 2.93 7.789 1 97.25 79 THR B CA 1
ATOM 2941 C C . THR B 1 79 ? 9.812 3.982 7.371 1 97.25 79 THR B C 1
ATOM 2943 O O . THR B 1 79 ? 8.977 4.395 8.18 1 97.25 79 THR B O 1
ATOM 2946 N N . GLU B 1 80 ? 9.961 4.512 6.188 1 97.69 80 GLU B N 1
ATOM 2947 C CA . GLU B 1 80 ? 8.969 5.398 5.59 1 97.69 80 GLU B CA 1
ATOM 2948 C C . GLU B 1 80 ? 8.156 4.676 4.52 1 97.69 80 GLU B C 1
ATOM 2950 O O . GLU B 1 80 ? 8.508 4.711 3.34 1 97.69 80 GLU B O 1
ATOM 2955 N N . ASP B 1 81 ? 7.109 4.039 4.922 1 97.12 81 ASP B N 1
ATOM 2956 C CA . ASP B 1 81 ? 6.219 3.281 4.051 1 97.12 81 ASP B CA 1
ATOM 2957 C C . ASP B 1 81 ? 4.914 4.035 3.811 1 97.12 81 ASP B C 1
ATOM 2959 O O . ASP B 1 81 ? 4.066 4.117 4.703 1 97.12 81 ASP B O 1
ATOM 2963 N N . PRO B 1 82 ? 4.715 4.523 2.578 1 98.31 82 PRO B N 1
ATOM 2964 C CA . PRO B 1 82 ? 3.527 5.34 2.307 1 98.31 82 PRO B CA 1
ATOM 2965 C C . PRO B 1 82 ? 2.225 4.602 2.6 1 98.31 82 PRO B C 1
ATOM 2967 O O . PRO B 1 82 ? 1.247 5.215 3.035 1 98.31 82 PRO B O 1
ATOM 2970 N N . THR B 1 83 ? 2.203 3.322 2.387 1 97.25 83 THR B N 1
ATOM 2971 C CA . THR B 1 83 ? 0.966 2.578 2.602 1 97.25 83 THR B CA 1
ATOM 2972 C C . THR B 1 83 ? 0.624 2.516 4.086 1 97.25 83 THR B C 1
ATOM 2974 O O . THR B 1 83 ? -0.55 2.562 4.461 1 97.25 83 THR B O 1
ATOM 2977 N N . LEU B 1 84 ? 1.614 2.412 4.93 1 96.38 84 LEU B N 1
ATOM 2978 C CA . LEU B 1 84 ? 1.373 2.393 6.367 1 96.38 84 LEU B CA 1
ATOM 2979 C C . LEU B 1 84 ? 1.08 3.797 6.887 1 96.38 84 LEU B C 1
ATOM 2981 O O . LEU B 1 84 ? 0.296 3.965 7.824 1 96.38 84 LEU B O 1
ATOM 2985 N N . ARG B 1 85 ? 1.756 4.805 6.254 1 98.25 85 ARG B N 1
ATOM 2986 C CA . ARG B 1 85 ? 1.401 6.188 6.562 1 98.25 85 ARG B CA 1
ATOM 2987 C C . ARG B 1 85 ? -0.087 6.434 6.336 1 98.25 85 ARG B C 1
ATOM 2989 O O . ARG B 1 85 ? -0.749 7.062 7.164 1 98.25 85 ARG B O 1
ATOM 2996 N N . VAL B 1 86 ? -0.603 5.93 5.242 1 98.5 86 VAL B N 1
ATOM 2997 C CA . VAL B 1 86 ? -2.012 6.094 4.898 1 98.5 86 VAL B CA 1
ATOM 2998 C C . VAL B 1 86 ? -2.877 5.293 5.867 1 98.5 86 VAL B C 1
ATOM 3000 O O . VAL B 1 86 ? -3.904 5.785 6.344 1 98.5 86 VAL B O 1
ATOM 3003 N N . GLU B 1 87 ? -2.477 4.078 6.184 1 97.25 87 GLU B N 1
ATOM 3004 C CA . GLU B 1 87 ? -3.227 3.248 7.125 1 97.25 87 GLU B CA 1
ATOM 3005 C C . GLU B 1 87 ? -3.32 3.914 8.492 1 97.25 87 GLU B C 1
ATOM 3007 O O . GLU B 1 87 ? -4.328 3.779 9.188 1 97.25 87 GLU B O 1
ATOM 3012 N N . ASP B 1 88 ? -2.289 4.637 8.906 1 98.31 88 ASP B N 1
ATOM 3013 C CA . ASP B 1 88 ? -2.289 5.316 10.195 1 98.31 88 ASP B CA 1
ATOM 3014 C C . ASP B 1 88 ? -3.465 6.285 10.305 1 98.31 88 ASP B C 1
ATOM 3016 O O . ASP B 1 88 ? -4.027 6.469 11.391 1 98.31 88 ASP B O 1
ATOM 3020 N N . PHE B 1 89 ? -3.84 6.93 9.188 1 98.69 89 PHE B N 1
ATOM 3021 C CA . PHE B 1 89 ? -5.004 7.809 9.203 1 98.69 89 PHE B CA 1
ATOM 3022 C C . PHE B 1 89 ? -6.266 7.027 9.547 1 98.69 89 PHE B C 1
ATOM 3024 O O . PHE B 1 89 ? -7.105 7.504 10.312 1 98.69 89 PHE B O 1
ATOM 3031 N N . ARG B 1 90 ? -6.418 5.848 8.977 1 97.88 90 ARG B N 1
ATOM 3032 C CA . ARG B 1 90 ? -7.59 5.02 9.242 1 97.88 90 ARG B CA 1
ATOM 3033 C C . ARG B 1 90 ? -7.633 4.586 10.703 1 97.88 90 ARG B C 1
ATOM 3035 O O . ARG B 1 90 ? -8.695 4.598 11.336 1 97.88 90 ARG B O 1
ATOM 3042 N N . VAL B 1 91 ? -6.48 4.219 11.25 1 97.88 91 VAL B N 1
ATOM 3043 C CA . VAL B 1 91 ? -6.363 3.791 12.641 1 97.88 91 VAL B CA 1
ATOM 3044 C C . VAL B 1 91 ? -6.738 4.945 13.57 1 97.88 91 VAL B C 1
ATOM 3046 O O . VAL B 1 91 ? -7.461 4.754 14.547 1 97.88 91 VAL B O 1
ATOM 3049 N N . VAL B 1 92 ? -6.23 6.113 13.242 1 98.81 92 VAL B N 1
ATOM 3050 C CA . VAL B 1 92 ? -6.531 7.289 14.055 1 98.81 92 VAL B CA 1
ATOM 3051 C C . VAL B 1 92 ? -8.023 7.613 13.953 1 98.81 92 VAL B C 1
ATOM 3053 O O . VAL B 1 92 ? -8.648 7.98 14.953 1 98.81 92 VAL B O 1
ATOM 3056 N N . CYS B 1 93 ? -8.617 7.465 12.797 1 98.75 93 CYS B N 1
ATOM 3057 C CA . CYS B 1 93 ? -10.055 7.656 12.625 1 98.75 93 CYS B CA 1
ATOM 3058 C C . CYS B 1 93 ? -10.836 6.664 13.477 1 98.75 93 CYS B C 1
ATOM 3060 O O . CYS B 1 93 ? -11.836 7.027 14.102 1 98.75 93 CYS B O 1
ATOM 3062 N N . ASP B 1 94 ? -10.398 5.395 13.477 1 98.56 94 ASP B N 1
ATOM 3063 C CA . ASP B 1 94 ? -11.031 4.383 14.312 1 98.56 94 ASP B CA 1
ATOM 3064 C C . ASP B 1 94 ? -11.094 4.84 15.773 1 98.56 94 ASP B C 1
ATOM 3066 O O . ASP B 1 94 ? -12.094 4.617 16.453 1 98.56 94 ASP B O 1
ATOM 3070 N N . TYR B 1 95 ? -10.031 5.426 16.203 1 98.81 95 TYR B N 1
ATOM 3071 C CA . TYR B 1 95 ? -9.953 5.902 17.578 1 98.81 95 TYR B CA 1
ATOM 3072 C C . TYR B 1 95 ? -10.867 7.102 17.797 1 98.81 95 TYR B C 1
ATOM 3074 O O . TYR B 1 95 ? -11.625 7.141 18.766 1 98.81 95 TYR B O 1
ATOM 3082 N N . LEU B 1 96 ? -10.836 8.055 16.891 1 98.81 96 LEU B N 1
ATOM 3083 C CA . LEU B 1 96 ? -11.586 9.297 17.016 1 98.81 96 LEU B CA 1
ATOM 3084 C C . LEU B 1 96 ? -13.078 9.016 17.141 1 98.81 96 LEU B C 1
ATOM 3086 O O . LEU B 1 96 ? -13.766 9.633 17.969 1 98.81 96 LEU B O 1
ATOM 3090 N N . VAL B 1 97 ? -13.578 8.07 16.375 1 98.69 97 VAL B N 1
ATOM 3091 C CA . VAL B 1 97 ? -15.023 7.852 16.328 1 98.69 97 VAL B CA 1
ATOM 3092 C C . VAL B 1 97 ? -15.5 7.191 17.625 1 98.69 97 VAL B C 1
ATOM 3094 O O . VAL B 1 97 ? -16.703 7.086 17.859 1 98.69 97 VAL B O 1
ATOM 3097 N N . THR B 1 98 ? -14.594 6.711 18.453 1 98.5 98 THR B N 1
ATOM 3098 C CA . THR B 1 98 ? -14.977 6.121 19.734 1 98.5 98 THR B CA 1
ATOM 3099 C C . THR B 1 98 ? -15.062 7.188 20.828 1 98.5 98 THR B C 1
ATOM 3101 O O . THR B 1 98 ? -15.586 6.934 21.906 1 98.5 98 THR B O 1
ATOM 3104 N N . LEU B 1 99 ? -14.484 8.406 20.578 1 98.5 99 LEU B N 1
ATOM 3105 C CA . LEU B 1 99 ? -14.508 9.477 21.562 1 98.5 99 LEU B CA 1
ATOM 3106 C C . LEU B 1 99 ? -15.875 10.148 21.609 1 98.5 99 LEU B C 1
ATOM 3108 O O . LEU B 1 99 ? -16.375 10.602 20.578 1 98.5 99 LEU B O 1
ATOM 3112 N N . PRO B 1 100 ? -16.391 10.281 22.75 1 98 100 PRO B N 1
ATOM 3113 C CA . PRO B 1 100 ? -17.766 10.789 22.844 1 98 100 PRO B CA 1
ATOM 3114 C C . PRO B 1 100 ? -17.875 12.258 22.438 1 98 100 PRO B C 1
ATOM 3116 O O . PRO B 1 100 ? -18.969 12.727 22.078 1 98 100 PRO B O 1
ATOM 3119 N N . TYR B 1 101 ? -16.797 12.977 22.438 1 98.62 101 TYR B N 1
ATOM 3120 C CA . TYR B 1 101 ? -16.828 14.414 22.156 1 98.62 101 TYR B CA 1
ATOM 3121 C C . TYR B 1 101 ? -16.438 14.695 20.703 1 98.62 101 TYR B C 1
ATOM 3123 O O . TYR B 1 101 ? -16.234 15.852 20.328 1 98.62 101 TYR B O 1
ATOM 3131 N N . VAL B 1 102 ? -16.266 13.68 19.875 1 98.81 102 VAL B N 1
ATOM 3132 C CA . VAL B 1 102 ? -15.961 13.859 18.469 1 98.81 102 VAL B CA 1
ATOM 3133 C C . VAL B 1 102 ? -17.203 13.57 17.625 1 98.81 102 VAL B C 1
ATOM 3135 O O . VAL B 1 102 ? -17.875 12.555 17.812 1 98.81 102 VAL B O 1
ATOM 3138 N N . ASP B 1 103 ? -17.547 14.516 16.766 1 98.75 103 ASP B N 1
ATOM 3139 C CA . ASP B 1 103 ? -18.594 14.289 15.773 1 98.75 103 ASP B CA 1
ATOM 3140 C C . ASP B 1 103 ? -18.047 13.484 14.594 1 98.75 103 ASP B C 1
ATOM 3142 O O . ASP B 1 103 ? -17.281 14 13.781 1 98.75 103 ASP B O 1
ATOM 3146 N N . GLU B 1 104 ? -18.5 12.219 14.469 1 98.06 104 GLU B N 1
ATOM 3147 C CA . GLU B 1 104 ? -17.953 11.305 13.469 1 98.06 104 GLU B CA 1
ATOM 3148 C C . GLU B 1 104 ? -18.234 11.797 12.055 1 98.06 104 GLU B C 1
ATOM 3150 O O . GLU B 1 104 ? -17.594 11.367 11.094 1 98.06 104 GLU B O 1
ATOM 3155 N N . GLU B 1 105 ? -19.172 12.711 11.891 1 98.38 105 GLU B N 1
ATOM 3156 C CA . GLU B 1 105 ? -19.531 13.211 10.562 1 98.38 105 GLU B CA 1
ATOM 3157 C C . GLU B 1 105 ? -18.797 14.5 10.234 1 98.38 105 GLU B C 1
ATOM 3159 O O . GLU B 1 105 ? -19.016 15.094 9.172 1 98.38 105 GLU B O 1
ATOM 3164 N N . ARG B 1 106 ? -17.906 14.945 11.133 1 98.88 106 ARG B N 1
ATOM 3165 C CA . ARG B 1 106 ? -17.156 16.188 10.953 1 98.88 106 ARG B CA 1
ATOM 3166 C C . ARG B 1 106 ? -15.68 15.992 11.266 1 98.88 106 ARG B C 1
ATOM 3168 O O . ARG B 1 106 ? -15.094 16.75 12.039 1 98.88 106 ARG B O 1
ATOM 3175 N N . ILE B 1 107 ? -15.062 15.023 10.641 1 98.94 107 ILE B N 1
ATOM 3176 C CA . ILE B 1 107 ? -13.641 14.742 10.766 1 98.94 107 ILE B CA 1
ATOM 3177 C C . ILE B 1 107 ? -12.914 15.188 9.492 1 98.94 107 ILE B C 1
ATOM 3179 O O . ILE B 1 107 ? -13.328 14.844 8.383 1 98.94 107 ILE B O 1
ATOM 3183 N N . GLY B 1 108 ? -11.945 16.031 9.57 1 98.94 108 GLY B N 1
ATOM 3184 C CA . GLY B 1 108 ? -11.078 16.422 8.477 1 98.94 108 GLY B CA 1
ATOM 3185 C C . GLY B 1 108 ? -9.617 16.062 8.695 1 98.94 108 GLY B C 1
ATOM 3186 O O . GLY B 1 108 ? -9.289 15.391 9.68 1 98.94 108 GLY B O 1
ATOM 3187 N N . VAL B 1 109 ? -8.781 16.391 7.719 1 98.94 109 VAL B N 1
ATOM 3188 C CA . VAL B 1 109 ? -7.352 16.141 7.859 1 98.94 109 VAL B CA 1
ATOM 3189 C C . VAL B 1 109 ? -6.574 17.391 7.457 1 98.94 109 VAL B C 1
ATOM 3191 O O . VAL B 1 109 ? -7.043 18.188 6.637 1 98.94 109 VAL B O 1
ATOM 3194 N N . LEU B 1 110 ? -5.484 17.609 8.086 1 98.94 110 LEU B N 1
ATOM 3195 C CA . LEU B 1 110 ? -4.438 18.547 7.691 1 98.94 110 LEU B CA 1
ATOM 3196 C C . LEU B 1 110 ? -3.096 17.828 7.562 1 98.94 110 LEU B C 1
ATOM 3198 O O . LEU B 1 110 ? -2.607 17.234 8.523 1 98.94 110 LEU B O 1
ATOM 3202 N N . GLY B 1 111 ? -2.564 17.797 6.418 1 98.94 111 GLY B N 1
ATOM 3203 C CA . GLY B 1 111 ? -1.255 17.203 6.199 1 98.94 111 GLY B CA 1
ATOM 3204 C C . GLY B 1 111 ? -0.188 18.219 5.844 1 98.94 111 GLY B C 1
ATOM 3205 O O . GLY B 1 111 ? -0.43 19.125 5.047 1 98.94 111 GLY B O 1
ATOM 3206 N N . ILE B 1 112 ? 0.98 18.094 6.43 1 98.88 112 ILE B N 1
ATOM 3207 C CA . ILE B 1 112 ? 2.104 19 6.184 1 98.88 112 ILE B CA 1
ATOM 3208 C C . ILE B 1 112 ? 3.176 18.281 5.375 1 98.88 112 ILE B C 1
ATOM 3210 O O . ILE B 1 112 ? 3.6 17.172 5.734 1 98.88 112 ILE B O 1
ATOM 3214 N N . CYS B 1 113 ? 3.689 18.922 4.246 1 98.69 113 CYS B N 1
ATOM 3215 C CA . CYS B 1 113 ? 4.727 18.344 3.395 1 98.69 113 CYS B CA 1
ATOM 3216 C C . CYS B 1 113 ? 4.375 16.922 2.98 1 98.69 113 CYS B C 1
ATOM 3218 O O . CYS B 1 113 ? 3.33 16.688 2.373 1 98.69 113 CYS B O 1
ATOM 3220 N N . GLY B 1 114 ? 5.191 15.938 3.35 1 98.56 114 GLY B N 1
ATOM 3221 C CA . GLY B 1 114 ? 4.844 14.555 3.068 1 98.56 114 GLY B CA 1
ATOM 3222 C C . GLY B 1 114 ? 3.5 14.148 3.645 1 98.56 114 GLY B C 1
ATOM 3223 O O . GLY B 1 114 ? 2.764 13.375 3.031 1 98.56 114 GLY B O 1
ATOM 3224 N N . GLY B 1 115 ? 3.17 14.664 4.82 1 98.75 115 GLY B N 1
ATOM 3225 C CA . GLY B 1 115 ? 1.865 14.43 5.422 1 98.75 115 GLY B CA 1
ATOM 3226 C C . GLY B 1 115 ? 0.714 14.859 4.531 1 98.75 115 GLY B C 1
ATOM 3227 O O . GLY B 1 115 ? -0.377 14.289 4.602 1 98.75 115 GLY B O 1
ATOM 3228 N N . GLY B 1 116 ? 0.986 15.883 3.709 1 98.88 116 GLY B N 1
ATOM 3229 C CA . GLY B 1 116 ? -0.023 16.344 2.768 1 98.88 116 GLY B CA 1
ATOM 3230 C C . GLY B 1 116 ? -0.351 15.312 1.7 1 98.88 116 GLY B C 1
ATOM 3231 O O . GLY B 1 116 ? -1.523 15.062 1.41 1 98.88 116 GLY B O 1
ATOM 3232 N N . GLY B 1 117 ? 0.689 14.75 1.085 1 98.88 117 GLY B N 1
ATOM 3233 C CA . GLY B 1 117 ? 0.466 13.672 0.138 1 98.88 117 GLY B CA 1
ATOM 3234 C C . GLY B 1 117 ? -0.264 12.484 0.745 1 98.88 117 GLY B C 1
ATOM 3235 O O . GLY B 1 117 ? -1.193 11.945 0.14 1 98.88 117 GLY B O 1
ATOM 3236 N N . TYR B 1 118 ? 0.107 12.086 1.959 1 98.88 118 TYR B N 1
ATOM 3237 C CA . TYR B 1 118 ? -0.494 10.945 2.637 1 98.88 118 TYR B CA 1
ATOM 3238 C C . TYR B 1 118 ? -1.953 11.219 2.98 1 98.88 118 TYR B C 1
ATOM 3240 O O . TYR B 1 118 ? -2.805 10.336 2.852 1 98.88 118 TYR B O 1
ATOM 3248 N N . SER B 1 119 ? -2.254 12.445 3.449 1 98.88 119 SER B N 1
ATOM 3249 C CA . SER B 1 119 ? -3.623 12.797 3.818 1 98.88 119 SER B CA 1
ATOM 3250 C C . SER B 1 119 ? -4.543 12.789 2.602 1 98.88 119 SER B C 1
ATOM 3252 O O . SER B 1 119 ? -5.688 12.336 2.684 1 98.88 119 SER B O 1
ATOM 3254 N N . ILE B 1 120 ? -4.027 13.32 1.491 1 98.94 120 ILE B N 1
ATOM 3255 C CA . ILE B 1 120 ? -4.793 13.312 0.248 1 98.94 120 ILE B CA 1
ATOM 3256 C C . ILE B 1 120 ? -5.09 11.867 -0.161 1 98.94 120 ILE B C 1
ATOM 3258 O O . ILE B 1 120 ? -6.234 11.523 -0.463 1 98.94 120 ILE B O 1
ATOM 3262 N N . ASN B 1 121 ? -4.098 11.055 -0.166 1 98.94 121 ASN B N 1
ATOM 3263 C CA . ASN B 1 121 ? -4.277 9.656 -0.536 1 98.94 121 ASN B CA 1
ATOM 3264 C C . ASN B 1 121 ? -5.254 8.945 0.403 1 98.94 121 ASN B C 1
ATOM 3266 O O . ASN B 1 121 ? -6.125 8.203 -0.047 1 98.94 121 ASN B O 1
ATOM 3270 N N . ALA B 1 122 ? -5.09 9.172 1.703 1 98.88 122 ALA B N 1
ATOM 3271 C CA . ALA B 1 122 ? -5.977 8.562 2.691 1 98.88 122 ALA B CA 1
ATOM 3272 C C . ALA B 1 122 ? -7.43 8.953 2.434 1 98.88 122 ALA B C 1
ATOM 3274 O O . ALA B 1 122 ? -8.328 8.102 2.49 1 98.88 122 ALA B O 1
ATOM 3275 N N . ALA B 1 123 ? -7.645 10.203 2.111 1 98.88 123 ALA B N 1
ATOM 3276 C CA . ALA B 1 123 ? -9 10.719 1.943 1 98.88 123 ALA B CA 1
ATOM 3277 C C . ALA B 1 123 ? -9.703 10.047 0.766 1 98.88 123 ALA B C 1
ATOM 3279 O O . ALA B 1 123 ? -10.93 9.953 0.736 1 98.88 123 ALA B O 1
ATOM 3280 N N . MET B 1 124 ? -8.953 9.555 -0.185 1 98.81 124 MET B N 1
ATOM 3281 C CA . MET B 1 124 ? -9.531 8.922 -1.367 1 98.81 124 MET B CA 1
ATOM 3282 C C . MET B 1 124 ? -10.281 7.648 -0.992 1 98.81 124 MET B C 1
ATOM 3284 O O . MET B 1 124 ? -11.297 7.32 -1.6 1 98.81 124 MET B O 1
ATOM 3288 N N . THR B 1 125 ? -9.766 6.965 0.077 1 98.75 125 THR B N 1
ATOM 3289 C CA . THR B 1 125 ? -10.383 5.676 0.367 1 98.75 125 THR B CA 1
ATOM 3290 C C . THR B 1 125 ? -10.914 5.641 1.796 1 98.75 125 THR B C 1
ATOM 3292 O O . THR B 1 125 ? -11.562 4.672 2.197 1 98.75 125 THR B O 1
ATOM 3295 N N . GLU B 1 126 ? -10.672 6.621 2.609 1 98.69 126 GLU B N 1
ATOM 3296 C CA . GLU B 1 126 ? -11.219 6.773 3.955 1 98.69 126 GLU B CA 1
ATOM 3297 C C . GLU B 1 126 ? -12.32 7.832 3.988 1 98.69 126 GLU B C 1
ATOM 3299 O O . GLU B 1 126 ? -12.047 9.016 4.215 1 98.69 126 GLU B O 1
ATOM 3304 N N . ARG B 1 127 ? -13.547 7.363 3.889 1 98.62 127 ARG B N 1
ATOM 3305 C CA . ARG B 1 127 ? -14.656 8.266 3.607 1 98.62 127 ARG B CA 1
ATOM 3306 C C . ARG B 1 127 ? -15.156 8.938 4.887 1 98.62 127 ARG B C 1
ATOM 3308 O O . ARG B 1 127 ? -15.984 9.844 4.832 1 98.62 127 ARG B O 1
ATOM 3315 N N . ARG B 1 128 ? -14.68 8.523 6.035 1 98.88 128 ARG B N 1
ATOM 3316 C CA . ARG B 1 128 ? -14.984 9.242 7.266 1 98.88 128 ARG B CA 1
ATOM 3317 C C . ARG B 1 128 ? -14.32 10.617 7.277 1 98.88 128 ARG B C 1
ATOM 3319 O O . ARG B 1 128 ? -14.719 11.5 8.047 1 98.88 128 ARG B O 1
ATOM 3326 N N . ILE B 1 129 ? -13.234 10.852 6.473 1 98.94 129 ILE B N 1
ATOM 3327 C CA . ILE B 1 129 ? -12.633 12.164 6.277 1 98.94 129 ILE B CA 1
ATOM 3328 C C . ILE B 1 129 ? -13.523 13.008 5.367 1 98.94 129 ILE B C 1
ATOM 3330 O O . ILE B 1 129 ? -13.789 12.633 4.223 1 98.94 129 ILE B O 1
ATOM 3334 N N . LYS B 1 130 ? -13.883 14.195 5.891 1 98.88 130 LYS B N 1
ATOM 3335 C CA . LYS B 1 130 ? -14.891 14.977 5.184 1 98.88 130 LYS B CA 1
ATOM 3336 C C . LYS B 1 130 ? -14.273 16.188 4.504 1 98.88 130 LYS B C 1
ATOM 3338 O O . LYS B 1 130 ? -14.875 16.781 3.602 1 98.88 130 LYS B O 1
ATOM 3343 N N . ALA B 1 131 ? -13.133 16.609 4.871 1 98.94 131 ALA B N 1
ATOM 3344 C CA . ALA B 1 131 ? -12.43 17.766 4.328 1 98.94 131 ALA B CA 1
ATOM 3345 C C . ALA B 1 131 ? -10.914 17.578 4.406 1 98.94 131 ALA B C 1
ATOM 3347 O O . ALA B 1 131 ? -10.398 17.031 5.387 1 98.94 131 ALA B O 1
ATOM 3348 N N . VAL B 1 132 ? -10.234 18.031 3.336 1 99 132 VAL B N 1
ATOM 3349 C CA . VAL B 1 132 ? -8.797 17.797 3.238 1 99 132 VAL B CA 1
ATOM 3350 C C . VAL B 1 132 ? -8.07 19.125 3.08 1 99 132 VAL B C 1
ATOM 3352 O O . VAL B 1 132 ? -8.328 19.875 2.133 1 99 132 VAL B O 1
ATOM 3355 N N . GLY B 1 133 ? -7.207 19.453 3.994 1 98.94 133 GLY B N 1
ATOM 3356 C CA . GLY B 1 133 ? -6.273 20.562 3.895 1 98.94 133 GLY B CA 1
ATOM 3357 C C . GLY B 1 133 ? -4.824 20.125 3.889 1 98.94 133 GLY B C 1
ATOM 3358 O O . GLY B 1 133 ? -4.453 19.188 4.586 1 98.94 133 GLY B O 1
ATOM 3359 N N . THR B 1 134 ? -4.012 20.75 3.129 1 98.94 134 THR B N 1
ATOM 3360 C CA . THR B 1 134 ? -2.576 20.5 3.152 1 98.94 134 THR B CA 1
ATOM 3361 C C . THR B 1 134 ? -1.799 21.812 3.229 1 98.94 134 THR B C 1
ATOM 3363 O O . THR B 1 134 ? -2.281 22.859 2.781 1 98.94 134 THR B O 1
ATOM 3366 N N . VAL B 1 135 ? -0.696 21.797 3.85 1 98.94 135 VAL B N 1
ATOM 3367 C CA . VAL B 1 135 ? 0.283 22.875 3.852 1 98.94 135 VAL B CA 1
ATOM 3368 C C . VAL B 1 135 ? 1.6 22.375 3.256 1 98.94 135 VAL B C 1
ATOM 3370 O O . VAL B 1 135 ? 2.227 21.469 3.795 1 98.94 135 VAL B O 1
ATOM 3373 N N . THR B 1 136 ? 1.973 22.953 2.131 1 98.88 136 THR B N 1
ATOM 3374 C CA . THR B 1 136 ? 3.158 22.594 1.362 1 98.88 136 THR B CA 1
ATOM 3375 C C . THR B 1 136 ? 3.209 21.094 1.122 1 98.88 136 THR B C 1
ATOM 3377 O O . THR B 1 136 ? 4.258 20.469 1.281 1 98.88 136 THR B O 1
ATOM 3380 N N . GLY B 1 137 ? 2.084 20.5 0.803 1 98.75 137 GLY B N 1
ATOM 3381 C CA . GLY B 1 137 ? 1.998 19.062 0.582 1 98.75 137 GLY B CA 1
ATOM 3382 C C . GLY B 1 137 ? 2.883 18.578 -0.551 1 98.75 137 GLY B C 1
ATOM 3383 O O . GLY B 1 137 ? 3.016 19.25 -1.573 1 98.75 137 GLY B O 1
ATOM 3384 N N . ALA B 1 138 ? 3.471 17.422 -0.346 1 98.56 138 ALA B N 1
ATOM 3385 C CA . ALA B 1 138 ? 4.371 16.844 -1.342 1 98.56 138 ALA B CA 1
ATOM 3386 C C . ALA B 1 138 ? 4.008 15.398 -1.641 1 98.56 138 ALA B C 1
ATOM 3388 O O . ALA B 1 138 ? 3.568 14.664 -0.75 1 98.56 138 ALA B O 1
ATOM 3389 N N . ASN B 1 139 ? 4.133 15.016 -2.896 1 98.81 139 ASN B N 1
ATOM 3390 C CA . ASN B 1 139 ? 3.957 13.633 -3.346 1 98.81 139 ASN B CA 1
ATOM 3391 C C . ASN B 1 139 ? 5.25 12.836 -3.227 1 98.81 139 ASN B C 1
ATOM 3393 O O . ASN B 1 139 ? 6.066 12.828 -4.152 1 98.81 139 ASN B O 1
ATOM 3397 N N . TYR B 1 140 ? 5.359 12.086 -2.092 1 98.69 140 TYR B N 1
ATOM 3398 C CA . TYR B 1 140 ? 6.598 11.383 -1.764 1 98.69 140 TYR B CA 1
ATOM 3399 C C . TYR B 1 140 ? 6.965 10.391 -2.859 1 98.69 140 TYR B C 1
ATOM 3401 O O . TYR B 1 140 ? 8.141 10.234 -3.195 1 98.69 140 TYR B O 1
ATOM 3409 N N . GLY B 1 141 ? 5.969 9.695 -3.43 1 98.62 141 GLY B N 1
ATOM 3410 C CA . GLY B 1 141 ? 6.246 8.773 -4.516 1 98.62 141 GLY B CA 1
ATOM 3411 C C . GLY B 1 141 ? 6.875 9.438 -5.727 1 98.62 141 GLY B C 1
ATOM 3412 O O . GLY B 1 141 ? 7.828 8.914 -6.305 1 98.62 141 GLY B O 1
ATOM 3413 N N . ARG B 1 142 ? 6.324 10.578 -6.125 1 98.31 142 ARG B N 1
ATOM 3414 C CA . ARG B 1 142 ? 6.918 11.344 -7.215 1 98.31 142 ARG B CA 1
ATOM 3415 C C . ARG B 1 142 ? 8.367 11.711 -6.898 1 98.31 142 ARG B C 1
ATOM 3417 O O . ARG B 1 142 ? 9.25 11.555 -7.738 1 98.31 142 ARG B O 1
ATOM 3424 N N . LEU B 1 143 ? 8.609 12.188 -5.688 1 98.31 143 LEU B N 1
ATOM 3425 C CA . LEU B 1 143 ? 9.953 12.578 -5.281 1 98.31 143 LEU B CA 1
ATOM 3426 C C . LEU B 1 143 ? 10.914 11.398 -5.383 1 98.31 143 LEU B C 1
ATOM 3428 O O . LEU B 1 143 ? 12.047 11.555 -5.855 1 98.31 143 LEU B O 1
ATOM 3432 N N . MET B 1 144 ? 10.43 10.242 -4.977 1 98.38 144 MET B N 1
ATOM 3433 C CA . MET B 1 144 ? 11.258 9.039 -4.957 1 98.38 144 MET B CA 1
ATOM 3434 C C . MET B 1 144 ? 11.594 8.586 -6.371 1 98.38 144 MET B C 1
ATOM 3436 O O . MET B 1 144 ? 12.656 8.008 -6.605 1 98.38 144 MET B O 1
ATOM 3440 N N . ARG B 1 145 ? 10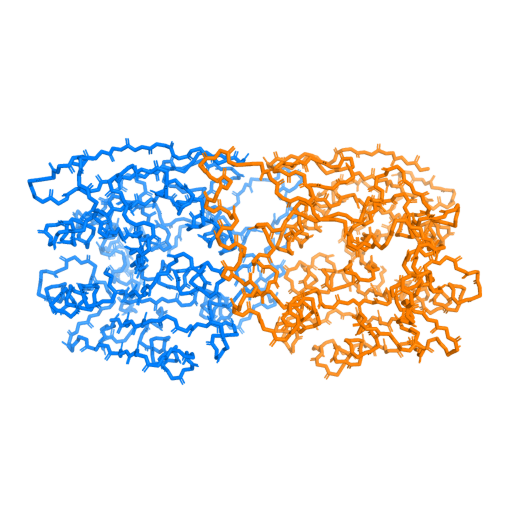.727 8.836 -7.336 1 98.44 145 ARG B N 1
ATOM 3441 C CA . ARG B 1 145 ? 10.969 8.445 -8.719 1 98.44 145 ARG B CA 1
ATOM 3442 C C . ARG B 1 145 ? 11.797 9.5 -9.453 1 98.44 145 ARG B C 1
ATOM 3444 O O . ARG B 1 145 ? 12.375 9.227 -10.508 1 98.44 145 ARG B O 1
ATOM 3451 N N . GLU B 1 146 ? 11.859 10.758 -8.977 1 97.69 146 GLU B N 1
ATOM 3452 C CA . GLU B 1 146 ? 12.547 11.867 -9.633 1 97.69 146 GLU B CA 1
ATOM 3453 C C . GLU B 1 146 ? 13.797 12.273 -8.867 1 97.69 146 GLU B C 1
ATOM 3455 O O . GLU B 1 146 ? 14.773 11.516 -8.812 1 97.69 146 GLU B O 1
ATOM 3460 N N . GLY B 1 147 ? 13.656 13.312 -8.086 1 95.75 147 GLY B N 1
ATOM 3461 C CA . GLY B 1 147 ? 14.82 13.914 -7.465 1 95.75 147 GLY B CA 1
ATOM 3462 C C . GLY B 1 147 ? 15.523 12.992 -6.484 1 95.75 147 GLY B C 1
ATOM 3463 O O . GLY B 1 147 ? 16.75 12.984 -6.402 1 95.75 147 GLY B O 1
ATOM 3464 N N . PHE B 1 148 ? 14.844 12.188 -5.73 1 96.5 148 PHE B N 1
ATOM 3465 C CA . PHE B 1 148 ? 15.43 11.414 -4.641 1 96.5 148 PHE B CA 1
ATOM 3466 C C . PHE B 1 148 ? 16.125 10.164 -5.176 1 96.5 148 PHE B C 1
ATOM 3468 O O . PHE B 1 148 ? 16.891 9.523 -4.461 1 96.5 148 PHE B O 1
ATOM 3475 N N . SER B 1 149 ? 15.922 9.82 -6.449 1 97.38 149 SER B N 1
ATOM 3476 C CA . SER B 1 149 ? 16.641 8.719 -7.074 1 97.38 149 SER B CA 1
ATOM 3477 C C . SER B 1 149 ? 17.531 9.211 -8.211 1 97.38 149 SER B C 1
ATOM 3479 O O . SER B 1 149 ? 18.016 8.414 -9.016 1 97.38 149 SER B O 1
ATOM 3481 N N . GLY B 1 150 ? 17.703 10.562 -8.383 1 97.12 150 GLY B N 1
ATOM 3482 C CA . GLY B 1 150 ? 18.453 11.094 -9.508 1 97.12 150 GLY B CA 1
ATOM 3483 C C . GLY B 1 150 ? 17.828 10.766 -10.852 1 97.12 150 GLY B C 1
ATOM 3484 O O . GLY B 1 150 ? 18.531 10.523 -11.828 1 97.12 150 GLY B O 1
ATOM 3485 N N . PHE B 1 151 ? 16.578 10.586 -10.828 1 97.88 151 PHE B N 1
ATOM 3486 C CA . PHE B 1 151 ? 15.773 10.297 -12.016 1 97.88 151 PHE B CA 1
ATOM 3487 C C . PHE B 1 151 ? 16.109 8.914 -12.562 1 97.88 151 PHE B C 1
ATOM 3489 O O . PHE B 1 151 ? 15.969 8.664 -13.766 1 97.88 151 PHE B O 1
ATOM 3496 N N . ASP B 1 152 ? 16.641 8.047 -11.734 1 98.56 152 ASP B N 1
ATOM 3497 C CA . ASP B 1 152 ? 16.906 6.648 -12.047 1 98.56 152 ASP B CA 1
ATOM 3498 C C . ASP B 1 152 ? 16.25 5.727 -11.016 1 98.56 152 ASP B C 1
ATOM 3500 O O . ASP B 1 152 ? 16.953 5.043 -10.266 1 98.56 152 ASP B O 1
ATOM 3504 N N . PRO B 1 153 ? 14.898 5.688 -11.055 1 98.62 153 PRO B N 1
ATOM 3505 C CA . PRO B 1 153 ? 14.211 4.875 -10.047 1 98.62 153 PRO B CA 1
ATOM 3506 C C . PRO B 1 153 ? 14.594 3.4 -10.117 1 98.62 153 PRO B C 1
ATOM 3508 O O . PRO B 1 153 ? 14.664 2.729 -9.078 1 98.62 153 PRO B O 1
ATOM 3511 N N . ILE B 1 154 ? 14.898 2.82 -11.305 1 98.69 154 ILE B N 1
ATOM 3512 C CA . ILE B 1 154 ? 15.281 1.42 -11.445 1 98.69 154 ILE B CA 1
ATOM 3513 C C . ILE B 1 154 ? 16.625 1.18 -10.75 1 98.69 154 ILE B C 1
ATOM 3515 O O . ILE B 1 154 ? 16.766 0.228 -9.977 1 98.69 154 ILE B O 1
ATOM 3519 N N . GLY B 1 155 ? 17.578 2.064 -11.047 1 98.81 155 GLY B N 1
ATOM 3520 C CA . GLY B 1 155 ? 18.859 1.939 -10.367 1 98.81 155 GLY B CA 1
ATOM 3521 C C . GLY B 1 155 ? 18.734 2.012 -8.852 1 98.81 155 GLY B C 1
ATOM 3522 O O . GLY B 1 155 ? 19.391 1.256 -8.133 1 98.81 155 GLY B O 1
ATOM 3523 N N . ALA B 1 156 ? 17.922 2.902 -8.359 1 98.81 156 ALA B N 1
ATOM 3524 C CA . ALA B 1 156 ? 17.688 3.029 -6.926 1 98.81 156 ALA B CA 1
ATOM 3525 C C . ALA B 1 156 ? 17.078 1.75 -6.355 1 98.81 156 ALA B C 1
ATOM 3527 O O . ALA B 1 156 ? 17.5 1.272 -5.297 1 98.81 156 ALA B O 1
ATOM 3528 N N . LEU B 1 157 ? 16.078 1.212 -7.051 1 98.88 157 LEU B N 1
ATOM 3529 C CA . LEU B 1 157 ? 15.43 -0.016 -6.613 1 98.88 157 LEU B CA 1
ATOM 3530 C C . LEU B 1 157 ? 16.422 -1.168 -6.543 1 98.88 157 LEU B C 1
ATOM 3532 O O . LEU B 1 157 ? 16.391 -1.964 -5.602 1 98.88 157 LEU B O 1
ATOM 3536 N N . GLU B 1 158 ? 17.281 -1.292 -7.516 1 98.81 158 GLU B N 1
ATOM 3537 C CA . GLU B 1 158 ? 18.297 -2.344 -7.527 1 98.81 158 GLU B CA 1
ATOM 3538 C C . GLU B 1 158 ? 19.25 -2.205 -6.344 1 98.81 158 GLU B C 1
ATOM 3540 O O . GLU B 1 158 ? 19.609 -3.199 -5.711 1 98.81 158 GLU B O 1
ATOM 3545 N N . ALA B 1 159 ? 19.625 -0.991 -6.055 1 98.81 159 ALA B N 1
ATOM 3546 C CA . ALA B 1 159 ? 20.5 -0.748 -4.91 1 98.81 159 ALA B CA 1
ATOM 3547 C C . ALA B 1 159 ? 19.797 -1.114 -3.6 1 98.81 159 ALA B C 1
ATOM 3549 O O . ALA B 1 159 ? 20.422 -1.708 -2.711 1 98.81 159 ALA B O 1
ATOM 3550 N N . MET B 1 160 ? 18.578 -0.763 -3.469 1 98.75 160 MET B N 1
ATOM 3551 C CA . MET B 1 160 ? 17.797 -1.09 -2.275 1 98.75 160 MET B CA 1
ATOM 3552 C C . MET B 1 160 ? 17.656 -2.6 -2.115 1 98.75 160 MET B C 1
ATOM 3554 O O . MET B 1 160 ? 17.75 -3.121 -1.003 1 98.75 160 MET B O 1
ATOM 3558 N N . ALA B 1 161 ? 17.406 -3.283 -3.232 1 98.69 161 ALA B N 1
ATOM 3559 C CA . ALA B 1 161 ? 17.281 -4.738 -3.211 1 98.69 161 ALA B CA 1
ATOM 3560 C C . ALA B 1 161 ? 18.578 -5.395 -2.732 1 98.69 161 ALA B C 1
ATOM 3562 O O . ALA B 1 161 ? 18.547 -6.328 -1.927 1 98.69 161 ALA B O 1
ATOM 3563 N N . LYS B 1 162 ? 19.672 -4.887 -3.273 1 98.69 162 LYS B N 1
ATOM 3564 C CA . LYS B 1 162 ? 20.969 -5.406 -2.857 1 98.69 162 LYS B CA 1
ATOM 3565 C C . LYS B 1 162 ? 21.188 -5.211 -1.36 1 98.69 162 LYS B C 1
ATOM 3567 O O . LYS B 1 162 ? 21.641 -6.125 -0.669 1 98.69 162 LYS B O 1
ATOM 3572 N N . GLN B 1 163 ? 20.875 -4.008 -0.869 1 98.75 163 GLN B N 1
ATOM 3573 C CA . GLN B 1 163 ? 21 -3.715 0.555 1 98.75 163 GLN B CA 1
ATOM 3574 C C . GLN B 1 163 ? 20.094 -4.605 1.388 1 98.75 163 GLN B C 1
ATOM 3576 O O . GLN B 1 163 ? 20.484 -5.082 2.455 1 98.75 163 GLN B O 1
ATOM 3581 N N . ARG B 1 164 ? 18.906 -4.82 0.917 1 98.38 164 ARG B N 1
ATOM 3582 C CA . ARG B 1 164 ? 17.953 -5.633 1.665 1 98.38 164 ARG B CA 1
ATOM 3583 C C . ARG B 1 164 ? 18.422 -7.086 1.743 1 98.38 164 ARG B C 1
ATOM 3585 O O . ARG B 1 164 ? 18.25 -7.742 2.77 1 98.38 164 ARG B O 1
ATOM 3592 N N . THR B 1 165 ? 18.984 -7.645 0.676 1 98.62 165 THR B N 1
ATOM 3593 C CA . THR B 1 165 ? 19.562 -8.984 0.693 1 98.62 165 THR B CA 1
ATOM 3594 C C . THR B 1 165 ? 20.672 -9.078 1.728 1 98.62 165 THR B C 1
ATOM 3596 O O . THR B 1 165 ? 20.734 -10.023 2.51 1 98.62 165 THR B O 1
ATOM 3599 N N . ALA B 1 166 ? 21.562 -8.023 1.718 1 98.69 166 ALA B N 1
ATOM 3600 C CA . ALA B 1 166 ? 22.656 -8 2.691 1 98.69 166 ALA B CA 1
ATOM 3601 C C . ALA B 1 166 ? 22.109 -8 4.117 1 98.69 166 ALA B C 1
ATOM 3603 O O . ALA B 1 166 ? 22.594 -8.742 4.977 1 98.69 166 ALA B O 1
ATOM 3604 N N . GLU B 1 167 ? 21.094 -7.207 4.348 1 98.06 167 GLU B N 1
ATOM 3605 C CA . GLU B 1 167 ? 20.484 -7.129 5.672 1 98.06 167 GLU B CA 1
ATOM 3606 C C . GLU B 1 167 ? 19.828 -8.453 6.059 1 98.06 167 GLU B C 1
ATOM 3608 O O . GLU B 1 167 ? 19.906 -8.875 7.211 1 98.06 167 GLU B O 1
ATOM 3613 N N . ALA B 1 168 ? 19.141 -9.133 5.113 1 97.38 168 ALA B N 1
ATOM 3614 C CA . ALA B 1 168 ? 18.516 -10.43 5.359 1 97.38 168 ALA B CA 1
ATOM 3615 C C . ALA B 1 168 ? 19.547 -11.461 5.797 1 97.38 168 ALA B C 1
ATOM 3617 O O . ALA B 1 168 ? 19.234 -12.383 6.547 1 97.38 168 ALA B O 1
ATOM 3618 N N . ARG B 1 169 ? 20.734 -11.297 5.391 1 98.06 169 ARG B N 1
ATOM 3619 C CA . ARG B 1 169 ? 21.797 -12.234 5.703 1 98.06 169 ARG B CA 1
ATOM 3620 C C . ARG B 1 169 ? 22.578 -11.781 6.938 1 98.06 169 ARG B C 1
ATOM 3622 O O . ARG B 1 169 ? 23.625 -12.344 7.258 1 98.06 169 ARG B O 1
ATOM 3629 N N . GLY B 1 170 ? 22.188 -10.688 7.531 1 97.38 170 GLY B N 1
ATOM 3630 C CA . GLY B 1 170 ? 22.75 -10.336 8.828 1 97.38 170 GLY B CA 1
ATOM 3631 C C . GLY B 1 170 ? 23.547 -9.047 8.805 1 97.38 170 GLY B C 1
ATOM 3632 O O . GLY B 1 170 ? 24.031 -8.602 9.844 1 97.38 170 GLY B O 1
ATOM 3633 N N . ALA B 1 171 ? 23.672 -8.359 7.621 1 98.25 171 ALA B N 1
ATOM 3634 C CA . ALA B 1 171 ? 24.359 -7.082 7.574 1 98.25 171 ALA B CA 1
ATOM 3635 C C . ALA B 1 171 ? 23.594 -6.012 8.352 1 98.25 171 ALA B C 1
ATOM 3637 O O . ALA B 1 171 ? 22.406 -6.172 8.641 1 98.25 171 ALA B O 1
ATOM 3638 N N . ALA B 1 172 ? 24.297 -5.02 8.734 1 97.75 172 ALA B N 1
ATOM 3639 C CA . ALA B 1 172 ? 23.703 -3.896 9.453 1 97.75 172 ALA B CA 1
ATOM 3640 C C . ALA B 1 172 ? 22.688 -3.172 8.578 1 97.75 172 ALA B C 1
ATOM 3642 O O . ALA B 1 172 ? 22.859 -3.053 7.367 1 97.75 172 ALA B O 1
ATOM 3643 N N . LEU B 1 173 ? 21.641 -2.705 9.234 1 98 173 LEU B N 1
ATOM 3644 C CA . LEU B 1 173 ? 20.672 -1.854 8.547 1 98 173 LEU B CA 1
ATOM 3645 C C . LEU B 1 173 ? 21.312 -0.542 8.117 1 98 173 LEU B C 1
ATOM 3647 O O . LEU B 1 173 ? 22.094 0.047 8.867 1 98 173 LEU B O 1
ATOM 3651 N N . ARG B 1 174 ? 21.078 -0.157 6.918 1 98.38 174 ARG B N 1
ATOM 3652 C CA . ARG B 1 174 ? 21.531 1.146 6.453 1 98.38 174 ARG B CA 1
ATOM 3653 C C . ARG B 1 174 ? 20.484 2.223 6.703 1 98.38 174 ARG B C 1
ATOM 3655 O O . ARG B 1 174 ? 19.453 2.262 6.027 1 98.38 174 ARG B O 1
ATOM 3662 N N . VAL B 1 175 ? 20.719 3.066 7.621 1 98 175 VAL B N 1
ATOM 3663 C CA . VAL B 1 175 ? 19.875 4.215 7.926 1 98 175 VAL B CA 1
ATOM 3664 C C . VAL B 1 175 ? 20.562 5.5 7.488 1 98 175 VAL B C 1
ATOM 3666 O O . VAL B 1 175 ? 21.672 5.805 7.945 1 98 175 VAL B O 1
ATOM 3669 N N . ASP B 1 176 ? 19.906 6.199 6.66 1 97.31 176 ASP B N 1
ATOM 3670 C CA . ASP B 1 176 ? 20.5 7.414 6.105 1 97.31 176 ASP B CA 1
ATOM 3671 C C . ASP B 1 176 ? 19.938 8.656 6.789 1 97.31 176 ASP B C 1
ATOM 3673 O O . ASP B 1 176 ? 18.734 8.711 7.098 1 97.31 176 ASP B O 1
ATOM 3677 N N . ASP B 1 177 ? 20.797 9.641 7.062 1 95.75 177 ASP B N 1
ATOM 3678 C CA . ASP B 1 177 ? 20.328 10.984 7.395 1 95.75 177 ASP B CA 1
ATOM 3679 C C . ASP B 1 177 ? 19.891 11.734 6.141 1 95.75 177 ASP B C 1
ATOM 3681 O O . ASP B 1 177 ? 20.656 11.844 5.176 1 95.75 177 ASP B O 1
ATOM 3685 N N . LEU B 1 178 ? 18.766 12.305 6.156 1 94.81 178 LEU B N 1
ATOM 3686 C CA . LEU B 1 178 ? 18.188 12.898 4.961 1 94.81 178 LEU B CA 1
ATOM 3687 C C . LEU B 1 178 ? 18.656 14.344 4.785 1 94.81 178 LEU B C 1
ATOM 3689 O O . LEU B 1 178 ? 18.438 14.945 3.73 1 94.81 178 LEU B O 1
ATOM 3693 N N . LEU B 1 179 ? 19.297 14.875 5.805 1 96.81 179 LEU B N 1
ATOM 3694 C CA . LEU B 1 179 ? 19.719 16.281 5.785 1 96.81 179 LEU B CA 1
ATOM 3695 C C . LEU B 1 179 ? 21.156 16.422 6.242 1 96.81 179 LEU B C 1
ATOM 3697 O O . LEU B 1 179 ? 21.688 15.547 6.941 1 96.81 179 LEU B O 1
ATOM 3701 N N . PRO B 1 180 ? 21.781 17.562 5.805 1 96.81 180 PRO B N 1
ATOM 3702 C CA . PRO B 1 180 ? 23.078 17.906 6.426 1 96.81 180 PRO B CA 1
ATOM 3703 C C . PRO B 1 180 ? 23 17.969 7.949 1 96.81 180 PRO B C 1
ATOM 3705 O O . PRO B 1 180 ? 21.922 18.234 8.5 1 96.81 180 PRO B O 1
ATOM 3708 N N . PRO B 1 181 ? 24.094 17.766 8.57 1 96.31 181 PRO B N 1
ATOM 3709 C CA . PRO B 1 181 ? 24.062 17.672 10.031 1 96.31 181 PRO B CA 1
ATOM 3710 C C . PRO B 1 181 ? 23.828 19.016 10.711 1 96.31 181 PRO B C 1
ATOM 3712 O O . PRO B 1 181 ? 23.5 19.062 11.891 1 96.31 181 PRO B O 1
ATOM 3715 N N . SER B 1 182 ? 24.094 20.125 10.023 1 96.94 182 SER B N 1
ATOM 3716 C CA . SER B 1 182 ? 23.844 21.469 10.539 1 96.94 182 SER B CA 1
ATOM 3717 C C . SER B 1 182 ? 23.719 22.469 9.406 1 96.94 182 SER B C 1
ATOM 3719 O O . SER B 1 182 ? 24.125 22.219 8.273 1 96.94 182 SER B O 1
ATOM 3721 N N . PRO B 1 183 ? 23.016 23.656 9.773 1 96.56 183 PRO B N 1
ATOM 3722 C CA . PRO B 1 183 ? 22.969 24.719 8.75 1 96.56 183 PRO B CA 1
ATOM 3723 C C . PRO B 1 183 ? 24.344 25.141 8.281 1 96.56 183 PRO B C 1
ATOM 3725 O O . PRO B 1 183 ? 24.547 25.422 7.09 1 96.56 183 PRO B O 1
ATOM 3728 N N . GLU B 1 184 ? 25.281 25.203 9.172 1 97.19 184 GLU B N 1
ATOM 3729 C CA . GLU B 1 184 ? 26.656 25.562 8.82 1 97.19 184 GLU B CA 1
ATOM 3730 C C . GLU B 1 184 ? 27.266 24.531 7.871 1 97.19 184 GLU B C 1
ATOM 3732 O O . GLU B 1 184 ? 27.922 24.891 6.887 1 97.19 184 GLU B O 1
ATOM 3737 N N . ALA B 1 185 ? 27.078 23.281 8.195 1 97.5 185 ALA B N 1
ATOM 3738 C CA . ALA B 1 185 ? 27.594 22.203 7.348 1 97.5 185 ALA B CA 1
ATOM 3739 C C . ALA B 1 185 ? 26.984 22.281 5.949 1 97.5 185 ALA B C 1
ATOM 3741 O O . ALA B 1 185 ? 27.656 21.984 4.957 1 97.5 185 ALA B O 1
ATOM 3742 N N . ALA B 1 186 ? 25.688 22.609 5.93 1 97.19 186 ALA B N 1
ATOM 3743 C CA . ALA B 1 186 ? 25.031 22.766 4.633 1 97.19 186 ALA B CA 1
ATOM 3744 C C . ALA B 1 186 ? 25.688 23.875 3.814 1 97.19 186 ALA B C 1
ATOM 3746 O O . ALA B 1 186 ? 25.953 23.688 2.627 1 97.19 186 ALA B O 1
ATOM 3747 N N . LYS B 1 187 ? 25.906 24.953 4.449 1 95.81 187 LYS B N 1
ATOM 3748 C CA . LYS B 1 187 ? 26.547 26.078 3.793 1 95.81 187 LYS B CA 1
ATOM 3749 C C . LYS B 1 187 ? 27.969 25.719 3.342 1 95.81 187 LYS B C 1
ATOM 3751 O O . LYS B 1 187 ? 28.375 26.062 2.234 1 95.81 187 LYS B O 1
ATOM 3756 N N . GLU B 1 188 ? 28.703 25.078 4.211 1 97.62 188 GLU B N 1
ATOM 3757 C CA . GLU B 1 188 ? 30.062 24.672 3.904 1 97.62 188 GLU B CA 1
ATOM 3758 C C . GLU B 1 188 ? 30.109 23.719 2.715 1 97.62 188 GLU B C 1
ATOM 3760 O O . GLU B 1 188 ? 31.047 23.734 1.924 1 97.62 188 GLU B O 1
ATOM 3765 N N . ALA B 1 189 ? 29.125 22.891 2.668 1 96.88 189 ALA B N 1
ATOM 3766 C CA . ALA B 1 189 ? 29.047 21.922 1.575 1 96.88 189 ALA B CA 1
ATOM 3767 C C . ALA B 1 189 ? 28.594 22.594 0.283 1 96.88 189 ALA B C 1
ATOM 3769 O O . ALA B 1 189 ? 28.531 21.953 -0.771 1 96.88 189 ALA B O 1
ATOM 3770 N N . GLY B 1 190 ? 28.219 23.875 0.325 1 97.12 190 GLY B N 1
ATOM 3771 C CA . GLY B 1 190 ? 27.844 24.641 -0.854 1 97.12 190 GLY B CA 1
ATOM 3772 C C . GLY B 1 190 ? 26.422 24.391 -1.297 1 97.12 190 GLY B C 1
ATOM 3773 O O . GLY B 1 190 ? 26.078 24.609 -2.457 1 97.12 190 GLY B O 1
ATOM 3774 N N . ILE B 1 191 ? 25.625 23.906 -0.417 1 96.56 191 ILE B N 1
ATOM 3775 C CA . ILE B 1 191 ? 24.234 23.641 -0.737 1 96.56 191 ILE B CA 1
ATOM 3776 C C . ILE B 1 191 ? 23.484 24.953 -0.883 1 96.56 191 ILE B C 1
ATOM 3778 O O . ILE B 1 191 ? 23.594 25.844 -0.034 1 96.56 191 ILE B O 1
ATOM 3782 N N . LYS B 1 192 ? 22.75 25.031 -2.008 1 96.06 192 LYS B N 1
ATOM 3783 C CA . LYS B 1 192 ? 22.031 26.266 -2.289 1 96.06 192 LYS B CA 1
ATOM 3784 C C . LYS B 1 192 ? 20.531 26.016 -2.432 1 96.06 192 LYS B C 1
ATOM 3786 O O . LYS B 1 192 ? 19.734 26.953 -2.436 1 96.06 192 LYS B O 1
ATOM 3791 N N . GLU B 1 193 ? 20.156 24.781 -2.541 1 96.5 193 GLU B N 1
ATOM 3792 C CA . GLU B 1 193 ? 18.766 24.438 -2.787 1 96.5 193 GLU B CA 1
ATOM 3793 C C . GLU B 1 193 ? 17.875 24.859 -1.62 1 96.5 193 GLU B C 1
ATOM 3795 O O . GLU B 1 193 ? 18.125 24.469 -0.477 1 96.5 193 GLU B O 1
ATOM 3800 N N . ILE B 1 194 ? 16.844 25.594 -1.851 1 97 194 ILE B N 1
ATOM 3801 C CA . ILE B 1 194 ? 16.109 26.359 -0.845 1 97 194 ILE B CA 1
ATOM 3802 C C . ILE B 1 194 ? 15.406 25.406 0.113 1 97 194 ILE B C 1
ATOM 3804 O O . ILE B 1 194 ? 15.344 25.656 1.319 1 97 194 ILE B O 1
ATOM 3808 N N . ASP B 1 195 ? 14.789 24.297 -0.322 1 97.69 195 ASP B N 1
ATOM 3809 C CA . ASP B 1 195 ? 14.094 23.359 0.559 1 97.69 195 ASP B CA 1
ATOM 3810 C C . ASP B 1 195 ? 15.07 22.609 1.458 1 97.69 195 ASP B C 1
ATOM 3812 O O . ASP B 1 195 ? 14.789 22.375 2.635 1 97.69 195 ASP B O 1
ATOM 3816 N N . VAL B 1 196 ? 16.219 22.25 0.907 1 97.19 196 VAL B N 1
ATOM 3817 C CA . VAL B 1 196 ? 17.219 21.547 1.709 1 97.19 196 VAL B CA 1
ATOM 3818 C C . VAL B 1 196 ? 17.766 22.484 2.785 1 97.19 196 VAL B C 1
ATOM 3820 O O . VAL B 1 196 ? 17.906 22.094 3.947 1 97.19 196 VAL B O 1
ATOM 3823 N N . LEU B 1 197 ? 18.031 23.719 2.385 1 97.56 197 LEU B N 1
ATOM 3824 C CA . LEU B 1 197 ? 18.531 24.688 3.342 1 97.56 197 LEU B CA 1
ATOM 3825 C C . LEU B 1 197 ? 17.484 25 4.402 1 97.56 197 LEU B C 1
ATOM 3827 O O . LEU B 1 197 ? 17.797 25.047 5.594 1 97.56 197 LEU B O 1
ATOM 3831 N N . GLY B 1 198 ? 16.234 25.234 3.951 1 97.81 198 GLY B N 1
ATOM 3832 C CA . GLY B 1 198 ? 15.141 25.484 4.883 1 97.81 198 GLY B CA 1
ATOM 3833 C C . GLY B 1 198 ? 14.898 24.328 5.84 1 97.81 198 GLY B C 1
ATOM 3834 O O . GLY B 1 198 ? 14.695 24.547 7.039 1 97.81 198 GLY B O 1
ATOM 3835 N N . ALA B 1 199 ? 14.953 23.125 5.324 1 98.12 199 ALA B N 1
ATOM 3836 C CA . ALA B 1 199 ? 14.781 21.922 6.156 1 98.12 199 ALA B CA 1
ATOM 3837 C C . ALA B 1 199 ? 15.891 21.828 7.199 1 98.12 199 ALA B C 1
ATOM 3839 O O . ALA B 1 199 ? 15.625 21.562 8.375 1 98.12 199 ALA B O 1
ATOM 3840 N N . THR B 1 200 ? 17.141 21.984 6.719 1 98.19 200 THR B N 1
ATOM 3841 C CA . THR B 1 200 ? 18.281 21.859 7.617 1 98.19 200 THR B CA 1
ATOM 3842 C C . THR B 1 200 ? 18.203 22.906 8.727 1 98.19 200 THR B C 1
ATOM 3844 O O . THR B 1 200 ? 18.438 22.609 9.898 1 98.19 200 THR B O 1
ATOM 3847 N N . GLU B 1 201 ? 17.859 24.109 8.352 1 97.69 201 GLU B N 1
ATOM 3848 C CA . GLU B 1 201 ? 17.719 25.172 9.336 1 97.69 201 GLU B CA 1
ATOM 3849 C C . GLU B 1 201 ? 16.625 24.859 10.344 1 97.69 201 GLU B C 1
ATOM 3851 O O . GLU B 1 201 ? 16.797 25.047 11.547 1 97.69 201 GLU B O 1
ATOM 3856 N N . TYR B 1 202 ? 15.492 24.391 9.883 1 98 202 TYR B N 1
ATOM 3857 C CA . TYR B 1 202 ? 14.359 24.109 10.75 1 98 202 TYR B CA 1
ATOM 3858 C C . TYR B 1 202 ? 14.672 22.938 11.688 1 98 202 TYR B C 1
ATOM 3860 O O . TYR B 1 202 ? 14.477 23.047 12.906 1 98 202 TYR B O 1
ATOM 3868 N N . TYR B 1 203 ? 15.195 21.828 11.18 1 97.88 203 TYR B N 1
ATOM 3869 C CA . TYR B 1 203 ? 15.273 20.594 11.938 1 97.88 203 TYR B CA 1
ATOM 3870 C C . TYR B 1 203 ? 16.578 20.5 12.727 1 97.88 203 TYR B C 1
ATOM 3872 O O . TYR B 1 203 ? 16.672 19.766 13.695 1 97.88 203 TYR B O 1
ATOM 3880 N N . ARG B 1 204 ? 17.625 21.234 12.219 1 97.31 204 ARG B N 1
ATOM 3881 C CA . ARG B 1 204 ? 18.938 21.094 12.828 1 97.31 204 ARG B CA 1
ATOM 3882 C C . ARG B 1 204 ? 19.312 22.328 13.648 1 97.31 204 ARG B C 1
ATOM 3884 O O . ARG B 1 204 ? 20.484 22.547 13.961 1 97.31 204 ARG B O 1
ATOM 3891 N N . SER B 1 205 ? 18.375 23.156 13.977 1 95.94 205 SER B N 1
ATOM 3892 C CA . SER B 1 205 ? 18.562 24.281 14.875 1 95.94 205 SER B CA 1
ATOM 3893 C C . SER B 1 205 ? 17.422 24.359 15.898 1 95.94 205 SER B C 1
ATOM 3895 O O . SER B 1 205 ? 16.516 23.516 15.898 1 95.94 205 SER B O 1
ATOM 3897 N N . ASP B 1 206 ? 17.484 25.375 16.781 1 94.94 206 ASP B N 1
ATOM 3898 C CA . ASP B 1 206 ? 16.5 25.547 17.844 1 94.94 206 ASP B CA 1
ATOM 3899 C C . ASP B 1 206 ? 15.156 26.031 17.297 1 94.94 206 ASP B C 1
ATOM 3901 O O . ASP B 1 206 ? 14.172 26.125 18.016 1 94.94 206 ASP B O 1
ATOM 3905 N N . ARG B 1 207 ? 15.156 26.234 15.977 1 94.75 207 ARG B N 1
ATOM 3906 C CA . ARG B 1 207 ? 13.922 26.688 15.336 1 94.75 207 ARG B CA 1
ATOM 3907 C C . ARG B 1 207 ? 12.844 25.609 15.422 1 94.75 207 ARG B C 1
ATOM 3909 O O . ARG B 1 207 ? 11.703 25.891 15.797 1 94.75 207 ARG B O 1
ATOM 3916 N N . GLY B 1 208 ? 13.25 24.375 15.094 1 95.31 208 GLY B N 1
ATOM 3917 C CA . GLY B 1 208 ? 12.25 23.312 15.031 1 95.31 208 GLY B CA 1
ATOM 3918 C C . GLY B 1 208 ? 12.75 21.984 15.555 1 95.31 208 GLY B C 1
ATOM 3919 O O . GLY B 1 208 ? 12.023 20.984 15.531 1 95.31 208 GLY B O 1
ATOM 3920 N N . ARG B 1 209 ? 13.898 21.953 16.094 1 94.88 209 ARG B N 1
ATOM 3921 C CA . ARG B 1 209 ? 14.477 20.688 16.562 1 94.88 209 ARG B CA 1
ATOM 3922 C C . ARG B 1 209 ? 13.609 20.047 17.641 1 94.88 209 ARG B C 1
ATOM 3924 O O . ARG B 1 209 ? 13.086 20.75 18.516 1 94.88 209 ARG B O 1
ATOM 3931 N N . ALA B 1 210 ? 13.352 18.797 17.547 1 95.56 210 ALA B N 1
ATOM 3932 C CA . ALA B 1 210 ? 12.656 17.969 18.531 1 95.56 210 ALA B CA 1
ATOM 3933 C C . ALA B 1 210 ? 13.32 16.594 18.656 1 95.56 210 ALA B C 1
ATOM 3935 O O . ALA B 1 210 ? 13.906 16.094 17.688 1 95.56 210 ALA B O 1
ATOM 3936 N N . PRO B 1 211 ? 13.25 15.961 19.812 1 95.19 211 PRO B N 1
ATOM 3937 C CA . PRO B 1 211 ? 13.945 14.695 20.062 1 95.19 211 PRO B CA 1
ATOM 3938 C C . PRO B 1 211 ? 13.562 13.617 19.047 1 95.19 211 PRO B C 1
ATOM 3940 O O . PRO B 1 211 ? 14.398 12.781 18.688 1 95.19 211 PRO B O 1
ATOM 3943 N N . ASN B 1 212 ? 12.305 13.625 18.516 1 95.5 212 ASN B N 1
ATOM 3944 C CA . ASN B 1 212 ? 11.828 12.555 17.641 1 95.5 212 ASN B CA 1
ATOM 3945 C C . ASN B 1 212 ? 11.797 13 16.188 1 95.5 212 ASN B C 1
ATOM 3947 O O . ASN B 1 212 ? 11.375 12.242 15.312 1 95.5 212 ASN B O 1
ATOM 3951 N N . GLY B 1 213 ? 12.125 14.258 15.93 1 95.12 213 GLY B N 1
ATOM 3952 C CA . GLY B 1 213 ? 12.25 14.727 14.562 1 95.12 213 GLY B CA 1
ATOM 3953 C C . GLY B 1 213 ? 13.609 14.445 13.953 1 95.12 213 GLY B C 1
ATOM 3954 O O . GLY B 1 213 ? 14.398 15.367 13.734 1 95.12 213 GLY B O 1
ATOM 3955 N N . LEU B 1 214 ? 13.859 13.211 13.539 1 94.81 214 LEU B N 1
ATOM 3956 C CA . LEU B 1 214 ? 15.219 12.734 13.336 1 94.81 214 LEU B CA 1
ATOM 3957 C C . LEU B 1 214 ? 15.586 12.75 11.852 1 94.81 214 LEU B C 1
ATOM 3959 O O . LEU B 1 214 ? 16.766 12.641 11.492 1 94.81 214 LEU B O 1
ATOM 3963 N N . ASN B 1 215 ? 14.641 12.922 10.938 1 96.62 215 ASN B N 1
ATOM 3964 C CA . ASN B 1 215 ? 14.883 13.031 9.508 1 96.62 215 ASN B CA 1
ATOM 3965 C C . ASN B 1 215 ? 15.789 11.914 9 1 96.62 215 ASN B C 1
ATOM 3967 O O . ASN B 1 215 ? 16.797 12.18 8.344 1 96.62 215 ASN B O 1
ATOM 3971 N N . ARG B 1 216 ? 15.508 10.703 9.328 1 97.38 216 ARG B N 1
ATOM 3972 C CA . ARG B 1 216 ? 16.25 9.508 8.922 1 97.38 216 ARG B CA 1
ATOM 3973 C C . ARG B 1 216 ? 15.344 8.547 8.164 1 97.38 216 ARG B C 1
ATOM 3975 O O . ARG B 1 216 ? 14.117 8.578 8.312 1 97.38 216 ARG B O 1
ATOM 3982 N N . ALA B 1 217 ? 15.938 7.781 7.328 1 97.62 217 ALA B N 1
ATOM 3983 C CA . ALA B 1 217 ? 15.172 6.801 6.562 1 97.62 217 ALA B CA 1
ATOM 3984 C C . ALA B 1 217 ? 15.945 5.496 6.41 1 97.62 217 ALA B C 1
ATOM 3986 O O . ALA B 1 217 ? 17.156 5.508 6.164 1 97.62 217 ALA B O 1
ATOM 3987 N N . LEU B 1 218 ? 15.281 4.418 6.59 1 98.25 218 LEU B N 1
ATOM 3988 C CA . LEU B 1 218 ? 15.828 3.096 6.32 1 98.25 218 LEU B CA 1
ATOM 3989 C C . LEU B 1 218 ? 15.875 2.822 4.82 1 98.25 218 LEU B C 1
ATOM 3991 O O . LEU B 1 218 ? 14.836 2.611 4.191 1 98.25 218 LEU B O 1
ATOM 3995 N N . PHE B 1 219 ? 17.078 2.732 4.25 1 98.44 219 PHE B N 1
ATOM 3996 C CA . PHE B 1 219 ? 17.328 2.74 2.812 1 98.44 219 PHE B CA 1
ATOM 3997 C C . PHE B 1 219 ? 16.688 1.535 2.145 1 98.44 219 PHE B C 1
ATOM 3999 O O . PHE B 1 219 ? 15.961 1.682 1.154 1 98.44 219 PHE B O 1
ATOM 4006 N N . SER B 1 220 ? 16.766 0.37 2.701 1 98.06 220 SER B N 1
ATOM 4007 C CA . SER B 1 220 ? 16.391 -0.899 2.084 1 98.06 220 SER B CA 1
ATOM 4008 C C . SER B 1 220 ? 14.883 -1.047 1.994 1 98.06 220 SER B C 1
ATOM 4010 O O . SER B 1 220 ? 14.383 -1.937 1.304 1 98.06 220 SER B O 1
ATOM 4012 N N . HIS B 1 221 ? 14.125 -0.102 2.67 1 97.19 221 HIS B N 1
ATOM 4013 C CA . HIS B 1 221 ? 12.68 -0.252 2.736 1 97.19 221 HIS B CA 1
ATOM 4014 C C . HIS B 1 221 ? 11.969 0.862 1.97 1 97.19 221 HIS B C 1
ATOM 4016 O O . HIS B 1 221 ? 10.758 1.025 2.082 1 97.19 221 HIS B O 1
ATOM 4022 N N . GLN B 1 222 ? 12.703 1.558 1.146 1 97.94 222 GLN B N 1
ATOM 4023 C CA . GLN B 1 222 ? 12.133 2.717 0.467 1 97.94 222 GLN B CA 1
ATOM 4024 C C . GLN B 1 222 ? 11.523 2.326 -0.877 1 97.94 222 GLN B C 1
ATOM 4026 O O . GLN B 1 222 ? 10.898 3.152 -1.548 1 97.94 222 GLN B O 1
ATOM 4031 N N . ALA B 1 223 ? 11.656 1.053 -1.271 1 98.5 223 ALA B N 1
ATOM 4032 C CA . ALA B 1 223 ? 11.195 0.61 -2.586 1 98.5 223 ALA B CA 1
ATOM 4033 C C . ALA B 1 223 ? 9.703 0.851 -2.756 1 98.5 223 ALA B C 1
ATOM 4035 O O . ALA B 1 223 ? 9.242 1.226 -3.84 1 98.5 223 ALA B O 1
ATOM 4036 N N . VAL B 1 224 ? 8.953 0.663 -1.699 1 98 224 VAL B N 1
ATOM 4037 C CA . VAL B 1 224 ? 7.5 0.812 -1.741 1 98 224 VAL B CA 1
ATOM 4038 C C . VAL B 1 224 ? 7.141 2.242 -2.133 1 98 224 VAL B C 1
ATOM 4040 O O . VAL B 1 224 ? 6.152 2.469 -2.838 1 98 224 VAL B O 1
ATOM 4043 N N . ALA B 1 225 ? 7.922 3.182 -1.746 1 98.56 225 ALA B N 1
ATOM 4044 C CA . ALA B 1 225 ? 7.641 4.586 -2.033 1 98.56 225 ALA B CA 1
ATOM 4045 C C . ALA B 1 225 ? 7.797 4.883 -3.521 1 98.56 225 ALA B C 1
ATOM 4047 O O . ALA B 1 225 ? 7.07 5.711 -4.074 1 98.56 225 ALA B O 1
ATOM 4048 N N . ILE B 1 226 ? 8.727 4.219 -4.172 1 98.75 226 ILE B N 1
ATOM 4049 C CA . ILE B 1 226 ? 8.977 4.438 -5.59 1 98.75 226 ILE B CA 1
ATOM 4050 C C . ILE B 1 226 ? 7.762 3.984 -6.402 1 98.75 226 ILE B C 1
ATOM 4052 O O . ILE B 1 226 ? 7.441 4.578 -7.434 1 98.75 226 ILE B O 1
ATOM 4056 N N . GLY B 1 227 ? 7.059 3.006 -5.887 1 98.5 227 GLY B N 1
ATOM 4057 C CA . GLY B 1 227 ? 5.891 2.498 -6.59 1 98.5 227 GLY B CA 1
ATOM 4058 C C . GLY B 1 227 ? 4.602 3.178 -6.176 1 98.5 227 GLY B C 1
ATOM 4059 O O . GLY B 1 227 ? 3.521 2.812 -6.648 1 98.5 227 GLY B O 1
ATOM 4060 N N . TRP B 1 228 ? 4.695 4.125 -5.34 1 98.56 228 TRP B N 1
ATOM 4061 C CA . TRP B 1 228 ? 3.521 4.777 -4.766 1 98.56 228 TRP B CA 1
ATOM 4062 C C . TRP B 1 228 ? 3.289 6.141 -5.402 1 98.56 228 TRP B C 1
ATOM 4064 O O . TRP B 1 228 ? 4.234 6.793 -5.855 1 98.56 228 TRP B O 1
ATOM 4074 N N . ASP B 1 229 ? 2.023 6.578 -5.461 1 98.69 229 ASP B N 1
ATOM 4075 C CA . ASP B 1 229 ? 1.619 7.883 -5.98 1 98.69 229 ASP B CA 1
ATOM 4076 C C . ASP B 1 229 ? 0.452 8.453 -5.176 1 98.69 229 ASP B C 1
ATOM 4078 O O . ASP B 1 229 ? -0.652 7.91 -5.203 1 98.69 229 ASP B O 1
ATOM 4082 N N . ALA B 1 230 ? 0.711 9.539 -4.512 1 98.81 230 ALA B N 1
ATOM 4083 C CA . ALA B 1 230 ? -0.283 10.148 -3.633 1 98.81 230 ALA B CA 1
ATOM 4084 C C . ALA B 1 230 ? -1.56 10.484 -4.395 1 98.81 230 ALA B C 1
ATOM 4086 O O . ALA B 1 230 ? -2.645 10.539 -3.811 1 98.81 230 ALA B O 1
ATOM 4087 N N . PHE B 1 231 ? -1.441 10.688 -5.727 1 98.88 231 PHE B N 1
ATOM 4088 C CA . PHE B 1 231 ? -2.543 11.297 -6.461 1 98.88 231 PHE B CA 1
ATOM 4089 C C . PHE B 1 231 ? -3.191 10.289 -7.402 1 98.88 231 PHE B C 1
ATOM 4091 O O . PHE B 1 231 ? -4.121 10.633 -8.141 1 98.88 231 PHE B O 1
ATOM 4098 N N . HIS B 1 232 ? -2.684 9.055 -7.391 1 98.38 232 HIS B N 1
ATOM 4099 C CA . HIS B 1 232 ? -3.254 8.047 -8.273 1 98.38 232 HIS B CA 1
ATOM 4100 C C . HIS B 1 232 ? -4.75 7.883 -8.031 1 98.38 232 HIS B C 1
ATOM 4102 O O . HIS B 1 232 ? -5.184 7.707 -6.891 1 98.38 232 HIS B O 1
ATOM 4108 N N . LEU B 1 233 ? -5.605 8.055 -9.133 1 98.69 233 LEU B N 1
ATOM 4109 C CA . LEU B 1 233 ? -7.047 7.824 -9.141 1 98.69 233 LEU B CA 1
ATOM 4110 C C . LEU B 1 233 ? -7.785 8.992 -8.5 1 98.69 233 LEU B C 1
ATOM 4112 O O . LEU B 1 233 ? -8.984 8.898 -8.227 1 98.69 233 LEU B O 1
ATOM 4116 N N . CYS B 1 234 ? -7.113 10.156 -8.234 1 98.88 234 CYS B N 1
ATOM 4117 C CA . CYS B 1 234 ? -7.734 11.289 -7.555 1 98.88 234 CYS B CA 1
ATOM 4118 C C . CYS B 1 234 ? -8.867 11.875 -8.391 1 98.88 234 CYS B C 1
ATOM 4120 O O . CYS B 1 234 ? -9.773 12.508 -7.848 1 98.88 234 CYS B O 1
ATOM 4122 N N . GLU B 1 235 ? -8.914 11.633 -9.703 1 98.69 235 GLU B N 1
ATOM 4123 C CA . GLU B 1 235 ? -9.945 12.156 -10.602 1 98.69 235 GLU B CA 1
ATOM 4124 C C . GLU B 1 235 ? -11.281 11.469 -10.352 1 98.69 235 GLU B C 1
ATOM 4126 O O . GLU B 1 235 ? -12.328 11.961 -10.797 1 98.69 235 GLU B O 1
ATOM 4131 N N . THR B 1 236 ? -11.18 10.359 -9.656 1 98.19 236 THR B N 1
ATOM 4132 C CA . THR B 1 236 ? -12.398 9.602 -9.383 1 98.19 236 THR B CA 1
ATOM 4133 C C . THR B 1 236 ? -12.688 9.57 -7.883 1 98.19 236 THR B C 1
ATOM 4135 O O . THR B 1 236 ? -13.844 9.719 -7.469 1 98.19 236 THR B O 1
ATOM 4138 N N . LEU B 1 237 ? -11.633 9.461 -7.086 1 98.81 237 LEU B N 1
ATOM 4139 C CA . LEU B 1 237 ? -11.859 9.039 -5.711 1 98.81 237 LEU B CA 1
ATOM 4140 C C . LEU B 1 237 ? -11.734 10.211 -4.75 1 98.81 237 LEU B C 1
ATOM 4142 O O . LEU B 1 237 ? -12.195 10.141 -3.607 1 98.81 237 LEU B O 1
ATOM 4146 N N . LEU B 1 238 ? -11.031 11.266 -5.133 1 98.94 238 LEU B N 1
ATOM 4147 C CA . LEU B 1 238 ? -10.891 12.414 -4.242 1 98.94 238 LEU B CA 1
ATOM 4148 C C . LEU B 1 238 ? -12.031 13.414 -4.461 1 98.94 238 LEU B C 1
ATOM 4150 O O . LEU B 1 238 ? -11.883 14.359 -5.242 1 98.94 238 LEU B O 1
ATOM 4154 N N . THR B 1 239 ? -13.086 13.273 -3.707 1 98.88 239 THR B N 1
ATOM 4155 C CA . THR B 1 239 ? -14.289 14.055 -3.955 1 98.88 239 THR B CA 1
ATOM 4156 C C . THR B 1 239 ? -14.523 15.062 -2.838 1 98.88 239 THR B C 1
ATOM 4158 O O . THR B 1 239 ? -15.328 15.984 -2.982 1 98.88 239 THR B O 1
ATOM 4161 N N . GLN B 1 240 ? -13.836 14.945 -1.706 1 98.88 240 GLN B N 1
ATOM 4162 C CA . GLN B 1 240 ? -14.016 15.828 -0.559 1 98.88 240 GLN B CA 1
ATOM 4163 C C . GLN B 1 240 ? -13.562 17.25 -0.878 1 98.88 240 GLN B C 1
ATOM 4165 O O . GLN B 1 240 ? -12.672 17.453 -1.714 1 98.88 240 GLN B O 1
ATOM 4170 N N . PRO B 1 241 ? -14.172 18.234 -0.167 1 98.94 241 PRO B N 1
ATOM 4171 C CA . PRO B 1 241 ? -13.562 19.562 -0.236 1 98.94 241 PRO B CA 1
ATOM 4172 C C . PRO B 1 241 ? -12.055 19.531 0.022 1 98.94 241 PRO B C 1
ATOM 4174 O O . PRO B 1 241 ? -11.586 18.797 0.885 1 98.94 241 PRO B O 1
ATOM 4177 N N . LEU B 1 242 ? -11.328 20.297 -0.803 1 98.94 242 LEU B N 1
ATOM 4178 C CA . LEU B 1 242 ? -9.867 20.25 -0.803 1 98.94 242 LEU B CA 1
ATOM 4179 C C . LEU B 1 242 ? -9.273 21.641 -0.808 1 98.94 242 LEU B C 1
ATOM 4181 O O . LEU B 1 242 ? -9.625 22.469 -1.649 1 98.94 242 LEU B O 1
ATOM 4185 N N . MET B 1 243 ? -8.43 21.953 0.167 1 99 243 MET B N 1
ATOM 4186 C CA . MET B 1 243 ? -7.637 23.188 0.152 1 99 243 MET B CA 1
ATOM 4187 C C . MET B 1 243 ? -6.145 22.875 0.226 1 99 243 MET B C 1
ATOM 4189 O O . MET B 1 243 ? -5.699 22.156 1.127 1 99 243 MET B O 1
ATOM 4193 N N . VAL B 1 244 ? -5.43 23.391 -0.684 1 98.94 244 VAL B N 1
ATOM 4194 C CA . VAL B 1 244 ? -3.986 23.188 -0.763 1 98.94 244 VAL B CA 1
ATOM 4195 C C . VAL B 1 244 ? -3.27 24.531 -0.597 1 98.94 244 VAL B C 1
ATOM 4197 O O . VAL B 1 244 ? -3.482 25.453 -1.383 1 98.94 244 VAL B O 1
ATOM 4200 N N . VAL B 1 245 ? -2.445 24.625 0.421 1 99 245 VAL B N 1
ATOM 4201 C CA . VAL B 1 245 ? -1.675 25.828 0.689 1 99 245 VAL B CA 1
ATOM 4202 C C . VAL B 1 245 ? -0.21 25.609 0.323 1 99 245 VAL B C 1
ATOM 4204 O O . VAL B 1 245 ? 0.404 24.625 0.769 1 99 245 VAL B O 1
ATOM 4207 N N . VAL B 1 246 ? 0.337 26.469 -0.503 1 98.94 246 VAL B N 1
ATOM 4208 C CA . VAL B 1 246 ? 1.741 26.359 -0.884 1 98.94 246 VAL B CA 1
ATOM 4209 C C . VAL B 1 246 ? 2.387 27.75 -0.872 1 98.94 246 VAL B C 1
ATOM 4211 O O . VAL B 1 246 ? 1.692 28.766 -0.966 1 98.94 246 VAL B O 1
ATOM 4214 N N . GLY B 1 247 ? 3.645 27.75 -0.649 1 98.69 247 GLY B N 1
ATOM 4215 C CA . GLY B 1 247 ? 4.418 28.953 -0.928 1 98.69 247 GLY B CA 1
ATOM 4216 C C . GLY B 1 247 ? 4.891 29.031 -2.367 1 98.69 247 GLY B C 1
ATOM 4217 O O . GLY B 1 247 ? 4.949 28.016 -3.066 1 98.69 247 GLY B O 1
ATOM 4218 N N . ASP B 1 248 ? 5.254 30.234 -2.793 1 98.06 248 ASP B N 1
ATOM 4219 C CA . ASP B 1 248 ? 5.621 30.344 -4.199 1 98.06 248 ASP B CA 1
ATOM 4220 C C . ASP B 1 248 ? 7.129 30.531 -4.359 1 98.06 248 ASP B C 1
ATOM 4222 O O . ASP B 1 248 ? 7.617 30.797 -5.461 1 98.06 248 ASP B O 1
ATOM 4226 N N . GLN B 1 249 ? 7.879 30.547 -3.273 1 98.19 249 GLN B N 1
ATOM 4227 C CA . GLN B 1 249 ? 9.312 30.297 -3.389 1 98.19 249 GLN B CA 1
ATOM 4228 C C . GLN B 1 249 ? 9.602 28.812 -3.535 1 98.19 249 GLN B C 1
ATOM 4230 O O . GLN B 1 249 ? 9.75 28.094 -2.539 1 98.19 249 GLN B O 1
ATOM 4235 N N . VAL B 1 250 ? 9.758 28.469 -4.758 1 97.56 250 VAL B N 1
ATOM 4236 C CA . VAL B 1 250 ? 9.695 27.062 -5.156 1 97.56 250 VAL B CA 1
ATOM 4237 C C . VAL B 1 250 ? 11.039 26.391 -4.895 1 97.56 250 VAL B C 1
ATOM 4239 O O . VAL B 1 250 ? 12.094 26.953 -5.199 1 97.56 250 VAL B O 1
ATOM 4242 N N . GLY B 1 251 ? 11 25.234 -4.301 1 96.94 251 GLY B N 1
ATOM 4243 C CA . GLY B 1 251 ? 12.18 24.422 -4.066 1 96.94 251 GLY B CA 1
ATOM 4244 C C . GLY B 1 251 ? 12.062 23.016 -4.648 1 96.94 251 GLY B C 1
ATOM 4245 O O . GLY B 1 251 ? 11.141 22.734 -5.418 1 96.94 251 GLY B O 1
ATOM 4246 N N . ALA B 1 252 ? 13.031 22.156 -4.348 1 96.06 252 ALA B N 1
ATOM 4247 C CA . ALA B 1 252 ? 13.227 20.859 -4.988 1 96.06 252 ALA B CA 1
ATOM 4248 C C . ALA B 1 252 ? 12.18 19.844 -4.512 1 96.06 252 ALA B C 1
ATOM 4250 O O . ALA B 1 252 ? 11.969 18.812 -5.148 1 96.06 252 ALA B O 1
ATOM 4251 N N . PHE B 1 253 ? 11.453 20.094 -3.383 1 96.94 253 PHE B N 1
ATOM 4252 C CA . PHE B 1 253 ? 10.531 19.109 -2.844 1 96.94 253 PHE B CA 1
ATOM 4253 C C . PHE B 1 253 ? 9.195 19.156 -3.578 1 96.94 253 PHE B C 1
ATOM 4255 O O . PHE B 1 253 ? 8.383 18.234 -3.465 1 96.94 253 PHE B O 1
ATOM 4262 N N . GLY B 1 254 ? 8.977 20.203 -4.309 1 97.44 254 GLY B N 1
ATOM 4263 C CA . GLY B 1 254 ? 7.961 20.203 -5.352 1 97.44 254 GLY B CA 1
ATOM 4264 C C . GLY B 1 254 ? 6.562 20.453 -4.816 1 97.44 254 GLY B C 1
ATOM 4265 O O . GLY B 1 254 ? 5.574 20.078 -5.453 1 97.44 254 GLY B O 1
ATOM 4266 N N . ALA B 1 255 ? 6.449 21.109 -3.672 1 98.44 255 ALA B N 1
ATOM 4267 C CA . ALA B 1 255 ? 5.137 21.344 -3.076 1 98.44 255 ALA B CA 1
ATOM 4268 C C . ALA B 1 255 ? 4.262 22.188 -3.988 1 98.44 255 ALA B C 1
ATOM 4270 O O . ALA B 1 255 ? 3.066 21.922 -4.141 1 98.44 255 ALA B O 1
ATOM 4271 N N . TYR B 1 256 ? 4.852 23.219 -4.605 1 98.5 256 TYR B N 1
ATOM 4272 C CA . TYR B 1 256 ? 4.098 24.094 -5.496 1 98.5 256 TYR B CA 1
ATOM 4273 C C . TYR B 1 256 ? 3.561 23.312 -6.691 1 98.5 256 TYR B C 1
ATOM 4275 O O . TYR B 1 256 ? 2.369 23.375 -7 1 98.5 256 TYR B O 1
ATOM 4283 N N . ARG B 1 257 ? 4.41 22.609 -7.352 1 98.38 257 ARG B N 1
ATOM 4284 C CA . ARG B 1 257 ? 4.008 21.797 -8.492 1 98.38 257 ARG B CA 1
ATOM 4285 C C . ARG B 1 257 ? 2.943 20.781 -8.102 1 98.38 257 ARG B C 1
ATOM 4287 O O . ARG B 1 257 ? 1.95 20.609 -8.805 1 98.38 257 ARG B O 1
ATOM 4294 N N . ASP B 1 258 ? 3.148 20.078 -7.008 1 98.81 258 ASP B N 1
ATOM 4295 C CA . ASP B 1 258 ? 2.199 19.078 -6.543 1 98.81 258 ASP B CA 1
ATOM 4296 C C . ASP B 1 258 ? 0.849 19.703 -6.207 1 98.81 258 ASP B C 1
ATOM 4298 O O . ASP B 1 258 ? -0.201 19.125 -6.488 1 98.81 258 ASP B O 1
ATOM 4302 N N . GLY B 1 259 ? 0.936 20.859 -5.555 1 98.88 259 GLY B N 1
ATOM 4303 C CA . GLY B 1 259 ? -0.299 21.578 -5.273 1 98.88 259 GLY B CA 1
ATOM 4304 C C . GLY B 1 259 ? -1.094 21.906 -6.52 1 98.88 259 GLY B C 1
ATOM 4305 O O . GLY B 1 259 ? -2.301 21.656 -6.578 1 98.88 259 GLY B O 1
ATOM 4306 N N . CYS B 1 260 ? -0.432 22.453 -7.555 1 98.81 260 CYS B N 1
ATOM 4307 C CA . CYS B 1 260 ? -1.087 22.75 -8.82 1 98.81 260 CYS B CA 1
ATOM 4308 C C . CYS B 1 260 ? -1.68 21.5 -9.445 1 98.81 260 CYS B C 1
ATOM 4310 O O . CYS B 1 260 ? -2.816 21.516 -9.922 1 98.81 260 CYS B O 1
ATOM 4312 N N . GLU B 1 261 ? -0.917 20.469 -9.391 1 98.88 261 GLU B N 1
ATOM 4313 C CA . GLU B 1 261 ? -1.342 19.219 -10.016 1 98.88 261 GLU B CA 1
ATOM 4314 C C . GLU B 1 261 ? -2.617 18.688 -9.367 1 98.88 261 GLU B C 1
ATOM 4316 O O . GLU B 1 261 ? -3.586 18.375 -10.062 1 98.88 261 GLU B O 1
ATOM 4321 N N . ILE B 1 262 ? -2.617 18.578 -8.062 1 98.94 262 ILE B N 1
ATOM 4322 C CA . ILE B 1 262 ? -3.73 17.922 -7.395 1 98.94 262 ILE B CA 1
ATOM 4323 C C . ILE B 1 262 ? -4.996 18.766 -7.535 1 98.94 262 ILE B C 1
ATOM 4325 O O . ILE B 1 262 ? -6.098 18.219 -7.672 1 98.94 262 ILE B O 1
ATOM 4329 N N . ILE B 1 263 ? -4.824 20.062 -7.523 1 98.88 263 ILE B N 1
ATOM 4330 C CA . ILE B 1 263 ? -5.977 20.938 -7.719 1 98.88 263 ILE B CA 1
ATOM 4331 C C . ILE B 1 263 ? -6.535 20.75 -9.125 1 98.88 263 ILE B C 1
ATOM 4333 O O . ILE B 1 263 ? -7.754 20.734 -9.32 1 98.88 263 ILE B O 1
ATOM 4337 N N . GLY B 1 264 ? -5.668 20.594 -10.047 1 98.75 264 GLY B N 1
ATOM 4338 C CA . GLY B 1 264 ? -6.086 20.422 -11.43 1 98.75 264 GLY B CA 1
ATOM 4339 C C . GLY B 1 264 ? -6.734 19.078 -11.695 1 98.75 264 GLY B C 1
ATOM 4340 O O . GLY B 1 264 ? -7.527 18.938 -12.625 1 98.75 264 GLY B O 1
ATOM 4341 N N . ARG B 1 265 ? -6.457 18.094 -10.875 1 98.81 265 ARG B N 1
ATOM 4342 C CA . ARG B 1 265 ? -6.848 16.719 -11.203 1 98.81 265 ARG B CA 1
ATOM 4343 C C . ARG B 1 265 ? -7.961 16.234 -10.273 1 98.81 265 ARG B C 1
ATOM 4345 O O . ARG B 1 265 ? -8.812 15.445 -10.68 1 98.81 265 ARG B O 1
ATOM 4352 N N . ALA B 1 266 ? -8.039 16.672 -9.039 1 98.88 266 ALA B N 1
ATOM 4353 C CA . ALA B 1 266 ? -8.945 16.125 -8.039 1 98.88 266 ALA B CA 1
ATOM 4354 C C . ALA B 1 266 ? -10.391 16.188 -8.5 1 98.88 266 ALA B C 1
ATOM 4356 O O . ALA B 1 266 ? -10.805 17.188 -9.102 1 98.88 266 ALA B O 1
ATOM 4357 N N . ALA B 1 267 ? -11.18 15.164 -8.156 1 98.81 267 ALA B N 1
ATOM 4358 C CA . ALA B 1 267 ? -12.602 15.125 -8.484 1 98.81 267 ALA B CA 1
ATOM 4359 C C . ALA B 1 267 ? -13.398 16.109 -7.629 1 98.81 267 ALA B C 1
ATOM 4361 O O . ALA B 1 267 ? -14.562 16.391 -7.914 1 98.81 267 ALA B O 1
ATOM 4362 N N . SER B 1 268 ? -12.773 16.609 -6.605 1 98.75 268 SER B N 1
ATOM 4363 C CA . SER B 1 268 ? -13.422 17.547 -5.695 1 98.75 268 SER B CA 1
ATOM 4364 C C . SER B 1 268 ? -14.078 18.703 -6.457 1 98.75 268 SER B C 1
ATOM 4366 O O . SER B 1 268 ? -13.477 19.266 -7.375 1 98.75 268 SER B O 1
ATOM 4368 N N . LYS B 1 269 ? -15.273 19.031 -6.066 1 98.38 269 LYS B N 1
ATOM 4369 C CA . LYS B 1 269 ? -15.984 20.156 -6.676 1 98.38 269 LYS B CA 1
ATOM 4370 C C . LYS B 1 269 ? -15.711 21.453 -5.926 1 98.38 269 LYS B C 1
ATOM 4372 O O . LYS B 1 269 ? -15.898 22.547 -6.469 1 98.38 269 LYS B O 1
ATOM 4377 N N . LYS B 1 270 ? -15.367 21.344 -4.73 1 98.62 270 LYS B N 1
ATOM 4378 C CA . LYS B 1 270 ? -14.938 22.469 -3.9 1 98.62 270 LYS B CA 1
ATOM 4379 C C . LYS B 1 270 ? -13.453 22.375 -3.564 1 98.62 270 LYS B C 1
ATOM 4381 O O . LYS B 1 270 ? -13.078 21.734 -2.578 1 98.62 270 LYS B O 1
ATOM 4386 N N . LYS B 1 271 ? -12.641 23 -4.332 1 98.75 271 LYS B N 1
ATOM 4387 C CA . LYS B 1 271 ? -11.195 22.938 -4.148 1 98.75 271 LYS B CA 1
ATOM 4388 C C . LYS B 1 271 ? -10.539 24.297 -4.422 1 98.75 271 LYS B C 1
ATOM 4390 O O . LYS B 1 271 ? -11.016 25.062 -5.262 1 98.75 271 LYS B O 1
ATOM 4395 N N . GLU B 1 272 ? -9.484 24.562 -3.703 1 98.81 272 GLU B N 1
ATOM 4396 C CA . GLU B 1 272 ? -8.797 25.859 -3.816 1 98.81 272 GLU B CA 1
ATOM 4397 C C . GLU B 1 272 ? -7.301 25.703 -3.58 1 98.81 272 GLU B C 1
ATOM 4399 O O . GLU B 1 272 ? -6.879 25.016 -2.645 1 98.81 272 GLU B O 1
ATOM 4404 N N . LEU B 1 273 ? -6.57 26.25 -4.488 1 98.88 273 LEU B N 1
ATOM 4405 C CA . LEU B 1 273 ? -5.137 26.438 -4.281 1 98.88 273 LEU B CA 1
ATOM 4406 C C . LEU B 1 273 ? -4.852 27.797 -3.658 1 98.88 273 LEU B C 1
ATOM 4408 O O . LEU B 1 273 ? -5.195 28.828 -4.23 1 98.88 273 LEU B O 1
ATOM 4412 N N . VAL B 1 274 ? -4.27 27.797 -2.514 1 98.94 274 VAL B N 1
ATOM 4413 C CA . VAL B 1 274 ? -3.852 29.016 -1.84 1 98.94 274 VAL B CA 1
ATOM 4414 C C . VAL B 1 274 ? -2.338 29.188 -1.959 1 98.94 274 VAL B C 1
ATOM 4416 O O . VAL B 1 274 ? -1.574 28.391 -1.406 1 98.94 274 VAL B O 1
ATOM 4419 N N . VAL B 1 275 ? -1.929 30.172 -2.633 1 98.88 275 VAL B N 1
ATOM 4420 C CA . VAL B 1 275 ? -0.504 30.453 -2.762 1 98.88 275 VAL B CA 1
ATOM 4421 C C . VAL B 1 275 ? -0.119 31.594 -1.818 1 98.88 275 VAL B C 1
ATOM 4423 O O . VAL B 1 275 ? -0.624 32.719 -1.945 1 98.88 275 VAL B O 1
ATOM 4426 N N . VAL B 1 276 ? 0.674 31.297 -0.837 1 98.81 276 VAL B N 1
ATOM 4427 C CA . VAL B 1 276 ? 1.239 32.312 0.037 1 98.81 276 VAL B CA 1
ATOM 4428 C C . VAL B 1 276 ? 2.471 32.938 -0.621 1 98.81 276 VAL B C 1
ATOM 4430 O O . VAL B 1 276 ? 3.557 32.375 -0.591 1 98.81 276 VAL B O 1
ATOM 4433 N N . GLU B 1 277 ? 2.352 34.156 -1.071 1 98.5 277 GLU B N 1
ATOM 4434 C CA . GLU B 1 277 ? 3.346 34.781 -1.929 1 98.5 277 GLU B CA 1
ATOM 4435 C C . GLU B 1 277 ? 4.559 35.25 -1.122 1 98.5 277 GLU B C 1
ATOM 4437 O O . GLU B 1 277 ? 4.41 35.812 -0.043 1 98.5 277 GLU B O 1
ATOM 4442 N N . GLY B 1 278 ? 5.676 34.938 -1.678 1 98.31 278 GLY B N 1
ATOM 4443 C CA . GLY B 1 278 ? 6.922 35.438 -1.108 1 98.31 278 GLY B CA 1
ATOM 4444 C C . GLY B 1 278 ? 7.492 34.531 -0.045 1 98.31 278 GLY B C 1
ATOM 4445 O O . GLY B 1 278 ? 8.469 34.875 0.62 1 98.31 278 GLY B O 1
ATOM 4446 N N . TRP B 1 279 ? 6.879 33.344 0.099 1 98.5 279 TRP B N 1
ATOM 4447 C CA . TRP B 1 279 ? 7.293 32.469 1.196 1 98.5 279 TRP B CA 1
ATOM 4448 C C . TRP B 1 279 ? 7.609 31.078 0.691 1 98.5 279 TRP B C 1
ATOM 4450 O O . TRP B 1 279 ? 7.062 30.625 -0.323 1 98.5 279 TRP B O 1
ATOM 4460 N N . SER B 1 280 ? 8.516 30.453 1.368 1 98.31 280 SER B N 1
ATOM 4461 C CA . SER B 1 280 ? 8.992 29.125 0.976 1 98.31 280 SER B CA 1
ATOM 4462 C C . SER B 1 280 ? 8.25 28.031 1.73 1 98.31 280 SER B C 1
ATOM 4464 O O . SER B 1 280 ? 7.445 28.312 2.623 1 98.31 280 SER B O 1
ATOM 4466 N N . HIS B 1 281 ? 8.562 26.75 1.307 1 98.69 281 HIS B N 1
ATOM 4467 C CA . HIS B 1 281 ? 8.062 25.531 1.918 1 98.69 281 HIS B CA 1
ATOM 4468 C C . HIS B 1 281 ? 8.242 25.562 3.434 1 98.69 281 HIS B C 1
ATOM 4470 O O . HIS B 1 281 ? 7.277 25.375 4.18 1 98.69 281 HIS B O 1
ATOM 4476 N N . TYR B 1 282 ? 9.391 25.906 3.938 1 98.5 282 TYR B N 1
ATOM 4477 C CA . TYR B 1 282 ? 9.695 25.766 5.355 1 98.5 282 TYR B CA 1
ATOM 4478 C C . TYR B 1 282 ? 9.359 27.047 6.117 1 98.5 282 TYR B C 1
ATOM 4480 O O . TYR B 1 282 ? 9.312 27.047 7.352 1 98.5 282 TYR B O 1
ATOM 4488 N N . ASP B 1 283 ? 9.117 28.156 5.383 1 98.56 283 ASP B N 1
ATOM 4489 C CA . ASP B 1 283 ? 8.547 29.312 6.043 1 98.56 283 ASP B CA 1
ATOM 4490 C C . ASP B 1 283 ? 7.137 29.016 6.555 1 98.56 283 ASP B C 1
ATOM 4492 O O . ASP B 1 283 ? 6.711 29.562 7.578 1 98.56 283 ASP B O 1
ATOM 4496 N N . LEU B 1 284 ? 6.473 28.172 5.91 1 98.81 284 LEU B N 1
ATOM 4497 C CA . LEU B 1 284 ? 5.102 27.812 6.258 1 98.81 284 LEU B CA 1
ATOM 4498 C C . LEU B 1 284 ? 5.078 26.828 7.426 1 98.81 284 LEU B C 1
ATOM 4500 O O . LEU B 1 284 ? 4.008 26.484 7.926 1 98.81 284 LEU B O 1
ATOM 4504 N N . TYR B 1 285 ? 6.227 26.406 7.871 1 98.62 285 TYR B N 1
ATOM 4505 C CA . TYR B 1 285 ? 6.285 25.453 8.977 1 98.62 285 TYR B CA 1
ATOM 4506 C C . TYR B 1 285 ? 5.977 26.141 10.305 1 98.62 285 TYR B C 1
ATOM 4508 O O . TYR B 1 285 ? 5.297 25.562 11.156 1 98.62 285 TYR B O 1
ATOM 4516 N N . ASP B 1 286 ? 6.5 27.406 10.414 1 98.19 286 ASP B N 1
ATOM 4517 C CA . ASP B 1 286 ? 6.406 27.922 11.781 1 98.19 286 ASP B CA 1
ATOM 4518 C C . ASP B 1 286 ? 6.434 29.438 11.805 1 98.19 286 ASP B C 1
ATOM 4520 O O . ASP B 1 286 ? 6.125 30.062 12.828 1 98.19 286 ASP B O 1
ATOM 4524 N N . LYS B 1 287 ? 6.879 30.078 10.734 1 98.12 287 LYS B N 1
ATOM 4525 C CA . LYS B 1 287 ? 7.004 31.531 10.773 1 98.12 287 LYS B CA 1
ATOM 4526 C C . LYS B 1 287 ? 5.641 32.188 10.914 1 98.12 287 LYS B C 1
ATOM 4528 O O . LYS B 1 287 ? 4.711 31.875 10.172 1 98.12 287 LYS B O 1
ATOM 4533 N N . PRO B 1 288 ? 5.527 33.156 11.766 1 98.06 288 PRO B N 1
ATOM 4534 C CA . PRO B 1 288 ? 4.219 33.688 12.141 1 98.06 288 PRO B CA 1
ATOM 4535 C C . PRO B 1 288 ? 3.457 34.281 10.945 1 98.06 288 PRO B C 1
ATOM 4537 O O . PRO B 1 288 ? 2.264 34 10.781 1 98.06 288 PRO B O 1
ATOM 4540 N N . GLU B 1 289 ? 4.09 34.938 10.078 1 98.56 289 GLU B N 1
ATOM 4541 C CA . GLU B 1 289 ? 3.379 35.625 9.008 1 98.56 289 GLU B CA 1
ATOM 4542 C C . GLU B 1 289 ? 2.818 34.656 7.984 1 98.56 289 GLU B C 1
ATOM 4544 O O . GLU B 1 289 ? 1.613 34.625 7.73 1 98.56 289 GLU B O 1
ATOM 4549 N N . PRO B 1 290 ? 3.674 33.844 7.348 1 98.69 290 PRO B N 1
ATOM 4550 C CA . PRO B 1 290 ? 3.1 32.906 6.383 1 98.69 290 PRO B CA 1
ATOM 4551 C C . PRO B 1 290 ? 2.152 31.891 7.031 1 98.69 290 PRO B C 1
ATOM 4553 O O . PRO B 1 290 ? 1.149 31.5 6.426 1 98.69 290 PRO B O 1
ATOM 4556 N N . VAL B 1 291 ? 2.402 31.453 8.219 1 98.88 291 VAL B N 1
ATOM 4557 C CA . VAL B 1 291 ? 1.5 30.547 8.93 1 98.88 291 VAL B CA 1
ATOM 4558 C C . VAL B 1 291 ? 0.158 31.234 9.164 1 98.88 291 VAL B C 1
ATOM 4560 O O . VAL B 1 291 ? -0.9 30.625 9 1 98.88 291 VAL B O 1
ATOM 4563 N N . GLY B 1 292 ? 0.253 32.5 9.578 1 98.81 292 GLY B N 1
ATOM 4564 C CA . GLY B 1 292 ? -0.968 33.281 9.75 1 98.81 292 GLY B CA 1
ATOM 4565 C C . GLY B 1 292 ? -1.799 33.375 8.484 1 98.81 292 GLY B C 1
ATOM 4566 O O . GLY B 1 292 ? -3.025 33.25 8.531 1 98.81 292 GLY B O 1
ATOM 4567 N N . GLN B 1 293 ? -1.167 33.562 7.355 1 98.88 293 GLN B N 1
ATOM 4568 C CA . GLN B 1 293 ? -1.854 33.625 6.07 1 98.88 293 GLN B CA 1
ATOM 4569 C C . GLN B 1 293 ? -2.502 32.281 5.73 1 98.88 293 GLN B C 1
ATOM 4571 O O . GLN B 1 293 ? -3.635 32.25 5.246 1 98.88 293 GLN B O 1
ATOM 4576 N N . ALA B 1 294 ? -1.782 31.25 5.941 1 98.94 294 ALA B N 1
ATOM 4577 C CA . ALA B 1 294 ? -2.322 29.922 5.699 1 98.94 294 ALA B CA 1
ATOM 4578 C C . ALA B 1 294 ? -3.543 29.656 6.574 1 98.94 294 ALA B C 1
ATOM 4580 O O . ALA B 1 294 ? -4.582 29.203 6.082 1 98.94 294 ALA B O 1
ATOM 4581 N N . LEU B 1 295 ? -3.436 29.969 7.867 1 98.94 295 LEU B N 1
ATOM 4582 C CA . LEU B 1 295 ? -4.504 29.703 8.828 1 98.94 295 LEU B CA 1
ATOM 4583 C C . LEU B 1 295 ? -5.73 30.562 8.523 1 98.94 295 LEU B C 1
ATOM 4585 O O . LEU B 1 295 ? -6.863 30.125 8.734 1 98.94 295 LEU B O 1
ATOM 4589 N N . ALA B 1 296 ? -5.492 31.719 8.039 1 98.88 296 ALA B N 1
ATOM 4590 C CA . ALA B 1 296 ? -6.594 32.625 7.695 1 98.88 296 ALA B CA 1
ATOM 4591 C C . ALA B 1 296 ? -7.484 32 6.617 1 98.88 296 ALA B C 1
ATOM 4593 O O . ALA B 1 296 ? -8.656 32.375 6.488 1 98.88 296 ALA B O 1
ATOM 4594 N N . LYS B 1 297 ? -6.969 31.094 5.824 1 98.94 297 LYS B N 1
ATOM 4595 C CA . LYS B 1 297 ? -7.738 30.391 4.797 1 98.94 297 LYS B CA 1
ATOM 4596 C C . LYS B 1 297 ? -8.219 29.031 5.301 1 98.94 297 LYS B C 1
ATOM 4598 O O . LYS B 1 297 ? -9.367 28.656 5.074 1 98.94 297 LYS B O 1
ATOM 4603 N N . LEU B 1 298 ? -7.414 28.312 6.004 1 98.94 298 LEU B N 1
ATOM 4604 C CA . LEU B 1 298 ? -7.703 26.953 6.449 1 98.94 298 LEU B CA 1
ATOM 4605 C C . LEU B 1 298 ? -8.828 26.938 7.48 1 98.94 298 LEU B C 1
ATOM 4607 O O . LEU B 1 298 ? -9.688 26.062 7.461 1 98.94 298 LEU B O 1
ATOM 4611 N N . ILE B 1 299 ? -8.812 27.922 8.414 1 98.94 299 ILE B N 1
ATOM 4612 C CA . ILE B 1 299 ? -9.773 27.938 9.508 1 98.94 299 ILE B CA 1
ATOM 4613 C C . ILE B 1 299 ? -11.188 28.078 8.945 1 98.94 299 ILE B C 1
ATOM 4615 O O . ILE B 1 299 ? -12.055 27.234 9.211 1 98.94 299 ILE B O 1
ATOM 4619 N N . PRO B 1 300 ? -11.484 29.078 8.133 1 98.88 300 PRO B N 1
ATOM 4620 C CA . PRO B 1 300 ? -12.836 29.156 7.566 1 98.88 300 PRO B CA 1
ATOM 4621 C C . PRO B 1 300 ? -13.172 27.953 6.688 1 98.88 300 PRO B C 1
ATOM 4623 O O . PRO B 1 300 ? -14.328 27.531 6.629 1 98.88 300 PRO B O 1
ATOM 4626 N N . PHE B 1 301 ? -12.211 27.438 5.922 1 98.94 301 PHE B N 1
ATOM 4627 C CA . PHE B 1 301 ? -12.414 26.25 5.094 1 98.94 301 PHE B CA 1
ATOM 4628 C C . PHE B 1 301 ? -12.953 25.094 5.922 1 98.94 301 PHE B C 1
ATOM 4630 O O . PHE B 1 301 ? -13.953 24.469 5.555 1 98.94 301 PHE B O 1
ATOM 4637 N N . TYR B 1 302 ? -12.281 24.766 7.062 1 98.94 302 TYR B N 1
ATOM 4638 C CA . TYR B 1 302 ? -12.719 23.672 7.906 1 98.94 302 TYR B CA 1
ATOM 4639 C C . TYR B 1 302 ? -14.055 23.984 8.57 1 98.94 302 TYR B C 1
ATOM 4641 O O . TYR B 1 302 ? -14.914 23.109 8.703 1 98.94 302 TYR B O 1
ATOM 4649 N N . LYS B 1 303 ? -14.25 25.234 9.055 1 98.88 303 LYS B N 1
ATOM 4650 C CA . LYS B 1 303 ? -15.516 25.609 9.68 1 98.88 303 LYS B CA 1
ATOM 4651 C C . LYS B 1 303 ? -16.672 25.438 8.711 1 98.88 303 LYS B C 1
ATOM 4653 O O . LYS B 1 303 ? -17.766 25.031 9.109 1 98.88 303 LYS B O 1
ATOM 4658 N N . GLU B 1 304 ? -16.422 25.734 7.461 1 98.75 304 GLU B N 1
ATOM 4659 C CA . GLU B 1 304 ? -17.453 25.641 6.438 1 98.75 304 GLU B CA 1
ATOM 4660 C C . GLU B 1 304 ? -17.75 24.172 6.102 1 98.75 304 GLU B C 1
ATOM 4662 O O . GLU B 1 304 ? -18.891 23.812 5.82 1 98.75 304 GLU B O 1
ATOM 4667 N N . ASN B 1 305 ? -16.766 23.328 6.098 1 98.81 305 ASN B N 1
ATOM 4668 C CA . ASN B 1 305 ? -16.922 22.016 5.5 1 98.81 305 ASN B CA 1
ATOM 4669 C C . ASN B 1 305 ? -17 20.922 6.566 1 98.81 305 ASN B C 1
ATOM 4671 O O . ASN B 1 305 ? -17.25 19.75 6.25 1 98.81 305 ASN B O 1
ATOM 4675 N N . LEU B 1 306 ? -16.734 21.344 7.879 1 98.5 306 LEU B N 1
ATOM 4676 C CA . LEU B 1 306 ? -16.859 20.406 9 1 98.5 306 LEU B CA 1
ATOM 4677 C C . LEU B 1 306 ? -17.922 20.875 9.977 1 98.5 306 LEU B C 1
ATOM 4679 O O . LEU B 1 306 ? -18.656 20.062 10.539 1 98.5 306 LEU B O 1
#

Sequence (612 aa):
MKSVKIKNVYWDIAADIHFPPNFDEGKKYPAIISAHPIGSCKEQTSGNVYGEALAKEGFVVIAFDASFQGASGGEPRFTEDPTLRVEDFRVVCDYLVTLPYVDEERIGVLGICGGGGYSINAAMTERRIKAVGTVTGANYGRLMREGFSGFDPIGALEAMAKQRTAEARGAALRVDDLLPPSPEAAKEAGIKEIDVLGATEYYRSDRGRAPNGLNRALFSHQAVAIGWDAFHLCETLLTQPLMVVVGDQVGAFGAYRDGCEIIGRAASKKKELVVVEGWSHYDLYDKPEPVGQALAKLIPFYKENLMKSVKIKNVYWDIAADIHFPPNFDEGKKYPAIISAHPIGSCKEQTSGNVYGEALAKEGFVVIAFDASFQGASGGEPRFTEDPTLRVEDFRVVCDYLVTLPYVDEERIGVLGICGGGGYSINAAMTERRIKAVGTVTGANYGRLMREGFSGFDPIGALEAMAKQRTAEARGAALRVDDLLPPSPEAAKEAGIKEIDVLGATEYYRSDRGRAPNGLNRALFSHQAVAIGWDAFHLCETLLTQPLMVVVGDQVGAFGAYRDGCEIIGRAASKKKELVVVEGWSHYDLYDKPEPVGQALAKLIPFYKENL

Nearest PDB structures (foldseek):
  5xb6-assembly6_K  TM=9.355E-01  e=9.424E-36  Escherichia coli K-12
  2hdw-assembly1_A  TM=9.104E-01  e=1.706E-24  Pseudomonas aeruginosa
  7d79-assembly1_D  TM=8.286E-01  e=8.702E-21  Beauveria bassiana ARSEF 2860
  7d79-assembly2_C  TM=8.537E-01  e=2.171E-19  Beauveria bassiana ARSEF 2860
  6lzh-assembly1_B  TM=8.346E-01  e=6.524E-18  Penicillium sp. sh18

Organism: NCBI:txid488447

Foldseek 3Di:
DDWDWQDDPPWTKIKDKQAEPPDDLQAAFFEEEFEEAQLAFQCFLRNVPPVNVLNPLTYTYMGIGFELFDPIYDPPHQADALVSLLVVVVSVLVVQVVRSRYDLQQYAYEAAACGLLSRLLSVLPPVSHFAYEYALYFWLLVCCCDVVVVNCNVVLLVVLQVQVVCVVVPDDFDKDAPAPQALVRCVVVVPDFPVRSLVRHQCNDPNTDDPGSRRMHGSSNCNNSNVDTSCPPQLPRQAHAYEYEAEPPDGDRCSVVVLVVNQVRHVHPHYDYHYDYPDHSNCCSHPPPNVVVSCVPVNVSSVVRD/DDWDWQDDPPWTKIKDKQAEPPDDLQAAFFEEEFEEAQLAFQCFLRNVPPVNVLNPLTYTYMGIGFELFDPIHDPPHQADALVSLLVVVVSVLVVQVVRSRYDLQQYAYEAAACGLLSRQLSVLPPVSHFAYEYALYFWLLVCCCDVVVVNCNVVLLVVLQVQVVCVVVPDDFDKDAPADQALVRCVVVVPDFPVRSLVRHQCNDPNTDDPGSRRMHGSSNCNNSNVDTSCPPQLPRQAHAYEYEAEPPDGDRCSVVVLVVNQVRHVHPHYDYHYDYPDHSNCCSHPPPNVVVSCVPVNVSSVVRD

Secondary structure (DSSP, 8-state):
-EEEEE--SSSPEEEEEE--TT--TTS-EEEEEEEPPTT--TTSIIIIIIIHHHHHTT-EEEEEPPTTSTTS--SSTT---HHHHHHHHHHHHHHHTTSTTEEEEEEEEEEETHHHHHHHHHHHH-TTEEEEEEES---HHHHHHTGGGTT-HHHHHHHHHHHHHHHHTTPPP-EEESS-SSHHHHHHTT---HHHHHHHHHHSSTTT--TT---EEEGGGTHHHHT--TTTTHHHH--S-EEEEEEEE--TT-HHHHHHHHHHH---SSEEEEEEEEEETTHHHH-HHHHHHHHHHHHHHHHHH-/-EEEEE--SSSPEEEEEE--TT--TTS-EEEEEEEPPTT--TTSIIIIIIIHHHHHTT-EEEEEPPTTSTTS--SSTT---HHHHHHHHHHHHHHHTTSTTEEEEEEEEEEETHHHHHHHHHHHH-TTEEEEEEES---HHHHHHTGGGTT-HHHHHHHHHHHHHHHHTTPPP-EEESS-SSHHHHHHTT---HHHHHHHHHHSSTTT--TT---EEEGGG-HHHHT--TTTTHHHH--S-EEEEEEEE--TT-HHHHHHHHHHH---SSEEEEEEEEEETTHHHH-HHHHHHHHHHHHHHHHHH-

Solvent-accessible surface area (backbone atoms only — not comparable to full-atom values): 29390 Å² total; per-residue (Å²): 115,48,77,48,70,43,83,52,86,81,41,41,36,24,32,36,37,29,58,22,75,87,68,52,75,91,40,69,27,36,31,33,44,22,28,27,36,75,36,39,21,27,81,31,46,26,24,65,41,55,24,45,55,47,4,65,72,54,23,36,18,39,14,34,19,48,62,19,27,48,80,13,32,60,67,69,59,31,41,61,44,59,68,54,49,25,47,47,53,55,55,51,46,40,54,46,60,56,38,78,33,39,34,61,86,13,24,28,36,36,7,28,27,39,15,13,19,36,45,53,37,31,42,38,40,37,53,52,44,41,32,41,35,26,43,27,21,14,40,59,13,54,39,36,38,30,75,74,30,74,62,32,40,66,62,45,28,44,50,23,36,54,48,36,51,43,35,54,67,66,44,75,82,58,68,43,70,77,56,58,84,24,49,65,53,30,51,73,71,63,61,75,56,56,45,62,52,38,45,19,41,33,47,51,32,90,77,48,47,48,97,46,34,66,34,43,36,26,52,50,54,41,34,63,24,47,69,36,57,40,62,66,63,24,59,72,42,28,53,45,40,34,40,35,31,24,25,65,43,75,41,86,73,36,21,45,60,42,42,54,48,49,66,73,44,36,42,27,83,48,65,47,81,44,71,45,78,87,29,32,61,56,41,50,45,68,40,66,64,56,32,48,58,51,45,69,51,49,51,57,52,47,66,72,62,72,114,46,78,50,70,43,83,52,87,81,41,39,35,23,32,37,36,29,59,22,75,86,66,49,76,90,40,69,26,36,31,32,44,22,28,26,37,75,37,39,19,28,81,31,45,25,24,64,40,54,25,46,54,46,4,65,70,56,22,36,17,38,13,35,20,49,63,18,27,48,79,14,32,60,68,68,60,31,39,62,44,59,70,54,49,26,47,46,54,55,55,52,47,42,52,46,60,56,37,78,33,39,34,62,86,12,23,28,36,38,7,27,26,38,16,14,19,36,45,54,38,31,41,38,40,37,53,53,44,40,30,42,36,25,44,27,21,14,40,57,13,55,39,34,38,30,74,74,29,74,62,32,41,67,62,45,27,44,51,24,38,51,47,36,52,44,34,53,68,67,44,76,81,57,69,42,71,76,55,58,86,24,47,64,54,30,51,72,71,63,61,74,56,57,45,62,52,37,46,20,40,34,48,49,33,91,77,48,48,48,96,45,35,67,34,43,36,27,53,50,53,40,33,62,25,49,68,36,56,39,61,67,66,23,60,74,40,26,54,44,40,34,39,37,32,23,24,63,44,75,40,84,72,36,21,46,62,40,42,55,47,47,66,73,46,37,42,27,84,48,64,47,79,43,72,44,77,89,29,32,61,55,41,50,45,68,40,67,64,58,33,48,57,50,46,68,51,50,52,56,52,46,66,73,61,71

pLDDT: mean 97.95, std 1.69, range [81.62, 99.0]

Radius of gyration: 24.54 Å; Cα contacts (8 Å, |Δi|>4): 1485; chains: 2; bounding box: 60×71×54 Å